Protein AF-A0A644YMR6-F1 (afdb_monomer)

Organism: NCBI:txid1076179

Foldseek 3Di:
DVLLLLLLLLLLQLLLVLLLLVLVCVVVVNNVLNVLLVLLLVLLLVVLVVLLVVCVVVVPDPQQLLVQLVVLVVLLVLLVVVLVVCVVVVVCPVVVVPPPPDDDPDDPPVVSNVSSNVSNSSSNSSSNVSSSVLVVVVVPDDVVVSVVSNVNSNVLSVLLSVLLSLLVNQFDSVVSVVLSSVLSVLSSVLSNLSSQQSCQFAPVDPAALVSLQVSLVSNDPLNSLVSSLSSLVVSLVRSVPRDDPDDLPPDDDPVSVVVVVVVVVSVVSNVVSNVSSVVSNVVSVVVSCCVVVFDKADDDAAEFDDDPQKTKAFLVVADALHKHKHWYQDPVGFIWMKIWHHPDDVDIQTATLAFQRQFCVQNRWIGGVPPSQFIAGPRRRHTDGRVCRLPDTGRHGHHFDWDDDPNITMGGNVSRVPPSVSD

Radius of gyration: 27.02 Å; Cα contacts (8 Å, |Δi|>4): 586; chains: 1; bounding box: 74×40×90 Å

pLDDT: mean 80.66, std 12.59, range [32.47, 96.69]

Structure (mmCIF, N/CA/C/O backbone):
data_AF-A0A644YMR6-F1
#
_entry.id   AF-A0A644YMR6-F1
#
loop_
_atom_site.group_PDB
_atom_site.id
_atom_site.type_symbol
_atom_site.label_atom_id
_atom_site.label_alt_id
_atom_site.label_comp_id
_atom_site.label_asym_id
_atom_site.label_entity_id
_atom_site.label_seq_id
_atom_site.pdbx_PDB_ins_code
_atom_site.Cartn_x
_atom_site.Cartn_y
_atom_site.Cartn_z
_atom_site.occupancy
_atom_site.B_iso_or_equiv
_atom_site.auth_seq_id
_atom_site.auth_comp_id
_atom_site.auth_asym_id
_atom_site.auth_atom_id
_atom_site.pdbx_PDB_model_num
ATOM 1 N N . MET A 1 1 ? 11.927 -1.877 9.617 1.00 64.88 1 MET A N 1
ATOM 2 C CA . MET A 1 1 ? 11.010 -0.860 10.194 1.00 64.88 1 MET A CA 1
ATOM 3 C C . MET A 1 1 ? 9.750 -0.687 9.346 1.00 64.88 1 MET A C 1
ATOM 5 O O . MET A 1 1 ? 8.693 -0.488 9.922 1.00 64.88 1 MET A O 1
ATOM 9 N N . GLN A 1 2 ? 9.809 -0.866 8.022 1.00 77.00 2 GLN A N 1
ATOM 10 C CA . GLN A 1 2 ? 8.617 -0.855 7.159 1.00 77.00 2 GLN A CA 1
ATOM 11 C C . GLN A 1 2 ? 7.569 -1.907 7.565 1.00 77.00 2 GLN A C 1
ATOM 13 O O . GLN A 1 2 ? 6.404 -1.561 7.734 1.00 77.00 2 GLN A O 1
ATOM 18 N N . SER A 1 3 ? 7.975 -3.153 7.856 1.00 83.75 3 SER A N 1
ATOM 19 C CA . SER A 1 3 ? 7.044 -4.207 8.306 1.00 83.75 3 SER A CA 1
ATOM 20 C C . SER A 1 3 ? 6.272 -3.845 9.584 1.00 83.75 3 SER A C 1
ATOM 22 O O . SER A 1 3 ? 5.103 -4.193 9.716 1.00 83.75 3 SER A O 1
ATOM 24 N N . LEU A 1 4 ? 6.893 -3.097 10.506 1.00 87.69 4 LEU A N 1
ATOM 25 C CA . LEU A 1 4 ? 6.230 -2.558 11.697 1.00 87.69 4 LEU A CA 1
ATOM 26 C C . LEU A 1 4 ? 5.090 -1.620 11.310 1.00 87.69 4 LEU A C 1
ATOM 28 O O . LEU A 1 4 ? 3.997 -1.739 11.851 1.00 87.69 4 LEU A O 1
ATOM 32 N N . ILE A 1 5 ? 5.345 -0.694 10.390 1.00 83.81 5 ILE A N 1
ATOM 33 C CA . ILE A 1 5 ? 4.387 0.342 9.997 1.00 83.81 5 ILE A CA 1
ATOM 34 C C . ILE A 1 5 ? 3.233 -0.256 9.197 1.00 83.81 5 ILE A C 1
ATOM 36 O O . ILE A 1 5 ? 2.087 0.120 9.432 1.00 83.81 5 ILE A O 1
ATOM 40 N N . ILE A 1 6 ? 3.527 -1.204 8.306 1.00 83.31 6 ILE A N 1
ATOM 41 C CA . ILE A 1 6 ? 2.509 -1.924 7.535 1.00 83.31 6 ILE A CA 1
ATOM 42 C C . ILE A 1 6 ? 1.597 -2.704 8.479 1.00 83.31 6 ILE A C 1
ATOM 44 O O . ILE A 1 6 ? 0.402 -2.440 8.528 1.00 83.31 6 ILE A O 1
ATOM 48 N N . VAL A 1 7 ? 2.151 -3.588 9.315 1.00 88.75 7 VAL A N 1
ATOM 49 C CA . VAL A 1 7 ? 1.323 -4.397 10.225 1.00 88.75 7 VAL A CA 1
ATOM 50 C C . VAL A 1 7 ? 0.584 -3.533 11.244 1.00 88.75 7 VAL A C 1
ATOM 52 O O . VAL A 1 7 ? -0.539 -3.853 11.626 1.00 88.75 7 VAL A O 1
ATOM 55 N N . LEU A 1 8 ? 1.180 -2.423 11.684 1.00 88.00 8 LEU A N 1
ATOM 56 C CA . LEU A 1 8 ? 0.502 -1.468 12.554 1.00 88.00 8 LEU A CA 1
ATOM 57 C C . LEU A 1 8 ? -0.703 -0.825 11.859 1.00 88.00 8 LEU A C 1
ATOM 59 O O . LEU A 1 8 ? -1.751 -0.707 12.488 1.00 88.00 8 LEU A O 1
ATOM 63 N N . ARG A 1 9 ? -0.569 -0.417 10.593 1.00 85.44 9 ARG A N 1
ATOM 64 C CA . ARG A 1 9 ? -1.653 0.173 9.799 1.00 85.44 9 ARG A CA 1
ATOM 65 C C . ARG A 1 9 ? -2.804 -0.809 9.644 1.00 85.44 9 ARG A C 1
ATOM 67 O O . ARG A 1 9 ? -3.870 -0.565 10.207 1.00 85.44 9 ARG A O 1
ATOM 74 N N . GLU A 1 10 ? -2.547 -1.940 8.998 1.00 85.50 10 GLU A N 1
ATOM 75 C CA . GLU A 1 10 ? -3.578 -2.944 8.711 1.00 85.50 10 GLU A CA 1
ATOM 76 C C . GLU A 1 10 ? -4.175 -3.510 10.011 1.00 85.50 10 GLU A C 1
ATOM 78 O O . GLU A 1 10 ? -5.383 -3.709 10.159 1.00 85.50 10 GLU A O 1
ATOM 83 N N . GLY A 1 11 ? -3.332 -3.684 11.034 1.00 88.69 11 GLY A N 1
ATOM 84 C CA . GLY A 1 11 ? -3.757 -4.106 12.361 1.00 88.69 11 GLY A CA 1
ATOM 85 C C . GLY A 1 11 ? -4.702 -3.109 13.035 1.00 88.69 11 GLY A C 1
ATOM 86 O O . GLY A 1 11 ? -5.663 -3.530 13.681 1.00 88.69 11 GLY A O 1
ATOM 87 N N . ILE A 1 12 ? -4.466 -1.799 12.901 1.00 85.62 12 ILE A N 1
ATOM 88 C CA . ILE A 1 12 ? -5.365 -0.761 13.429 1.00 85.62 12 ILE A CA 1
ATOM 89 C C . ILE A 1 12 ? -6.688 -0.730 12.654 1.00 85.62 12 ILE A C 1
ATOM 91 O O . ILE A 1 12 ? -7.746 -0.542 13.262 1.00 85.62 12 ILE A O 1
ATOM 95 N N . GLU A 1 13 ? -6.662 -0.930 11.339 1.00 81.00 13 GLU A N 1
ATOM 96 C CA . GLU A 1 13 ? -7.884 -1.000 10.534 1.00 81.00 13 GLU A CA 1
ATOM 97 C C . GLU A 1 13 ? -8.759 -2.185 10.973 1.00 81.00 13 GLU A C 1
ATOM 99 O O . GLU A 1 13 ? -9.932 -1.998 11.331 1.00 81.00 13 GLU A O 1
ATOM 104 N N . ALA A 1 14 ? -8.164 -3.375 11.114 1.00 85.56 14 ALA A N 1
ATOM 105 C CA . ALA A 1 14 ? -8.838 -4.562 11.644 1.00 85.56 14 ALA A CA 1
ATOM 106 C C . ALA A 1 14 ? -9.370 -4.337 13.072 1.00 85.56 14 ALA A C 1
ATOM 108 O O . ALA A 1 14 ? -10.523 -4.655 13.392 1.00 85.56 14 ALA A O 1
ATOM 109 N N . ALA A 1 15 ? -8.542 -3.743 13.935 1.00 85.81 15 ALA A N 1
ATOM 110 C CA . ALA A 1 15 ? -8.871 -3.400 15.314 1.00 85.81 15 ALA A CA 1
ATOM 111 C C . ALA A 1 15 ? -10.112 -2.513 15.431 1.00 85.81 15 ALA A C 1
ATOM 113 O O . ALA A 1 15 ? -10.987 -2.754 16.271 1.00 85.81 15 ALA A O 1
ATOM 114 N N . LEU A 1 16 ? -10.201 -1.478 14.594 1.00 77.62 16 LEU A N 1
ATOM 115 C CA . LEU A 1 16 ? -11.323 -0.548 14.595 1.00 77.62 16 LEU A CA 1
ATOM 116 C C . LEU A 1 16 ? -12.618 -1.244 14.195 1.00 77.62 16 LEU A C 1
ATOM 118 O O . LEU A 1 16 ? -13.644 -1.025 14.843 1.00 77.62 16 LEU A O 1
ATOM 122 N N . VAL A 1 17 ? -12.582 -2.127 13.196 1.00 78.56 17 VAL A N 1
ATOM 123 C CA . VAL A 1 17 ? -13.764 -2.906 12.813 1.00 78.56 17 VAL A CA 1
ATOM 124 C C . VAL A 1 17 ? -14.243 -3.774 13.976 1.00 78.56 17 VAL A C 1
ATOM 126 O O . VAL A 1 17 ? -15.427 -3.740 14.327 1.00 78.56 17 VAL A O 1
ATOM 129 N N . VAL A 1 18 ? -13.336 -4.500 14.634 1.00 84.94 18 VAL A N 1
ATOM 130 C CA . VAL A 1 18 ? -13.680 -5.324 15.803 1.00 84.94 18 VAL A CA 1
ATOM 131 C C . VAL A 1 18 ? -14.271 -4.460 16.919 1.00 84.94 18 VAL A C 1
ATOM 133 O O . VAL A 1 18 ? -15.330 -4.792 17.459 1.00 84.94 18 VAL A O 1
ATOM 136 N N . ALA A 1 19 ? -13.660 -3.313 17.225 1.00 79.44 19 ALA A N 1
ATOM 137 C CA . ALA A 1 19 ? -14.141 -2.399 18.258 1.00 79.44 19 ALA A CA 1
ATOM 138 C C . ALA A 1 19 ? -15.570 -1.898 17.998 1.00 79.44 19 ALA A C 1
ATOM 140 O O . ALA A 1 19 ? -16.374 -1.772 18.925 1.00 79.44 19 ALA A O 1
ATOM 141 N N . VAL A 1 20 ? -15.914 -1.654 16.736 1.00 72.44 20 VAL A N 1
ATOM 142 C CA . VAL A 1 20 ? -17.247 -1.208 16.317 1.00 72.44 20 VAL A CA 1
ATOM 143 C C . VAL A 1 20 ? -18.289 -2.290 16.499 1.00 72.44 20 VAL A C 1
ATOM 145 O O . VAL A 1 20 ? -19.371 -2.011 17.017 1.00 72.44 20 VAL A O 1
ATOM 148 N N . ILE A 1 21 ? -17.964 -3.523 16.110 1.00 75.62 21 ILE A N 1
ATOM 149 C CA . ILE A 1 21 ? -18.857 -4.667 16.297 1.00 75.62 21 ILE A CA 1
ATOM 150 C C . ILE A 1 21 ? -19.089 -4.883 17.796 1.00 75.62 21 ILE A C 1
ATOM 152 O O . ILE A 1 21 ? -20.232 -5.015 18.230 1.00 75.62 21 ILE A O 1
ATOM 156 N N . TYR A 1 22 ? -18.032 -4.811 18.610 1.00 80.69 22 TYR A N 1
ATOM 157 C CA . TYR A 1 22 ? -18.132 -4.857 20.069 1.00 80.69 22 TYR A CA 1
ATOM 158 C C . TYR A 1 22 ? -19.034 -3.755 20.633 1.00 80.69 22 TYR A C 1
ATOM 160 O O . TYR A 1 22 ? -19.891 -4.030 21.478 1.00 80.69 22 TYR A O 1
ATOM 168 N N . ALA A 1 23 ? -18.873 -2.515 20.170 1.00 71.50 23 ALA A N 1
ATOM 169 C CA . ALA A 1 23 ? -19.684 -1.389 20.618 1.00 71.50 23 ALA A CA 1
ATOM 170 C C . ALA A 1 23 ? -21.155 -1.535 20.192 1.00 71.50 23 ALA A C 1
ATOM 172 O O . ALA A 1 23 ? -22.054 -1.235 20.979 1.00 71.50 23 ALA A O 1
ATOM 173 N N . TYR A 1 24 ? -21.409 -2.040 18.982 1.00 69.38 24 TYR A N 1
ATOM 174 C CA . TYR A 1 24 ? -22.752 -2.342 18.486 1.00 69.38 24 TYR A CA 1
ATOM 175 C C . TYR A 1 24 ? -23.429 -3.425 19.326 1.00 69.38 24 TYR A C 1
ATOM 177 O O . TYR A 1 24 ? -24.535 -3.204 19.812 1.00 69.38 24 TYR A O 1
ATOM 185 N N . LEU A 1 25 ? -22.752 -4.550 19.573 1.00 73.81 25 LEU A N 1
ATOM 186 C CA . LEU A 1 25 ? -23.291 -5.638 20.393 1.00 73.81 25 LEU A CA 1
ATOM 187 C C . LEU A 1 25 ? -23.569 -5.197 21.831 1.00 73.81 25 LEU A C 1
ATOM 189 O O . LEU A 1 25 ? -24.612 -5.553 22.376 1.00 73.81 25 LEU A O 1
ATOM 193 N N . SER A 1 26 ? -22.687 -4.373 22.407 1.00 74.94 26 SER A N 1
ATOM 194 C CA . SER A 1 26 ? -22.892 -3.814 23.749 1.00 74.94 26 SER A CA 1
ATOM 195 C C . SER A 1 26 ? -24.126 -2.908 23.799 1.00 74.94 26 SER A C 1
ATOM 197 O O . SER A 1 26 ? -24.934 -3.016 24.714 1.00 74.94 26 SER A O 1
ATOM 199 N N . LYS A 1 27 ? -24.329 -2.043 22.790 1.00 64.31 27 LYS A N 1
ATOM 200 C CA . LYS A 1 27 ? -25.521 -1.174 22.721 1.00 64.31 27 LYS A CA 1
ATOM 201 C C . LYS A 1 27 ? -26.807 -1.935 22.409 1.00 64.31 27 LYS A C 1
ATOM 203 O O . LYS A 1 27 ? -27.869 -1.523 22.856 1.00 64.31 27 LYS A O 1
ATOM 208 N N . ALA A 1 28 ? -26.713 -3.029 21.661 1.00 66.12 28 ALA A N 1
ATOM 209 C CA . ALA A 1 28 ? -27.841 -3.896 21.342 1.00 66.12 28 ALA A CA 1
ATOM 210 C C . ALA A 1 28 ? -28.198 -4.874 22.480 1.00 66.12 28 ALA A C 1
ATOM 212 O O . ALA A 1 28 ? -29.110 -5.679 22.308 1.00 66.12 28 ALA A O 1
ATOM 213 N N . GLY A 1 29 ? -27.464 -4.863 23.603 1.00 72.00 29 GLY A N 1
ATOM 214 C CA . GLY A 1 29 ? -27.656 -5.804 24.712 1.00 72.00 29 GLY A CA 1
ATOM 215 C C . GLY A 1 29 ? -27.316 -7.259 24.365 1.00 72.00 29 GLY A C 1
ATOM 216 O O . GLY A 1 29 ? -27.729 -8.172 25.071 1.00 72.00 29 GLY A O 1
ATOM 217 N N . LYS A 1 30 ? -26.576 -7.502 23.275 1.00 75.88 30 LYS A N 1
ATOM 218 C CA . LYS A 1 30 ? -26.241 -8.841 22.757 1.00 75.88 30 LYS A CA 1
ATOM 219 C C . LYS A 1 30 ? -24.801 -9.231 23.094 1.00 75.88 30 LYS A C 1
ATOM 221 O O . LYS A 1 30 ? -24.019 -9.596 22.215 1.00 75.88 30 LYS A O 1
ATOM 226 N N . GLU A 1 31 ? -24.457 -9.143 24.374 1.00 82.38 31 GLU A N 1
ATOM 227 C CA . GLU A 1 31 ? -23.131 -9.476 24.915 1.00 82.38 31 GLU A CA 1
ATOM 228 C C . GLU A 1 31 ? -22.699 -10.913 24.569 1.00 82.38 31 GLU A C 1
ATOM 230 O O . GLU A 1 31 ? -21.551 -11.137 24.186 1.00 82.38 31 GLU A O 1
ATOM 235 N N . ASP A 1 32 ? -23.640 -11.864 24.564 1.00 85.69 32 ASP A N 1
ATOM 236 C CA . ASP A 1 32 ? -23.395 -13.279 24.244 1.00 85.69 32 ASP A CA 1
ATOM 237 C C . ASP A 1 32 ? -22.824 -13.511 22.842 1.00 85.69 32 ASP A C 1
ATOM 239 O O . ASP A 1 32 ? -22.204 -14.545 22.579 1.00 85.69 32 ASP A O 1
ATOM 243 N N . LEU A 1 33 ? -23.024 -12.564 21.920 1.00 84.06 33 LEU A N 1
ATOM 244 C CA . LEU A 1 33 ? -22.526 -12.662 20.552 1.00 84.06 33 LEU A CA 1
ATOM 245 C C . LEU A 1 33 ? -21.078 -12.172 20.419 1.00 84.06 33 LEU A C 1
ATOM 247 O O . LEU A 1 33 ? -20.469 -12.401 19.377 1.00 84.06 33 LEU A O 1
ATOM 251 N N . LYS A 1 34 ? -20.474 -11.579 21.460 1.00 87.62 34 LYS A N 1
ATOM 252 C CA . LYS A 1 34 ? -19.051 -11.183 21.444 1.00 87.62 34 LYS A CA 1
ATOM 253 C C . LYS A 1 34 ? -18.117 -12.380 21.261 1.00 87.62 34 LYS A C 1
ATOM 255 O O . LYS A 1 34 ? -17.090 -12.260 20.599 1.00 87.62 34 LYS A O 1
ATOM 260 N N . LYS A 1 35 ? -18.507 -13.566 21.745 1.00 92.06 35 LYS A N 1
ATOM 261 C CA . LYS A 1 35 ? -17.764 -14.812 21.487 1.00 92.06 35 LYS A CA 1
ATOM 262 C C . LYS A 1 35 ? -17.695 -15.154 19.994 1.00 92.06 35 LYS A C 1
ATOM 264 O O . LYS A 1 35 ? -16.676 -15.653 19.534 1.00 92.06 35 LYS A O 1
ATOM 269 N N . ASN A 1 36 ? -18.745 -14.831 19.235 1.00 87.94 36 ASN A N 1
ATOM 270 C CA . ASN A 1 36 ? -18.815 -15.074 17.792 1.00 87.94 36 ASN A CA 1
ATOM 271 C C . ASN A 1 36 ? -17.909 -14.112 17.017 1.00 87.94 36 ASN A C 1
ATOM 273 O O . ASN A 1 36 ? -17.339 -14.509 16.003 1.00 87.94 36 ASN A O 1
ATOM 277 N N . VAL A 1 37 ? -17.736 -12.885 17.524 1.00 88.38 37 VAL A N 1
ATOM 278 C CA . VAL A 1 37 ? -16.734 -11.931 17.023 1.00 88.38 37 VAL A CA 1
ATOM 279 C C . VAL A 1 37 ? -15.336 -12.509 17.228 1.00 88.38 37 VAL A C 1
ATOM 281 O O . VAL A 1 37 ? -14.581 -12.618 16.271 1.00 88.38 37 VAL A O 1
ATOM 284 N N . ASN A 1 38 ? -15.010 -12.969 18.441 1.00 93.25 38 ASN A N 1
ATOM 285 C CA . ASN A 1 38 ? -13.699 -13.567 18.728 1.00 93.25 38 ASN A CA 1
ATOM 286 C C . ASN A 1 38 ? -13.429 -14.820 17.893 1.00 93.25 38 ASN A C 1
ATOM 288 O O . ASN A 1 38 ? -12.314 -15.001 17.416 1.00 93.25 38 ASN A O 1
ATOM 292 N N . LEU A 1 39 ? -14.451 -15.652 17.678 1.00 94.69 39 LEU A N 1
ATOM 293 C CA . LEU A 1 39 ? -14.359 -16.800 16.782 1.00 94.69 39 LEU A CA 1
ATOM 294 C C . LEU A 1 39 ? -14.038 -16.355 15.348 1.00 94.69 39 LEU A C 1
ATOM 296 O O . LEU A 1 39 ? -13.130 -16.903 14.735 1.00 94.69 39 LEU A O 1
ATOM 300 N N . GLY A 1 40 ? -14.729 -15.331 14.835 1.00 89.31 40 GLY A N 1
ATOM 301 C CA . GLY A 1 40 ? -14.463 -14.773 13.506 1.00 89.31 40 GLY A CA 1
ATOM 302 C C . GLY A 1 40 ? -13.045 -14.213 13.370 1.00 89.31 40 GLY A C 1
ATOM 303 O O . GLY A 1 40 ? -12.372 -14.509 12.388 1.00 89.31 40 GLY A O 1
ATOM 304 N N . VAL A 1 41 ? -12.561 -13.479 14.381 1.00 94.19 41 VAL A N 1
ATOM 305 C CA . VAL A 1 41 ? -11.170 -12.990 14.446 1.00 94.19 41 VAL A CA 1
ATOM 306 C C . VAL A 1 41 ? -10.183 -14.158 14.438 1.00 94.19 41 VAL A C 1
ATOM 308 O O . VAL A 1 41 ? -9.231 -14.143 13.667 1.00 94.19 41 VAL A O 1
ATOM 311 N N . GLY A 1 42 ? -10.413 -15.185 15.261 1.00 95.88 42 GLY A N 1
ATOM 312 C CA . GLY A 1 42 ? -9.537 -16.355 15.339 1.00 95.88 42 GLY A CA 1
ATOM 313 C C . GLY A 1 42 ? -9.441 -17.109 14.012 1.00 95.88 42 GLY A C 1
ATOM 314 O O . GLY A 1 42 ? -8.340 -17.440 13.576 1.00 95.88 42 GLY A O 1
ATOM 315 N N . ILE A 1 43 ? -10.577 -17.316 13.335 1.00 95.19 43 ILE A N 1
ATOM 316 C CA . ILE A 1 43 ? -10.615 -17.936 12.002 1.00 95.19 43 ILE A CA 1
ATOM 317 C C . ILE A 1 43 ? -9.894 -17.050 10.979 1.00 95.19 43 ILE A C 1
ATOM 319 O O . ILE A 1 43 ? -9.142 -17.568 10.161 1.00 95.19 43 ILE A O 1
ATOM 323 N N . ALA A 1 44 ? -10.077 -15.728 11.032 1.00 92.25 44 ALA A N 1
ATOM 324 C CA . ALA A 1 44 ? -9.416 -14.805 10.112 1.00 92.25 44 ALA A CA 1
ATOM 325 C C . ALA A 1 44 ? -7.894 -14.850 10.264 1.00 92.25 44 ALA A C 1
ATOM 327 O O . ALA A 1 44 ? -7.194 -15.011 9.273 1.00 92.25 44 ALA A O 1
ATOM 328 N N . VAL A 1 45 ? -7.387 -14.790 11.499 1.00 94.00 45 VAL A N 1
ATOM 329 C CA . VAL A 1 45 ? -5.948 -14.887 11.785 1.00 94.00 45 VAL A CA 1
ATOM 330 C C . VAL A 1 45 ? -5.381 -16.222 11.302 1.00 94.00 45 VAL A C 1
ATOM 332 O O . VAL A 1 45 ? -4.345 -16.238 10.640 1.00 94.00 45 VAL A O 1
ATOM 335 N N . LEU A 1 46 ? -6.070 -17.335 11.582 1.00 95.75 46 LEU A N 1
ATOM 336 C CA . LEU A 1 46 ? -5.673 -18.659 11.099 1.00 95.75 46 LEU A CA 1
ATOM 337 C C . LEU A 1 46 ? -5.593 -18.686 9.565 1.00 95.75 46 LEU A C 1
ATOM 339 O O . LEU A 1 46 ? -4.593 -19.132 9.008 1.00 95.75 46 LEU A O 1
ATOM 343 N N . MET A 1 47 ? -6.625 -18.180 8.887 1.00 92.81 47 MET A N 1
ATOM 344 C CA . MET A 1 47 ? -6.674 -18.146 7.428 1.00 92.81 47 MET A CA 1
ATOM 345 C C . MET A 1 47 ? -5.600 -17.236 6.832 1.00 92.81 47 MET A C 1
ATOM 347 O O . MET A 1 47 ? -5.018 -17.609 5.824 1.00 92.81 47 MET A O 1
ATOM 351 N N . SER A 1 48 ? -5.266 -16.103 7.454 1.00 91.38 48 SER A N 1
ATOM 352 C CA . SER A 1 48 ? -4.162 -15.245 6.997 1.00 91.38 48 SER A CA 1
ATOM 353 C C . SER A 1 48 ? -2.810 -15.958 7.085 1.00 91.38 48 SER A C 1
ATOM 355 O O . SER A 1 48 ? -2.003 -15.867 6.163 1.00 91.38 48 SER A O 1
ATOM 357 N N . ILE A 1 49 ? -2.572 -16.733 8.150 1.00 91.44 49 ILE A N 1
ATOM 358 C CA . ILE A 1 49 ? -1.360 -17.559 8.275 1.00 91.44 49 ILE A CA 1
ATOM 359 C C . ILE A 1 49 ? -1.331 -18.637 7.183 1.00 91.44 49 ILE A C 1
ATOM 361 O O . ILE A 1 49 ? -0.296 -18.838 6.550 1.00 91.44 49 ILE A O 1
ATOM 365 N N . ILE A 1 50 ? -2.463 -19.302 6.927 1.00 92.44 50 ILE A N 1
ATOM 366 C CA . ILE A 1 50 ? -2.582 -20.292 5.847 1.00 92.44 50 ILE A CA 1
ATOM 367 C C . ILE A 1 50 ? -2.287 -19.641 4.493 1.00 92.44 50 ILE A C 1
ATOM 369 O O . ILE A 1 50 ? -1.490 -20.185 3.735 1.00 92.44 50 ILE A O 1
ATOM 373 N N . THR A 1 51 ? -2.855 -18.466 4.206 1.00 87.06 51 THR A N 1
ATOM 374 C CA . THR A 1 51 ? -2.568 -17.703 2.983 1.00 87.06 51 THR A CA 1
ATOM 375 C C . THR A 1 51 ? -1.071 -17.440 2.840 1.00 87.06 51 THR A C 1
ATOM 377 O O . THR A 1 51 ? -0.513 -17.722 1.785 1.00 87.06 51 THR A O 1
ATOM 380 N N . ALA A 1 52 ? -0.396 -16.975 3.896 1.00 86.62 52 ALA A N 1
ATOM 381 C CA . ALA A 1 52 ? 1.046 -16.721 3.856 1.00 86.62 52 ALA A CA 1
ATOM 382 C C . ALA A 1 52 ? 1.858 -17.986 3.528 1.00 86.62 52 ALA A C 1
ATOM 384 O O . ALA A 1 52 ? 2.794 -17.938 2.730 1.00 86.62 52 ALA A O 1
ATOM 385 N N . ILE A 1 53 ? 1.484 -19.130 4.111 1.00 88.31 53 ILE A N 1
ATOM 386 C CA . ILE A 1 53 ? 2.127 -20.423 3.838 1.00 88.31 53 ILE A CA 1
ATOM 387 C C . ILE A 1 53 ? 1.877 -20.856 2.390 1.00 88.31 53 ILE A C 1
ATOM 389 O O . ILE A 1 53 ? 2.819 -21.241 1.703 1.00 88.31 53 ILE A O 1
ATOM 393 N N . VAL A 1 54 ? 0.632 -20.770 1.913 1.00 88.06 54 VAL A N 1
ATOM 394 C CA . VAL A 1 54 ? 0.252 -21.165 0.549 1.00 88.06 54 VAL A CA 1
ATOM 395 C C . VAL A 1 54 ? 0.983 -20.317 -0.488 1.00 88.06 54 VAL A C 1
ATOM 397 O O . VAL A 1 54 ? 1.576 -20.883 -1.402 1.00 88.06 54 VAL A O 1
ATOM 400 N N . LEU A 1 55 ? 1.008 -18.989 -0.324 1.00 83.31 55 LEU A N 1
ATOM 401 C CA . LEU A 1 55 ? 1.721 -18.079 -1.230 1.00 83.31 55 LEU A CA 1
ATOM 402 C C . LEU A 1 55 ? 3.219 -18.396 -1.291 1.00 83.31 55 LEU A C 1
ATOM 404 O O . LEU A 1 55 ? 3.810 -18.412 -2.370 1.00 83.31 55 LEU A O 1
ATOM 408 N N . LYS A 1 56 ? 3.820 -18.741 -0.147 1.00 82.81 56 LYS A N 1
ATOM 409 C CA . LYS A 1 56 ? 5.212 -19.193 -0.093 1.00 82.81 56 LYS A CA 1
ATOM 410 C C . LYS A 1 56 ? 5.423 -20.536 -0.800 1.00 82.81 56 LYS A C 1
ATOM 412 O O . LYS A 1 56 ? 6.438 -20.711 -1.460 1.00 82.81 56 LYS A O 1
ATOM 417 N N . MET A 1 57 ? 4.497 -21.487 -0.663 1.00 84.00 57 MET A N 1
ATOM 418 C CA . MET A 1 57 ? 4.614 -22.816 -1.279 1.00 84.00 57 MET A CA 1
ATOM 419 C C . MET A 1 57 ? 4.499 -22.788 -2.803 1.00 84.00 57 MET A C 1
ATOM 421 O O . MET A 1 57 ? 5.154 -23.584 -3.469 1.00 84.00 57 MET A O 1
ATOM 425 N N . ILE A 1 58 ? 3.668 -21.903 -3.355 1.00 83.56 58 ILE A N 1
ATOM 426 C CA . ILE A 1 58 ? 3.457 -21.808 -4.807 1.00 83.56 58 ILE A CA 1
ATOM 427 C C . ILE A 1 58 ? 4.528 -20.971 -5.520 1.00 83.56 58 ILE A C 1
ATOM 429 O O . ILE A 1 58 ? 4.358 -20.694 -6.703 1.00 83.56 58 ILE A O 1
ATOM 433 N N . ASN A 1 59 ? 5.597 -20.556 -4.822 1.00 72.62 59 ASN A N 1
ATOM 434 C CA . ASN A 1 59 ? 6.571 -19.570 -5.303 1.00 72.62 59 ASN A CA 1
ATOM 435 C C . ASN A 1 59 ? 5.865 -18.392 -5.981 1.00 72.62 59 ASN A C 1
ATOM 437 O O . ASN A 1 59 ? 6.137 -18.080 -7.141 1.00 72.62 59 ASN A O 1
ATOM 441 N N . PHE A 1 60 ? 4.897 -17.799 -5.273 1.00 68.19 60 PHE A N 1
ATOM 442 C CA . PHE A 1 60 ? 4.140 -16.666 -5.784 1.00 68.19 60 PHE A CA 1
ATOM 443 C C . PHE A 1 60 ? 5.119 -15.617 -6.318 1.00 68.19 60 PHE A C 1
ATOM 445 O O . PHE A 1 60 ? 5.959 -15.145 -5.556 1.00 68.19 60 PHE A O 1
ATOM 452 N N . ASN A 1 61 ? 5.054 -15.314 -7.617 1.00 64.38 61 ASN A N 1
ATOM 453 C CA . ASN A 1 61 ? 5.882 -14.274 -8.209 1.00 64.38 61 ASN A CA 1
ATOM 454 C C . ASN A 1 61 ? 5.106 -12.949 -8.120 1.00 64.38 61 ASN A C 1
ATOM 456 O O . ASN A 1 61 ? 4.122 -12.796 -8.852 1.00 64.38 61 ASN A O 1
ATOM 460 N N . PRO A 1 62 ? 5.497 -12.027 -7.220 1.00 58.09 62 PRO A N 1
ATOM 461 C CA . PRO A 1 62 ? 4.823 -10.747 -7.071 1.00 58.09 62 PRO A CA 1
ATOM 462 C C . PRO A 1 62 ? 5.041 -9.831 -8.283 1.00 58.09 62 PRO A C 1
ATOM 464 O O . PRO A 1 62 ? 4.315 -8.863 -8.419 1.00 58.09 62 PRO A O 1
ATOM 467 N N . GLU A 1 63 ? 5.960 -10.156 -9.197 1.00 60.91 63 GLU A N 1
ATOM 468 C CA . GLU A 1 63 ? 6.275 -9.347 -10.385 1.00 60.91 63 GLU A CA 1
ATOM 469 C C . GLU A 1 63 ? 5.277 -9.529 -11.546 1.00 60.91 63 GLU A C 1
ATOM 471 O O . GLU A 1 63 ? 5.480 -9.006 -12.640 1.00 60.91 63 GLU A O 1
ATOM 476 N N . ASN A 1 64 ? 4.204 -10.307 -11.361 1.00 71.62 64 ASN A N 1
ATOM 477 C CA . ASN A 1 64 ? 3.178 -10.469 -12.387 1.00 71.62 64 ASN A CA 1
ATOM 478 C C . ASN A 1 64 ? 2.106 -9.376 -12.259 1.00 71.62 64 ASN A C 1
ATOM 480 O O . ASN A 1 64 ? 1.121 -9.550 -11.540 1.00 71.62 64 ASN A O 1
ATOM 484 N N . GLU A 1 65 ? 2.267 -8.305 -13.036 1.00 74.38 65 GLU A N 1
ATOM 485 C CA . GLU A 1 65 ? 1.351 -7.153 -13.118 1.00 74.38 65 GLU A CA 1
ATOM 486 C C . GLU A 1 65 ? -0.126 -7.581 -13.329 1.00 74.38 65 GLU A C 1
ATOM 488 O O . GLU A 1 65 ? -1.049 -7.044 -12.717 1.00 74.38 65 GLU A O 1
ATOM 493 N N . VAL A 1 66 ? -0.404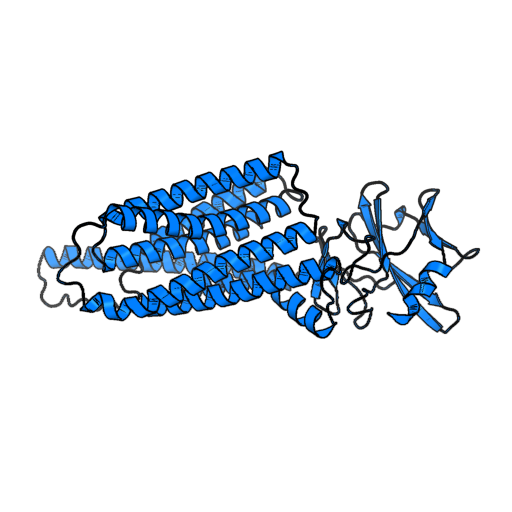 -8.630 -14.124 1.00 80.88 66 VAL A N 1
ATOM 494 C CA . VAL A 1 66 ? -1.785 -9.136 -14.320 1.00 80.88 66 VAL A CA 1
ATOM 495 C C . VAL A 1 66 ? -2.351 -9.728 -13.032 1.00 80.88 66 VAL A C 1
ATOM 497 O O . VAL A 1 66 ? -3.536 -9.563 -12.717 1.00 80.88 66 VAL A O 1
ATOM 500 N N . LEU A 1 67 ? -1.519 -10.465 -12.301 1.00 76.88 67 LEU A N 1
ATOM 501 C CA . LEU A 1 67 ? -1.899 -11.101 -11.049 1.00 76.88 67 LEU A CA 1
ATOM 502 C C . LEU A 1 67 ? -2.144 -10.043 -9.971 1.00 76.88 67 LEU A C 1
ATOM 504 O O . LEU A 1 67 ? -3.171 -10.108 -9.295 1.00 76.88 67 LEU A O 1
ATOM 508 N N . GLU A 1 68 ? -1.269 -9.042 -9.882 1.00 73.56 68 GLU A N 1
ATOM 509 C CA . GLU A 1 68 ? -1.409 -7.903 -8.974 1.00 73.56 68 GLU A CA 1
ATOM 510 C C . GLU A 1 68 ? -2.682 -7.093 -9.273 1.00 73.56 68 GLU A C 1
ATOM 512 O O . GLU A 1 68 ? -3.530 -6.906 -8.392 1.00 73.56 68 GLU A O 1
ATOM 517 N N . GLY A 1 69 ? -2.917 -6.738 -10.540 1.00 80.88 69 GLY A N 1
ATOM 518 C CA . GLY A 1 69 ? -4.138 -6.048 -10.960 1.00 80.88 69 GLY A CA 1
ATOM 519 C C . GLY A 1 69 ? -5.413 -6.838 -10.654 1.00 80.88 69 GLY A C 1
ATOM 520 O O . GLY A 1 69 ? -6.422 -6.282 -10.203 1.00 80.88 69 GLY A O 1
ATOM 521 N N . THR A 1 70 ? -5.368 -8.164 -10.819 1.00 81.62 70 THR A N 1
ATOM 522 C CA . THR A 1 70 ? -6.486 -9.058 -10.479 1.00 81.62 70 THR A CA 1
ATOM 523 C C . THR A 1 70 ? -6.742 -9.091 -8.974 1.00 81.62 70 THR A C 1
ATOM 525 O O . THR A 1 70 ? -7.901 -9.095 -8.550 1.00 81.62 70 THR A O 1
ATOM 528 N N . MET A 1 71 ? -5.694 -9.068 -8.148 1.00 72.31 71 MET A N 1
ATOM 529 C CA . MET A 1 71 ? -5.833 -8.998 -6.693 1.00 72.31 71 MET A CA 1
ATOM 530 C C . MET A 1 71 ? -6.472 -7.688 -6.250 1.00 72.31 71 MET A C 1
ATOM 532 O O . MET A 1 71 ? -7.437 -7.724 -5.482 1.00 72.31 71 MET A O 1
ATOM 536 N N . PHE A 1 72 ? -6.017 -6.552 -6.784 1.00 78.06 72 PHE A N 1
ATOM 537 C CA . PHE A 1 72 ? -6.644 -5.257 -6.521 1.00 78.06 72 PHE A CA 1
ATOM 538 C C . PHE A 1 72 ? -8.120 -5.237 -6.931 1.00 78.06 72 PHE A C 1
ATOM 540 O O . PHE A 1 72 ? -8.962 -4.712 -6.197 1.00 78.06 72 PHE A O 1
ATOM 547 N N . LEU A 1 73 ? -8.464 -5.865 -8.060 1.00 85.38 73 LEU A N 1
ATOM 548 C CA . LEU A 1 73 ? -9.847 -5.970 -8.517 1.00 85.38 73 LEU A CA 1
ATOM 549 C C . LEU A 1 73 ? -10.700 -6.818 -7.564 1.00 85.38 73 LEU A C 1
ATOM 551 O O . LEU A 1 73 ? -11.792 -6.396 -7.176 1.00 85.38 73 LEU A O 1
ATOM 555 N N . ILE A 1 74 ? -10.211 -7.997 -7.167 1.00 77.31 74 ILE A N 1
ATOM 556 C CA . ILE A 1 74 ? -10.907 -8.884 -6.224 1.00 77.31 74 ILE A CA 1
ATOM 557 C C . ILE A 1 74 ? -11.092 -8.177 -4.878 1.00 77.31 74 ILE A C 1
ATOM 559 O O . ILE A 1 74 ? -12.208 -8.156 -4.354 1.00 77.31 74 ILE A O 1
ATOM 563 N N . ALA A 1 75 ? -10.042 -7.545 -4.348 1.00 70.19 75 ALA A N 1
ATOM 564 C CA . ALA A 1 75 ? -10.109 -6.758 -3.122 1.00 70.19 75 ALA A CA 1
ATOM 565 C C . ALA A 1 75 ? -11.153 -5.636 -3.246 1.00 70.19 75 ALA A C 1
ATOM 567 O O . ALA A 1 75 ? -12.046 -5.525 -2.404 1.00 70.19 75 ALA A O 1
ATOM 568 N N . GLY A 1 76 ? -11.132 -4.871 -4.343 1.00 78.50 76 GLY A N 1
ATOM 569 C CA . GLY A 1 76 ? -12.112 -3.822 -4.626 1.00 78.50 76 GLY A CA 1
ATOM 570 C C . GLY A 1 76 ? -13.553 -4.343 -4.661 1.00 78.50 76 GLY A C 1
ATOM 571 O O . GLY A 1 76 ? -14.441 -3.765 -4.032 1.00 78.50 76 GLY A O 1
ATOM 572 N N . LEU A 1 77 ? -13.806 -5.477 -5.319 1.00 83.00 77 LEU A N 1
ATOM 573 C CA . LEU A 1 77 ? -15.132 -6.104 -5.363 1.00 83.00 77 LEU A CA 1
ATOM 574 C C . LEU A 1 77 ? -15.601 -6.586 -3.983 1.00 83.00 77 LEU A C 1
ATOM 576 O O . LEU A 1 77 ? -16.770 -6.397 -3.629 1.00 83.00 77 LEU A O 1
ATOM 580 N N . LEU A 1 78 ? -14.702 -7.155 -3.176 1.00 68.94 78 LEU A N 1
ATOM 581 C CA . LEU A 1 78 ? -15.000 -7.543 -1.797 1.00 68.94 78 LEU A CA 1
ATOM 582 C C . LEU A 1 78 ? -15.366 -6.317 -0.951 1.00 68.94 78 LEU A C 1
ATOM 584 O O . LEU A 1 78 ? -16.412 -6.323 -0.294 1.00 68.94 78 LEU A O 1
ATOM 588 N N . VAL A 1 79 ? -14.583 -5.236 -1.020 1.00 68.81 79 VAL A N 1
ATOM 589 C CA . VAL A 1 79 ? -14.875 -3.977 -0.313 1.00 68.81 79 VAL A CA 1
ATOM 590 C C . VAL A 1 79 ? -16.207 -3.381 -0.777 1.00 68.81 79 VAL A C 1
ATOM 592 O O . VAL A 1 79 ? -17.017 -2.966 0.057 1.00 68.81 79 VAL A O 1
ATOM 595 N N . LEU A 1 80 ? -16.486 -3.388 -2.084 1.00 82.81 80 LEU A N 1
ATOM 596 C CA . LEU A 1 80 ? -17.754 -2.915 -2.641 1.00 82.81 80 LEU A CA 1
ATOM 597 C C . LEU A 1 80 ? -18.936 -3.712 -2.084 1.00 82.81 80 LEU A C 1
ATOM 599 O O . LEU A 1 80 ? -19.938 -3.122 -1.677 1.00 82.81 80 LEU A O 1
ATOM 603 N N . SER A 1 81 ? -18.821 -5.041 -2.030 1.00 73.00 81 SER A N 1
ATOM 604 C CA . SER A 1 81 ? -19.881 -5.909 -1.511 1.00 73.00 81 SER A CA 1
ATOM 605 C C . SER A 1 81 ? -20.242 -5.557 -0.061 1.00 73.00 81 SER A C 1
ATOM 607 O O . SER A 1 81 ? -21.423 -5.436 0.283 1.00 73.00 81 SER A O 1
ATOM 609 N N . ILE A 1 82 ? -19.228 -5.277 0.763 1.00 62.38 82 ILE A N 1
ATOM 610 C CA . ILE A 1 82 ? -19.380 -4.867 2.160 1.00 62.38 82 ILE A CA 1
ATOM 611 C C . ILE A 1 82 ? -19.995 -3.469 2.244 1.00 62.38 82 ILE A C 1
ATOM 613 O O . ILE A 1 82 ? -20.915 -3.263 3.033 1.00 62.38 82 ILE A O 1
ATOM 617 N N . LEU A 1 83 ? -19.558 -2.514 1.419 1.00 73.25 83 LEU A N 1
ATOM 618 C CA . LEU A 1 83 ? -20.133 -1.165 1.379 1.00 73.25 83 LEU A CA 1
ATOM 619 C C . LEU A 1 83 ? -21.623 -1.190 1.011 1.00 73.25 83 LEU A C 1
ATOM 621 O O . LEU A 1 83 ? -22.436 -0.503 1.639 1.00 73.25 83 LEU A O 1
ATOM 625 N N . LEU A 1 84 ? -22.004 -2.014 0.032 1.00 78.06 84 LEU A N 1
ATOM 626 C CA . LEU A 1 84 ? -23.399 -2.214 -0.361 1.00 78.06 84 LEU A CA 1
ATOM 627 C C . LEU A 1 84 ? -24.209 -2.873 0.763 1.00 78.06 84 LEU A C 1
ATOM 629 O O . LEU A 1 84 ? -25.324 -2.431 1.064 1.00 78.06 84 LEU A O 1
ATOM 633 N N . TRP A 1 85 ? -23.635 -3.875 1.432 1.00 67.19 85 TRP A N 1
ATOM 634 C CA . TRP A 1 85 ? -24.243 -4.512 2.597 1.00 67.19 85 TRP A CA 1
ATOM 635 C C . TRP A 1 85 ? -24.437 -3.519 3.753 1.00 67.19 85 TRP A C 1
ATOM 637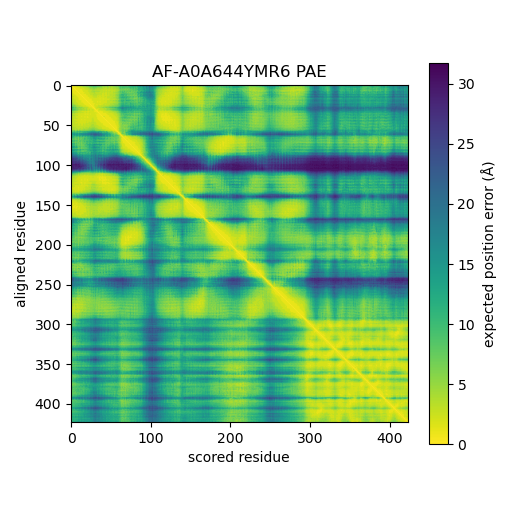 O O . TRP A 1 85 ? -25.543 -3.388 4.275 1.00 67.19 85 TRP A O 1
ATOM 647 N N . MET A 1 86 ? -23.416 -2.728 4.094 1.00 57.94 86 MET A N 1
ATOM 648 C CA . MET A 1 86 ? -23.480 -1.700 5.137 1.00 57.94 86 MET A CA 1
ATOM 649 C C . MET A 1 86 ? -24.500 -0.610 4.810 1.00 57.94 86 MET A C 1
ATOM 651 O O . MET A 1 86 ? -25.219 -0.164 5.702 1.00 57.94 86 MET A O 1
ATOM 655 N N . LYS A 1 87 ? -24.619 -0.193 3.544 1.00 67.94 87 LYS A N 1
ATOM 656 C CA . LYS A 1 87 ? -25.645 0.767 3.105 1.00 67.94 87 LYS A CA 1
ATOM 657 C C . LYS A 1 87 ? -27.059 0.223 3.328 1.00 67.94 87 LYS A C 1
ATOM 659 O O . LYS A 1 87 ? -27.945 0.983 3.718 1.00 67.94 87 LYS A O 1
ATOM 664 N N . LYS A 1 88 ? -27.265 -1.081 3.112 1.00 61.31 88 LYS A N 1
ATOM 665 C CA . LYS A 1 88 ? -28.540 -1.769 3.362 1.00 61.31 88 LYS A CA 1
ATOM 666 C C . LYS A 1 88 ? -28.827 -1.908 4.862 1.00 61.31 88 LYS A C 1
ATOM 668 O O . LYS A 1 88 ? -29.942 -1.631 5.286 1.00 61.31 88 LYS A O 1
ATOM 673 N N . THR A 1 89 ? -27.819 -2.243 5.666 1.00 49.59 89 THR A N 1
ATOM 674 C CA . THR A 1 89 ? -27.943 -2.411 7.125 1.00 49.59 89 THR A CA 1
ATOM 675 C C . THR A 1 89 ? -28.098 -1.074 7.865 1.00 49.59 89 THR A C 1
ATOM 677 O O . THR A 1 89 ? -28.912 -0.966 8.775 1.00 49.59 89 THR A O 1
ATOM 680 N N . SER A 1 90 ? -27.386 -0.020 7.451 1.00 44.41 90 SER A N 1
ATOM 681 C CA . SER A 1 90 ? -27.391 1.310 8.089 1.00 44.41 90 SER A CA 1
ATOM 682 C C . SER A 1 90 ? -28.751 2.014 8.030 1.00 44.41 90 SER A C 1
ATOM 684 O O . SER A 1 90 ? -29.132 2.690 8.985 1.00 44.41 90 SER A O 1
ATOM 686 N N . LYS A 1 91 ? -29.528 1.802 6.957 1.00 53.44 91 LYS A N 1
ATOM 687 C CA . LYS A 1 91 ? -30.910 2.305 6.865 1.00 53.44 91 LYS A CA 1
ATOM 688 C C . LYS A 1 91 ? -31.816 1.725 7.958 1.00 53.44 91 LYS A C 1
ATOM 690 O O . LYS A 1 91 ? -32.666 2.441 8.471 1.00 53.44 91 LYS A O 1
ATOM 695 N N . ASN A 1 92 ? -31.559 0.489 8.382 1.00 45.91 92 ASN A N 1
ATOM 696 C CA . ASN A 1 92 ? -32.374 -0.206 9.378 1.00 45.91 92 ASN A CA 1
ATOM 697 C C . ASN A 1 92 ? -31.935 0.075 10.825 1.00 45.91 92 ASN A C 1
ATOM 699 O O . ASN A 1 92 ? -32.698 -0.192 11.745 1.00 45.91 92 ASN A O 1
ATOM 703 N N . ILE A 1 93 ? -30.742 0.642 11.056 1.00 45.47 93 ILE A N 1
ATOM 704 C CA . ILE A 1 93 ? -30.232 0.903 12.417 1.00 45.47 93 ILE A CA 1
ATOM 705 C C . ILE A 1 93 ? -31.085 1.946 13.158 1.00 45.47 93 ILE A C 1
ATOM 707 O O . ILE A 1 93 ? -31.240 1.840 14.370 1.00 45.47 93 ILE A O 1
ATOM 711 N N . ASN A 1 94 ? -31.674 2.925 12.463 1.00 41.56 94 ASN A N 1
ATOM 712 C CA . ASN A 1 94 ? -32.556 3.912 13.103 1.00 41.56 94 ASN A CA 1
ATOM 713 C C . ASN A 1 94 ? -33.987 3.384 13.333 1.00 41.56 94 ASN A C 1
ATOM 715 O O . ASN A 1 94 ? -34.639 3.816 14.279 1.00 41.56 94 ASN A O 1
ATOM 719 N N . GLU A 1 95 ? -34.466 2.443 12.512 1.00 42.31 95 GLU A N 1
ATOM 720 C CA . GLU A 1 95 ? -35.810 1.853 12.642 1.00 42.31 95 GLU A CA 1
ATOM 721 C C . GLU A 1 95 ? -35.841 0.655 13.612 1.00 42.31 95 GLU A C 1
ATOM 723 O O . GLU A 1 95 ? -36.826 0.461 14.325 1.00 42.31 95 GLU A O 1
ATOM 728 N N . GLU A 1 96 ? -34.758 -0.125 13.720 1.00 41.72 96 GLU A N 1
ATOM 729 C CA . GLU A 1 96 ? -34.676 -1.277 14.636 1.00 41.72 96 GLU A CA 1
ATOM 730 C C . GLU A 1 96 ? -34.471 -0.893 16.105 1.00 41.72 96 GLU A C 1
ATOM 732 O O . GLU A 1 96 ? -34.889 -1.652 16.977 1.00 41.72 96 GLU A O 1
ATOM 737 N N . ILE A 1 97 ? -33.875 0.270 16.403 1.00 43.59 97 ILE A N 1
ATOM 738 C CA . ILE A 1 97 ? -33.682 0.721 17.795 1.00 43.59 97 ILE A CA 1
ATOM 739 C C . ILE A 1 97 ? -35.029 1.039 18.471 1.00 43.59 97 ILE A C 1
ATOM 741 O O . ILE A 1 97 ? -35.145 0.873 19.682 1.00 43.59 97 ILE A O 1
ATOM 745 N N . ASN A 1 98 ? -36.060 1.414 17.701 1.00 35.84 98 ASN A N 1
ATOM 746 C CA . ASN A 1 98 ? -37.385 1.752 18.234 1.00 35.84 98 ASN A CA 1
ATOM 747 C C . ASN A 1 98 ? -38.456 0.657 18.043 1.00 35.84 98 ASN A C 1
ATOM 749 O O . ASN A 1 98 ? -39.478 0.716 18.719 1.00 35.84 98 ASN A O 1
ATOM 753 N N . SER A 1 99 ? -38.268 -0.337 17.160 1.00 39.41 99 SER A N 1
ATOM 754 C CA . SER A 1 99 ? -39.362 -1.252 16.756 1.00 39.41 99 SER A CA 1
ATOM 755 C C . SER A 1 99 ? -39.273 -2.706 17.237 1.00 39.41 99 SER A C 1
ATOM 757 O O . SER A 1 99 ? -40.181 -3.481 16.952 1.00 39.41 99 SER A O 1
ATOM 759 N N . LYS A 1 100 ? -38.245 -3.120 17.991 1.00 38.06 100 LYS A N 1
ATOM 760 C CA . LYS A 1 100 ? -38.112 -4.528 18.434 1.00 38.06 100 LYS A CA 1
ATOM 761 C C . LYS A 1 100 ? -38.115 -4.709 19.951 1.00 38.06 100 LYS A C 1
ATOM 763 O O . LYS A 1 100 ? -37.229 -5.349 20.508 1.00 38.06 100 LYS A O 1
ATOM 768 N N . MET A 1 101 ? -39.165 -4.195 20.597 1.00 36.09 101 MET A N 1
ATOM 769 C CA . MET A 1 101 ? -39.531 -4.559 21.976 1.00 36.09 101 MET A CA 1
ATOM 770 C C . MET A 1 101 ? -40.441 -5.804 22.048 1.00 36.09 101 MET A C 1
ATOM 772 O O . MET A 1 101 ? -40.731 -6.293 23.134 1.00 36.09 101 MET A O 1
ATOM 776 N N . SER A 1 102 ? -40.869 -6.391 20.929 1.00 33.38 102 SER A N 1
ATOM 777 C CA . SER A 1 102 ? -41.672 -7.618 20.977 1.00 33.38 102 SER A CA 1
ATOM 778 C C . SER A 1 102 ? -41.601 -8.406 19.671 1.00 33.38 102 SER A C 1
ATOM 780 O O . SER A 1 102 ? -41.996 -7.938 18.612 1.00 33.38 102 SER A O 1
ATOM 782 N N . GLY A 1 103 ? -41.109 -9.643 19.763 1.00 38.97 103 GLY A N 1
ATOM 783 C CA . GLY A 1 103 ? -41.257 -10.650 18.714 1.00 38.97 103 GLY A CA 1
ATOM 784 C C . GLY A 1 103 ? -40.095 -10.727 17.729 1.00 38.97 103 GLY A C 1
ATOM 785 O O . GLY A 1 103 ? -40.103 -10.061 16.709 1.00 38.97 103 GLY A O 1
ATOM 786 N N . ILE A 1 104 ? -39.114 -11.580 18.036 1.00 32.47 104 ILE A N 1
ATOM 787 C CA . ILE A 1 104 ? -38.519 -12.598 17.146 1.00 32.47 104 ILE A CA 1
ATOM 788 C C . ILE A 1 104 ? -37.734 -13.523 18.093 1.00 32.47 104 ILE A C 1
ATOM 790 O O . ILE A 1 104 ? -36.543 -13.349 18.347 1.00 32.47 104 ILE A O 1
ATOM 794 N N . MET A 1 105 ? -38.443 -14.484 18.687 1.00 37.81 105 MET A N 1
ATOM 795 C CA . MET A 1 105 ? -37.813 -15.708 19.180 1.00 37.81 105 MET A CA 1
ATOM 796 C C . MET A 1 105 ? -37.360 -16.527 17.956 1.00 37.81 105 MET A C 1
ATOM 798 O O . MET A 1 105 ? -38.055 -16.557 16.943 1.00 37.81 105 MET A O 1
ATOM 802 N N . ASN A 1 106 ? -36.208 -17.197 18.065 1.00 41.69 106 ASN A N 1
ATOM 803 C CA . ASN A 1 106 ? -35.715 -18.273 17.181 1.00 41.69 106 ASN A CA 1
ATOM 804 C C . ASN A 1 106 ? -34.965 -17.937 15.870 1.00 41.69 106 ASN A C 1
ATOM 806 O O . ASN A 1 106 ? -35.144 -18.620 14.865 1.00 41.69 106 ASN A O 1
ATOM 810 N N . LYS A 1 107 ? -34.003 -16.999 15.884 1.00 48.66 107 LYS A N 1
ATOM 811 C CA . LYS A 1 107 ? -32.883 -16.990 14.899 1.00 48.66 107 LYS A CA 1
ATOM 812 C C . LYS A 1 107 ? -31.495 -16.755 15.527 1.00 48.66 107 LYS A C 1
ATOM 814 O O . LYS A 1 107 ? -30.628 -16.125 14.925 1.00 48.66 107 LYS A O 1
ATOM 819 N N . THR A 1 108 ? -31.258 -17.272 16.732 1.00 56.59 108 THR A N 1
ATOM 820 C CA . THR A 1 108 ? -29.975 -17.138 17.455 1.00 56.59 108 THR A CA 1
ATOM 821 C C . THR A 1 108 ? -28.791 -17.744 16.691 1.00 56.59 108 THR A C 1
ATOM 823 O O . THR A 1 108 ? -27.744 -17.105 16.604 1.00 56.59 108 THR A O 1
ATOM 826 N N . THR A 1 109 ? -28.962 -18.905 16.050 1.00 59.12 109 THR A N 1
ATOM 827 C CA . THR A 1 109 ? -27.890 -19.578 15.287 1.00 59.12 109 THR A CA 1
ATOM 828 C C . THR A 1 109 ? -27.518 -18.830 14.005 1.00 59.12 109 THR A C 1
ATOM 830 O O . THR A 1 109 ? -26.339 -18.624 13.731 1.00 59.12 109 THR A O 1
ATOM 833 N N . GLY A 1 110 ? -28.510 -18.352 13.243 1.00 64.81 110 GLY A N 1
ATOM 834 C CA . GLY A 1 110 ? -28.266 -17.593 12.010 1.00 64.81 110 GLY A CA 1
ATOM 835 C C . GLY A 1 110 ? -27.630 -16.226 12.273 1.00 64.81 110 GLY A C 1
ATOM 836 O O . GLY A 1 110 ? -26.764 -15.789 11.520 1.00 64.81 110 GLY A O 1
ATOM 837 N N . GLN A 1 111 ? -28.005 -15.569 13.376 1.00 69.94 111 GLN A N 1
ATOM 838 C CA . GLN A 1 111 ? -27.395 -14.301 13.773 1.00 69.94 111 GLN A CA 1
ATOM 839 C C . GLN A 1 111 ? -25.955 -14.489 14.283 1.00 69.94 111 GLN A C 1
ATOM 841 O O . GLN A 1 111 ? -25.086 -13.681 13.961 1.00 69.94 111 GLN A O 1
ATOM 846 N N . ALA A 1 112 ? -25.693 -15.554 15.050 1.00 78.38 112 ALA A N 1
ATOM 847 C CA . ALA A 1 112 ? -24.352 -15.904 15.517 1.00 78.38 112 ALA A CA 1
ATOM 848 C C . ALA A 1 112 ? -23.403 -16.203 14.347 1.00 78.38 112 ALA A C 1
ATOM 850 O O . ALA A 1 112 ? -22.347 -15.580 14.254 1.00 78.38 112 ALA A O 1
ATOM 851 N N . LEU A 1 113 ? -23.826 -17.072 13.420 1.00 75.19 113 LEU A N 1
ATOM 852 C CA . LEU A 1 113 ? -23.080 -17.396 12.202 1.00 75.19 113 LEU A CA 1
ATOM 853 C C . LEU A 1 113 ? -22.829 -16.143 11.351 1.00 75.19 113 LEU A C 1
ATOM 855 O O . LEU A 1 113 ? -21.712 -15.923 10.896 1.00 75.19 113 LEU A O 1
ATOM 859 N N . GLY A 1 114 ? -23.849 -15.294 11.179 1.00 69.06 114 GLY A N 1
ATOM 860 C CA . GLY A 1 114 ? -23.731 -14.050 10.420 1.00 69.06 114 GLY A CA 1
ATOM 861 C C . GLY A 1 114 ? -22.694 -13.088 11.004 1.00 69.06 114 GLY A C 1
ATOM 862 O O . GLY A 1 114 ? -21.911 -12.519 10.251 1.00 69.06 114 GLY A O 1
ATOM 863 N N . ILE A 1 115 ? -22.638 -12.939 12.333 1.00 74.81 115 ILE A N 1
ATOM 864 C CA . ILE A 1 115 ? -21.620 -12.110 12.999 1.00 74.81 115 ILE A CA 1
ATOM 865 C C . ILE A 1 115 ? -20.232 -12.730 12.854 1.00 74.81 115 ILE A C 1
ATOM 867 O O . ILE A 1 115 ? -19.299 -12.007 12.526 1.00 74.81 115 ILE A O 1
ATOM 871 N N . THR A 1 116 ? -20.089 -14.045 13.051 1.00 80.31 116 THR A N 1
ATOM 872 C CA . THR A 1 116 ? -18.800 -14.728 12.867 1.00 80.31 116 THR A CA 1
ATOM 873 C C . THR A 1 116 ? -18.277 -14.561 11.447 1.00 80.31 116 THR A C 1
ATOM 875 O O . THR A 1 116 ? -17.136 -14.142 11.287 1.00 80.31 116 THR A O 1
ATOM 878 N N . LEU A 1 117 ? -19.101 -14.827 10.429 1.00 70.19 117 LEU A N 1
ATOM 879 C CA . LEU A 1 117 ? -18.714 -14.671 9.025 1.00 70.19 117 LEU A CA 1
ATOM 880 C C . LEU A 1 117 ? -18.397 -13.214 8.688 1.00 70.19 117 LEU A C 1
ATOM 882 O O . LEU A 1 117 ? -17.392 -12.944 8.041 1.00 70.19 117 LEU A O 1
ATOM 886 N N . PHE A 1 118 ? -19.212 -12.268 9.158 1.00 70.88 118 PHE A N 1
ATOM 887 C CA . PHE A 1 118 ? -18.956 -10.848 8.938 1.00 70.88 118 PHE A CA 1
ATOM 888 C C . PHE A 1 118 ? -17.625 -10.409 9.561 1.00 70.88 118 PHE A C 1
ATOM 890 O O . PHE A 1 118 ? -16.801 -9.807 8.880 1.00 70.88 118 PHE A O 1
ATOM 897 N N . THR A 1 119 ? -17.378 -10.742 10.833 1.00 79.62 119 THR A N 1
ATOM 898 C CA . THR A 1 119 ? -16.098 -10.440 11.488 1.00 79.62 119 THR A CA 1
ATOM 899 C C . THR A 1 119 ? -14.933 -11.128 10.784 1.00 79.62 119 THR A C 1
ATOM 901 O O . THR A 1 119 ? -13.907 -10.489 10.575 1.00 79.62 119 THR A O 1
ATOM 904 N N . PHE A 1 120 ? -15.101 -12.392 10.385 1.00 83.75 120 PHE A N 1
ATOM 905 C CA . PHE A 1 120 ? -14.104 -13.137 9.626 1.00 83.75 120 PHE A CA 1
ATOM 906 C C . PHE A 1 120 ? -13.715 -12.402 8.341 1.00 83.75 120 PHE A C 1
ATOM 908 O O . PHE A 1 120 ? -12.548 -12.071 8.183 1.00 83.75 120 PHE A O 1
ATOM 915 N N . PHE A 1 121 ? -14.670 -12.090 7.459 1.00 73.50 121 PHE A N 1
ATOM 916 C CA . PHE A 1 121 ? -14.366 -11.449 6.175 1.00 73.50 121 PHE A CA 1
ATOM 917 C C . PHE A 1 121 ? -13.733 -10.067 6.345 1.00 73.50 121 PHE A C 1
ATOM 919 O O . PHE A 1 121 ? -12.814 -9.728 5.605 1.00 73.50 121 PHE A O 1
ATOM 926 N N . MET A 1 122 ? -14.185 -9.288 7.332 1.00 74.31 122 MET A N 1
ATOM 927 C CA . MET A 1 122 ? -13.615 -7.966 7.589 1.00 74.31 122 MET A CA 1
ATOM 928 C C . MET A 1 122 ? -12.162 -8.037 8.064 1.00 74.31 122 MET A C 1
ATOM 930 O O . MET A 1 122 ? -11.342 -7.261 7.600 1.00 74.31 122 MET A O 1
ATOM 934 N N . VAL A 1 123 ? -11.837 -8.952 8.982 1.00 86.19 123 VAL A N 1
ATOM 935 C CA . VAL A 1 123 ? -10.477 -9.074 9.537 1.00 86.19 123 VAL A CA 1
ATOM 936 C C . VAL A 1 123 ? -9.550 -9.827 8.583 1.00 86.19 123 VAL A C 1
ATOM 938 O O . VAL A 1 123 ? -8.376 -9.487 8.471 1.00 86.19 123 VAL A O 1
ATOM 941 N N . PHE A 1 124 ? -10.065 -10.833 7.873 1.00 83.06 124 PHE A N 1
ATOM 942 C CA . PHE A 1 124 ? -9.298 -11.593 6.890 1.00 83.06 124 PHE A CA 1
ATOM 943 C C . PHE A 1 124 ? -8.868 -10.715 5.715 1.00 83.06 124 PHE A C 1
ATOM 945 O O . PHE A 1 124 ? -7.767 -10.910 5.224 1.00 83.06 124 PHE A O 1
ATOM 952 N N . ARG A 1 125 ? -9.674 -9.722 5.306 1.00 77.56 125 ARG A N 1
ATOM 953 C CA . ARG A 1 125 ? -9.278 -8.730 4.293 1.00 77.56 125 ARG A CA 1
ATOM 954 C C . ARG A 1 125 ? -7.984 -8.008 4.683 1.00 77.56 125 ARG A C 1
ATOM 956 O O . ARG A 1 125 ? -7.012 -8.092 3.945 1.00 77.56 125 ARG A O 1
ATOM 963 N N . GLU A 1 126 ? -7.958 -7.391 5.865 1.00 84.12 126 GLU A N 1
ATOM 964 C CA . GLU A 1 126 ? -6.764 -6.690 6.373 1.00 84.12 126 GLU A CA 1
ATOM 965 C C . GLU A 1 126 ? -5.578 -7.649 6.521 1.00 84.12 126 GLU A C 1
ATOM 967 O O . GLU A 1 126 ? -4.435 -7.332 6.198 1.00 84.12 126 GLU A O 1
ATOM 972 N N . GLY A 1 127 ? -5.853 -8.872 6.986 1.00 86.06 127 GLY A N 1
ATOM 973 C CA . GLY A 1 127 ? -4.842 -9.914 7.109 1.00 86.06 127 GLY A CA 1
ATOM 974 C C . GLY A 1 127 ? -4.276 -10.375 5.763 1.00 86.06 127 GLY A C 1
ATOM 975 O O . GLY A 1 127 ? -3.081 -10.634 5.676 1.00 86.06 127 GLY A O 1
ATOM 976 N N . PHE A 1 128 ? -5.100 -10.454 4.720 1.00 79.94 128 PHE A N 1
ATOM 977 C CA . PHE A 1 128 ? -4.690 -10.805 3.364 1.00 79.94 128 PHE A CA 1
ATOM 978 C C . PHE A 1 128 ? -3.791 -9.719 2.766 1.00 79.94 128 PHE A C 1
ATOM 980 O O . PHE A 1 128 ? -2.700 -10.036 2.298 1.00 79.94 128 PHE A O 1
ATOM 987 N N . GLU A 1 129 ? -4.193 -8.449 2.869 1.00 75.56 129 GLU A N 1
ATOM 988 C CA . GLU A 1 129 ? -3.378 -7.306 2.433 1.00 75.56 129 GLU A CA 1
ATOM 989 C C . GLU A 1 129 ? -2.040 -7.264 3.185 1.00 75.56 129 GLU A C 1
ATOM 991 O O . GLU A 1 129 ? -0.980 -7.187 2.567 1.00 75.56 129 GLU A O 1
ATOM 996 N N . THR A 1 130 ? -2.060 -7.460 4.509 1.00 85.50 130 THR A N 1
ATOM 997 C CA . THR A 1 130 ? -0.839 -7.549 5.329 1.00 85.50 130 THR A CA 1
ATOM 998 C C . THR A 1 130 ? 0.117 -8.630 4.827 1.00 85.50 130 THR A C 1
ATOM 1000 O O . THR A 1 130 ? 1.325 -8.408 4.748 1.00 85.50 130 THR A O 1
ATOM 1003 N N . VAL A 1 131 ? -0.404 -9.821 4.515 1.00 85.44 131 VAL A N 1
ATOM 1004 C CA . VAL A 1 131 ? 0.408 -10.942 4.032 1.00 85.44 131 VAL A CA 1
ATOM 1005 C C . VAL A 1 131 ? 1.057 -10.604 2.695 1.00 85.44 131 VAL A C 1
ATOM 1007 O O . VAL A 1 131 ? 2.247 -10.865 2.540 1.00 85.44 131 VAL A O 1
ATOM 1010 N N . LEU A 1 132 ? 0.312 -9.998 1.768 1.00 75.38 132 LEU A N 1
ATOM 1011 C CA . LEU A 1 132 ? 0.845 -9.588 0.468 1.00 75.38 132 LEU A CA 1
ATOM 1012 C C . LEU A 1 132 ? 1.942 -8.529 0.612 1.00 75.38 132 LEU A C 1
ATOM 1014 O O . LEU A 1 132 ? 3.026 -8.708 0.067 1.00 75.38 132 LEU A O 1
ATOM 1018 N N . PHE A 1 133 ? 1.717 -7.490 1.417 1.00 76.00 133 PHE A N 1
ATOM 1019 C CA . PHE A 1 133 ? 2.721 -6.447 1.644 1.00 76.00 133 PHE A CA 1
ATOM 1020 C C . PHE A 1 133 ? 3.982 -6.962 2.349 1.00 76.00 133 PHE A C 1
ATOM 1022 O O . PHE A 1 133 ? 5.090 -6.505 2.082 1.00 76.00 133 PHE A O 1
ATOM 1029 N N . ILE A 1 134 ? 3.852 -7.915 3.277 1.00 78.12 134 ILE A N 1
ATOM 1030 C CA . ILE A 1 134 ? 5.032 -8.546 3.884 1.00 78.12 134 ILE A CA 1
ATOM 1031 C C . ILE A 1 134 ? 5.760 -9.413 2.857 1.00 78.12 134 ILE A C 1
ATOM 1033 O O . ILE A 1 134 ? 6.987 -9.476 2.891 1.00 78.12 134 ILE A O 1
ATOM 1037 N N . PHE A 1 135 ? 5.024 -10.086 1.971 1.00 74.75 135 PHE A N 1
ATOM 1038 C CA . PHE A 1 135 ? 5.611 -10.925 0.935 1.00 74.75 135 PHE A CA 1
ATOM 1039 C C . PHE A 1 135 ? 6.467 -10.091 -0.027 1.00 74.75 135 PHE A C 1
ATOM 1041 O O . PHE A 1 135 ? 7.613 -10.467 -0.266 1.00 74.75 135 PHE A O 1
ATOM 1048 N N . THR A 1 136 ? 5.981 -8.924 -0.463 1.00 66.38 136 THR A N 1
ATOM 1049 C CA . THR A 1 136 ? 6.756 -7.997 -1.307 1.00 66.38 136 THR A CA 1
ATOM 1050 C C . THR A 1 136 ? 7.979 -7.423 -0.586 1.00 66.38 136 THR A C 1
ATOM 1052 O O . THR A 1 136 ? 9.043 -7.357 -1.179 1.00 66.38 136 THR A O 1
ATOM 1055 N N . LEU A 1 137 ? 7.895 -7.112 0.715 1.00 66.38 137 LEU A N 1
ATOM 1056 C CA . LEU A 1 137 ? 9.042 -6.625 1.506 1.00 66.38 137 LEU A CA 1
ATOM 1057 C C . LEU A 1 137 ? 10.072 -7.701 1.895 1.00 66.38 137 LEU A C 1
ATOM 1059 O O . LEU A 1 137 ? 11.152 -7.391 2.412 1.00 66.38 137 LEU A O 1
ATOM 1063 N N . SER A 1 138 ? 9.720 -8.983 1.782 1.00 58.72 138 SER A N 1
ATOM 1064 C CA . SER A 1 138 ? 10.555 -10.077 2.298 1.00 58.72 138 SER A CA 1
ATOM 1065 C C . SER A 1 138 ? 11.798 -10.368 1.451 1.00 58.72 138 SER A C 1
ATOM 1067 O O . SER A 1 138 ? 12.651 -11.142 1.887 1.00 58.72 138 SER A O 1
ATOM 1069 N N . THR A 1 139 ? 11.924 -9.711 0.299 1.00 56.59 139 THR A N 1
ATOM 1070 C CA . THR A 1 139 ? 13.049 -9.801 -0.640 1.00 56.59 139 THR A CA 1
ATOM 1071 C C . THR A 1 139 ? 14.241 -8.911 -0.256 1.00 56.59 139 THR A C 1
ATOM 1073 O O . THR A 1 139 ? 15.364 -9.235 -0.630 1.00 56.59 139 THR A O 1
ATOM 1076 N N . GLU A 1 140 ? 14.045 -7.846 0.536 1.00 51.72 140 GLU A N 1
ATOM 1077 C CA . GLU A 1 140 ? 15.071 -6.802 0.734 1.00 51.72 140 GLU A CA 1
ATOM 1078 C C . GLU A 1 140 ? 15.790 -6.805 2.102 1.00 51.72 140 GLU A C 1
ATOM 1080 O O . GLU A 1 140 ? 16.916 -6.316 2.222 1.00 51.72 140 GLU A O 1
ATOM 1085 N N . ALA A 1 141 ? 15.171 -7.321 3.173 1.00 54.28 141 ALA A N 1
ATOM 1086 C CA . ALA A 1 141 ? 15.669 -7.145 4.546 1.00 54.28 141 ALA A CA 1
ATOM 1087 C C . ALA A 1 141 ? 15.922 -8.464 5.292 1.00 54.28 141 ALA A C 1
ATOM 1089 O O . ALA A 1 141 ? 15.330 -9.502 5.001 1.00 54.28 141 ALA A O 1
ATOM 1090 N N . SER A 1 142 ? 16.773 -8.425 6.332 1.00 68.19 142 SER A N 1
ATOM 1091 C CA . SER A 1 142 ? 17.005 -9.601 7.185 1.00 68.19 142 SER A CA 1
ATOM 1092 C C . SER A 1 142 ? 15.673 -10.127 7.741 1.00 68.19 142 SER A C 1
ATOM 1094 O O . SER A 1 142 ? 14.942 -9.394 8.418 1.00 68.19 142 SER A O 1
ATOM 1096 N N . ALA A 1 143 ? 15.358 -11.399 7.473 1.00 71.94 143 ALA A N 1
ATOM 1097 C CA . ALA A 1 143 ? 14.072 -12.016 7.819 1.00 71.94 143 ALA A CA 1
ATOM 1098 C C . ALA A 1 143 ? 13.680 -11.809 9.297 1.00 71.94 143 ALA A C 1
ATOM 1100 O O . ALA A 1 143 ? 12.512 -11.599 9.623 1.00 71.94 143 ALA A O 1
ATOM 1101 N N . VAL A 1 144 ? 14.674 -11.785 10.192 1.00 78.81 144 VAL A N 1
ATOM 1102 C CA . VAL A 1 144 ? 14.493 -11.533 11.629 1.00 78.81 144 VAL A CA 1
ATOM 1103 C C . VAL A 1 144 ? 13.955 -10.125 11.899 1.00 78.81 144 VAL A C 1
ATOM 1105 O O . VAL A 1 144 ? 13.016 -9.966 12.678 1.00 78.81 144 VAL A O 1
ATOM 1108 N N . SER A 1 145 ? 14.505 -9.098 11.244 1.00 80.25 145 SER A N 1
ATOM 1109 C CA . SER A 1 145 ? 14.065 -7.709 11.429 1.00 80.25 145 SER A CA 1
ATOM 1110 C C . SER A 1 145 ? 12.631 -7.482 10.942 1.00 80.25 145 SER A C 1
ATOM 1112 O O . SER A 1 145 ? 11.865 -6.768 11.596 1.00 80.25 145 SER A O 1
ATOM 1114 N N . ASN A 1 146 ? 12.239 -8.151 9.852 1.00 81.12 146 ASN A N 1
ATOM 1115 C CA . ASN A 1 146 ? 10.887 -8.079 9.310 1.00 81.12 146 ASN A CA 1
ATOM 1116 C C . ASN A 1 146 ? 9.865 -8.718 10.255 1.00 81.12 146 ASN A C 1
ATOM 1118 O O . ASN A 1 146 ? 8.846 -8.088 10.550 1.00 81.12 146 ASN A O 1
ATOM 1122 N N . ILE A 1 147 ? 10.171 -9.903 10.795 1.00 84.25 147 ILE A N 1
ATOM 1123 C CA . ILE A 1 147 ? 9.317 -10.606 11.765 1.00 84.25 147 ILE A CA 1
ATOM 1124 C C . ILE A 1 147 ? 9.180 -9.805 13.064 1.00 84.25 147 ILE A C 1
ATOM 1126 O O . ILE A 1 147 ? 8.068 -9.622 13.555 1.00 84.25 147 ILE A O 1
ATOM 1130 N N . LEU A 1 148 ? 10.285 -9.291 13.615 1.00 87.75 148 LEU A N 1
ATOM 1131 C CA . LEU A 1 148 ? 10.243 -8.479 14.836 1.00 87.75 148 LEU A CA 1
ATOM 1132 C C . LEU A 1 148 ? 9.424 -7.201 14.638 1.00 87.75 148 LEU A C 1
ATOM 1134 O O . LEU A 1 148 ? 8.613 -6.856 15.497 1.00 87.75 148 LEU A O 1
ATOM 1138 N N . GLY A 1 149 ? 9.596 -6.527 13.496 1.00 88.56 149 GLY A N 1
ATOM 1139 C CA . GLY A 1 149 ? 8.788 -5.365 13.140 1.00 88.56 149 GLY A CA 1
ATOM 1140 C C . GLY A 1 149 ? 7.299 -5.706 13.073 1.00 88.56 149 GLY A C 1
ATOM 1141 O O . GLY A 1 149 ? 6.497 -5.047 13.731 1.00 88.56 149 GLY A O 1
ATOM 1142 N N . ALA A 1 150 ? 6.941 -6.781 12.367 1.00 88.00 150 ALA A N 1
ATOM 1143 C CA . ALA A 1 150 ? 5.563 -7.247 12.250 1.00 88.00 150 ALA A CA 1
ATOM 1144 C C . ALA A 1 150 ? 4.931 -7.568 13.618 1.00 88.00 150 ALA A C 1
ATOM 1146 O O . ALA A 1 150 ? 3.828 -7.111 13.917 1.00 88.00 150 ALA A O 1
ATOM 1147 N N . LEU A 1 151 ? 5.643 -8.294 14.488 1.00 90.75 151 LEU A N 1
ATOM 1148 C CA . LEU A 1 151 ? 5.163 -8.638 15.832 1.00 90.75 151 LEU A CA 1
ATOM 1149 C C . LEU A 1 151 ? 4.943 -7.401 16.711 1.00 90.75 151 LEU A C 1
ATOM 1151 O O . LEU A 1 151 ? 3.932 -7.314 17.409 1.00 90.75 151 LEU A O 1
ATOM 1155 N N . LEU A 1 152 ? 5.860 -6.431 16.663 1.00 92.19 152 LEU A N 1
ATOM 1156 C CA . LEU A 1 152 ? 5.714 -5.166 17.385 1.00 92.19 152 LEU A CA 1
ATOM 1157 C C . LEU A 1 152 ? 4.524 -4.349 16.863 1.00 92.19 152 LEU A C 1
ATOM 1159 O O . LEU A 1 152 ? 3.777 -3.783 17.663 1.00 92.19 152 LEU A O 1
ATOM 1163 N N . GLY A 1 153 ? 4.308 -4.325 15.545 1.00 90.56 153 GLY A N 1
ATOM 1164 C CA . GLY A 1 153 ? 3.175 -3.631 14.925 1.00 90.56 153 GLY A CA 1
ATOM 1165 C C . GLY A 1 153 ? 1.848 -4.230 15.353 1.00 90.56 153 GLY A C 1
ATOM 1166 O O . GLY A 1 153 ? 0.952 -3.511 15.796 1.00 90.56 153 GLY A O 1
ATOM 1167 N N . LEU A 1 154 ? 1.767 -5.561 15.336 1.00 91.38 154 LEU A N 1
ATOM 1168 C CA . LEU A 1 154 ? 0.597 -6.293 15.801 1.00 91.38 154 LEU A CA 1
ATOM 1169 C C . LEU A 1 154 ? 0.334 -6.044 17.293 1.00 91.38 154 LEU A C 1
ATOM 1171 O O . LEU A 1 154 ? -0.805 -5.794 17.686 1.00 91.38 154 LEU A O 1
ATOM 1175 N N . ALA A 1 155 ? 1.375 -6.057 18.130 1.00 92.50 155 ALA A N 1
ATOM 1176 C CA . ALA A 1 155 ? 1.242 -5.770 19.556 1.00 92.50 155 ALA A CA 1
ATOM 1177 C C . ALA A 1 155 ? 0.684 -4.357 19.801 1.00 92.50 155 ALA A C 1
ATOM 1179 O O . ALA A 1 155 ? -0.258 -4.189 20.578 1.00 92.50 155 ALA A O 1
ATOM 1180 N N . LEU A 1 156 ? 1.210 -3.348 19.102 1.00 91.62 156 LEU A N 1
ATOM 1181 C CA . LEU A 1 156 ? 0.719 -1.971 19.182 1.00 91.62 156 LEU A CA 1
ATOM 1182 C C . LEU A 1 156 ? -0.736 -1.845 18.706 1.00 91.62 156 LEU A C 1
ATOM 1184 O O . LEU A 1 156 ? -1.524 -1.169 19.369 1.00 91.62 156 LEU A O 1
ATOM 1188 N N . ALA A 1 157 ? -1.122 -2.534 17.628 1.00 89.69 157 ALA A N 1
ATOM 1189 C CA . ALA A 1 157 ? -2.503 -2.571 17.147 1.00 89.69 157 ALA A CA 1
ATOM 1190 C C . ALA A 1 157 ? -3.464 -3.201 18.175 1.00 89.69 157 ALA A C 1
ATOM 1192 O O . ALA A 1 157 ? -4.546 -2.668 18.439 1.00 89.69 157 ALA A O 1
ATOM 1193 N N . VAL A 1 158 ? -3.061 -4.291 18.837 1.00 89.81 158 VAL A N 1
ATOM 1194 C CA . VAL A 1 158 ? -3.855 -4.929 19.903 1.00 89.81 158 VAL A CA 1
ATOM 1195 C C . VAL A 1 158 ? -4.001 -4.005 21.117 1.00 89.81 158 VAL A C 1
ATOM 1197 O O . VAL A 1 158 ? -5.112 -3.833 21.630 1.00 89.81 158 VAL A O 1
ATOM 1200 N N . ILE A 1 159 ? -2.914 -3.356 21.555 1.00 89.88 159 ILE A N 1
ATOM 1201 C CA . ILE A 1 159 ? -2.950 -2.377 22.655 1.00 89.88 159 ILE A CA 1
ATOM 1202 C C . ILE A 1 159 ? -3.875 -1.209 22.289 1.00 89.88 159 ILE A C 1
ATOM 1204 O O . ILE A 1 159 ? -4.720 -0.814 23.099 1.00 89.88 159 ILE A O 1
ATOM 1208 N N . PHE A 1 160 ? -3.763 -0.696 21.061 1.00 87.12 160 PHE A N 1
ATOM 1209 C CA . PHE A 1 160 ? -4.643 0.341 20.535 1.00 87.12 160 PHE A CA 1
ATOM 1210 C C . PHE A 1 160 ? -6.110 -0.096 20.591 1.00 87.12 160 PHE A C 1
ATOM 1212 O O . PHE A 1 160 ? -6.929 0.622 21.160 1.00 87.12 160 PHE A O 1
ATOM 1219 N N . THR A 1 161 ? -6.434 -1.298 20.103 1.00 83.94 161 THR A N 1
ATOM 1220 C CA . THR A 1 161 ? -7.795 -1.863 20.142 1.00 83.94 161 THR A CA 1
ATOM 1221 C C . THR A 1 161 ? -8.356 -1.872 21.560 1.00 83.94 161 THR A C 1
ATOM 1223 O O . THR A 1 161 ? -9.471 -1.409 21.809 1.00 83.94 161 THR A O 1
ATOM 1226 N N . TYR A 1 162 ? -7.577 -2.397 22.509 1.00 86.25 162 TYR A N 1
ATOM 1227 C CA . TYR A 1 162 ? -7.992 -2.544 23.898 1.00 86.25 162 TYR A CA 1
ATOM 1228 C C . TYR A 1 162 ? -8.277 -1.184 24.549 1.00 86.25 162 TYR A C 1
ATOM 1230 O O . TYR A 1 162 ? -9.338 -0.987 25.156 1.00 86.25 162 TYR A O 1
ATOM 1238 N N . LEU A 1 163 ? -7.354 -0.230 24.392 1.00 84.81 163 LEU A N 1
ATOM 1239 C CA . LEU A 1 163 ? -7.503 1.127 24.918 1.00 84.81 163 LEU A CA 1
ATOM 1240 C C . LEU A 1 163 ? -8.654 1.873 24.240 1.00 84.81 163 LEU A C 1
ATOM 1242 O O . LEU A 1 163 ? -9.409 2.573 24.917 1.00 84.81 163 LEU A O 1
ATOM 1246 N N . PHE A 1 164 ? -8.832 1.677 22.934 1.00 79.38 164 PHE A N 1
ATOM 1247 C CA . PHE A 1 164 ? -9.916 2.273 22.172 1.00 79.38 164 PHE A CA 1
ATOM 1248 C C . PHE A 1 164 ? -11.276 1.769 22.661 1.00 79.38 164 PHE A C 1
ATOM 1250 O O . PHE A 1 164 ? -12.113 2.577 23.053 1.00 79.38 164 PHE A O 1
ATOM 1257 N N . ILE A 1 165 ? -11.487 0.451 22.756 1.00 76.94 165 ILE A N 1
ATOM 1258 C CA . ILE A 1 165 ? -12.749 -0.127 23.251 1.00 76.94 165 ILE A CA 1
ATOM 1259 C C . ILE A 1 165 ? -13.060 0.369 24.669 1.00 76.94 165 ILE A C 1
ATOM 1261 O O . ILE A 1 165 ? -14.192 0.766 24.953 1.00 76.94 165 ILE A O 1
ATOM 1265 N N . LYS A 1 166 ? -12.067 0.381 25.568 1.00 78.19 166 LYS A N 1
ATOM 1266 C CA . LYS A 1 166 ? -12.266 0.831 26.954 1.00 78.19 166 LYS A CA 1
ATOM 1267 C C . LYS A 1 166 ? -12.484 2.343 27.072 1.00 78.19 166 LYS A C 1
ATOM 1269 O O . LYS A 1 166 ? -13.212 2.773 27.966 1.00 78.19 166 LYS A O 1
ATOM 1274 N N . GLY A 1 167 ? -11.871 3.147 26.206 1.00 71.94 167 GLY A N 1
ATOM 1275 C CA . GLY A 1 167 ? -11.975 4.607 26.220 1.00 71.94 167 GLY A CA 1
ATOM 1276 C C . GLY A 1 167 ? -13.162 5.182 25.431 1.00 71.94 167 GLY A C 1
ATOM 1277 O O . GLY A 1 167 ? -13.578 6.310 25.697 1.00 71.94 167 GLY A O 1
ATOM 1278 N N . SER A 1 168 ? -13.733 4.410 24.502 1.00 66.69 168 SER A N 1
ATOM 1279 C CA . SER A 1 168 ? -14.771 4.808 23.530 1.00 66.69 168 SER A CA 1
ATOM 1280 C C . SER A 1 168 ? -16.215 4.740 24.069 1.00 66.69 168 SER A C 1
ATOM 1282 O O . SER A 1 168 ? -17.184 4.834 23.316 1.00 66.69 168 SER A O 1
ATOM 1284 N N . SER A 1 169 ? -16.402 4.631 25.389 1.00 59.94 169 SER A N 1
ATOM 1285 C CA . SER A 1 169 ? -17.699 4.333 26.028 1.00 59.94 169 SER A CA 1
ATOM 1286 C C . SER A 1 169 ? -18.862 5.288 25.705 1.00 59.94 169 SER A C 1
ATOM 1288 O O . SER A 1 169 ? -20.004 4.938 25.979 1.00 59.94 169 SER A O 1
ATOM 1290 N N . ASN A 1 170 ? -18.616 6.438 25.066 1.00 59.59 170 ASN A N 1
ATOM 1291 C CA . ASN A 1 170 ? -19.633 7.429 24.700 1.00 59.59 170 ASN A CA 1
ATOM 1292 C C . ASN A 1 170 ? -19.577 7.905 23.235 1.00 59.59 170 ASN A C 1
ATOM 1294 O O . ASN A 1 170 ? -20.168 8.930 22.887 1.00 59.59 170 ASN A O 1
ATOM 1298 N N . ILE A 1 171 ? -18.919 7.165 22.337 1.00 64.44 171 ILE A N 1
ATOM 1299 C CA . ILE A 1 171 ? -18.923 7.526 20.915 1.00 64.44 171 ILE A CA 1
ATOM 1300 C C . ILE A 1 171 ? -20.301 7.225 20.293 1.00 64.44 171 ILE A C 1
ATOM 1302 O O . ILE A 1 171 ? -20.882 6.139 20.431 1.00 64.44 171 ILE A O 1
ATOM 1306 N N . SER A 1 172 ? -20.861 8.210 19.584 1.00 64.12 172 SER A N 1
ATOM 1307 C CA . SER A 1 172 ? -22.076 8.016 18.791 1.00 64.12 172 SER A CA 1
ATOM 1308 C C . SER A 1 172 ? -21.765 7.089 17.615 1.00 64.12 172 SER A C 1
ATOM 1310 O O . SER A 1 172 ? -21.053 7.488 16.689 1.00 64.12 172 SER A O 1
ATOM 1312 N N . LEU A 1 173 ? -22.330 5.879 17.640 1.00 61.09 173 LEU A N 1
ATOM 1313 C CA . LEU A 1 173 ? -22.091 4.835 16.636 1.00 61.09 173 LEU A CA 1
ATOM 1314 C C . LEU A 1 173 ? -22.354 5.351 15.216 1.00 61.09 173 LEU A C 1
ATOM 1316 O O . LEU A 1 173 ? -21.555 5.118 14.321 1.00 61.09 173 LEU A O 1
ATOM 1320 N N . SER A 1 174 ? -23.412 6.147 15.033 1.00 63.97 174 SER A N 1
ATOM 1321 C CA . SER A 1 174 ? -23.756 6.742 13.735 1.00 63.97 174 SER A CA 1
ATOM 1322 C C . SER A 1 174 ? -22.644 7.633 13.156 1.00 63.97 174 SER A C 1
ATOM 1324 O O . SER A 1 174 ? -22.331 7.519 11.973 1.00 63.97 174 SER A O 1
ATOM 1326 N N . LYS A 1 175 ? -21.998 8.490 13.967 1.00 68.19 175 LYS A N 1
ATOM 1327 C CA . LYS A 1 175 ? -20.891 9.342 13.483 1.00 68.19 175 LYS A CA 1
ATOM 1328 C C . LYS A 1 175 ? -19.661 8.509 13.140 1.00 68.19 175 LYS A C 1
ATOM 1330 O O . LYS A 1 175 ? -19.041 8.756 12.115 1.00 68.19 175 LYS A O 1
ATOM 1335 N N . PHE A 1 176 ? -19.361 7.507 13.965 1.00 66.81 176 PHE A N 1
ATOM 1336 C CA . PHE A 1 176 ? -18.254 6.594 13.708 1.00 66.81 176 PHE A CA 1
ATOM 1337 C C . PHE A 1 176 ? -18.461 5.835 12.385 1.00 66.81 176 PHE A C 1
ATOM 1339 O O . PHE A 1 176 ? -17.583 5.844 11.531 1.00 66.81 176 PHE A O 1
ATOM 1346 N N . PHE A 1 177 ? -19.645 5.251 12.162 1.00 65.25 177 PHE A N 1
ATOM 1347 C CA . PHE A 1 177 ? -19.950 4.528 10.922 1.00 65.25 177 PHE A CA 1
ATOM 1348 C C . PHE A 1 177 ? -19.911 5.420 9.677 1.00 65.25 177 PHE A C 1
ATOM 1350 O O . PHE A 1 177 ? -19.503 4.952 8.620 1.00 65.25 177 PHE A O 1
ATOM 1357 N N . LYS A 1 178 ? -20.308 6.697 9.774 1.00 72.75 178 LYS A N 1
ATOM 1358 C CA . LYS A 1 178 ? -20.177 7.647 8.653 1.00 72.75 178 LYS A CA 1
ATOM 1359 C C . LYS A 1 178 ? -18.716 7.873 8.270 1.00 72.75 178 LYS A C 1
ATOM 1361 O O . LYS A 1 178 ? -18.404 7.868 7.086 1.00 72.75 178 LYS A O 1
ATOM 1366 N N . VAL A 1 179 ? -17.851 8.047 9.268 1.00 69.75 179 VAL A N 1
ATOM 1367 C CA . VAL A 1 179 ? -16.406 8.218 9.072 1.00 69.75 179 VAL A CA 1
ATOM 1368 C C . VAL A 1 179 ? -15.792 6.950 8.482 1.00 69.75 179 VAL A C 1
ATOM 1370 O O . VAL A 1 179 ? -15.148 7.027 7.442 1.00 69.75 179 VAL A O 1
ATOM 1373 N N . LEU A 1 180 ? -16.058 5.786 9.085 1.00 69.12 180 LEU A N 1
ATOM 1374 C CA . LEU A 1 180 ? -15.565 4.499 8.587 1.00 69.12 180 LEU A CA 1
ATOM 1375 C C . LEU A 1 180 ? -16.024 4.243 7.144 1.00 69.12 180 LEU A C 1
ATOM 1377 O O . LEU A 1 180 ? -15.216 3.870 6.306 1.00 69.12 180 LEU A O 1
ATOM 1381 N N . ASN A 1 181 ? -17.296 4.502 6.826 1.00 73.31 181 ASN A N 1
ATOM 1382 C CA . ASN A 1 181 ? -17.800 4.359 5.459 1.00 73.31 181 ASN A CA 1
ATOM 1383 C C . ASN A 1 181 ? -17.077 5.285 4.477 1.00 73.31 181 ASN A C 1
ATOM 1385 O O . ASN A 1 181 ? -16.776 4.853 3.371 1.00 73.31 181 ASN A O 1
ATOM 1389 N N . LEU A 1 182 ? -16.807 6.539 4.856 1.00 80.50 182 LEU A N 1
ATOM 1390 C CA . LEU A 1 182 ? -16.074 7.475 4.001 1.00 80.50 182 LEU A CA 1
ATOM 1391 C C . LEU A 1 182 ? -14.663 6.958 3.694 1.00 80.50 182 LEU A C 1
ATOM 1393 O O . LEU A 1 182 ? -14.259 6.960 2.537 1.00 80.50 182 LEU A O 1
ATOM 1397 N N . ILE A 1 183 ? -13.955 6.468 4.713 1.00 71.81 183 ILE A N 1
ATOM 1398 C CA . ILE A 1 183 ? -12.633 5.849 4.559 1.00 71.81 183 ILE A CA 1
ATOM 1399 C C . ILE A 1 183 ? -12.706 4.637 3.624 1.00 71.81 183 ILE A C 1
ATOM 1401 O O . ILE A 1 183 ? -11.935 4.551 2.674 1.00 71.81 183 ILE A O 1
ATOM 1405 N N . LEU A 1 184 ? -13.677 3.743 3.829 1.00 72.69 184 LEU A N 1
ATOM 1406 C CA . LEU A 1 184 ? -13.864 2.567 2.976 1.00 72.69 184 LEU A CA 1
ATOM 1407 C C . LEU A 1 184 ? -14.175 2.940 1.517 1.00 72.69 184 LEU A C 1
ATOM 1409 O O . LEU A 1 184 ? -13.721 2.247 0.613 1.00 72.69 184 LEU A O 1
ATOM 1413 N N . TYR A 1 185 ? -14.908 4.030 1.260 1.00 82.75 185 TYR A N 1
ATOM 1414 C CA . TYR A 1 185 ? -15.099 4.542 -0.103 1.00 82.75 185 TYR A CA 1
ATOM 1415 C C . TYR A 1 185 ? -13.791 5.045 -0.723 1.00 82.75 185 TYR A C 1
ATOM 1417 O O . TYR A 1 185 ? -13.561 4.808 -1.906 1.00 82.75 185 TYR A O 1
ATOM 1425 N N . ILE A 1 186 ? -12.937 5.720 0.052 1.00 81.88 186 ILE A N 1
ATOM 1426 C CA . ILE A 1 186 ? -11.624 6.179 -0.424 1.00 81.88 186 ILE A CA 1
ATOM 1427 C C . ILE A 1 186 ? -10.744 4.971 -0.781 1.00 81.88 186 ILE A C 1
ATOM 1429 O O . ILE A 1 186 ? -10.180 4.934 -1.874 1.00 81.88 186 ILE A O 1
ATOM 1433 N N . LEU A 1 187 ? -10.688 3.959 0.092 1.00 76.94 187 LEU A N 1
ATOM 1434 C CA . LEU A 1 187 ? -9.962 2.710 -0.167 1.00 76.94 187 LEU A CA 1
ATOM 1435 C C . LEU A 1 187 ? -10.514 1.968 -1.386 1.00 76.94 187 LEU A C 1
ATOM 1437 O O . LEU A 1 187 ? -9.746 1.493 -2.213 1.00 76.94 187 LEU A O 1
ATOM 1441 N N . LEU A 1 188 ? -11.837 1.930 -1.554 1.00 83.50 188 LEU A N 1
ATOM 1442 C CA . LEU A 1 188 ? -12.462 1.316 -2.720 1.00 83.50 188 LEU A CA 1
ATOM 1443 C C . LEU A 1 188 ? -11.981 1.954 -4.029 1.00 83.50 188 LEU A C 1
ATOM 1445 O O . LEU A 1 188 ? -11.599 1.248 -4.960 1.00 83.50 188 LEU A O 1
ATOM 1449 N N . VAL A 1 189 ? -12.004 3.290 -4.098 1.00 87.75 189 VAL A N 1
ATOM 1450 C CA . VAL A 1 189 ? -11.535 4.036 -5.275 1.00 87.75 189 VAL A CA 1
ATOM 1451 C C . VAL A 1 189 ? -10.068 3.726 -5.549 1.00 87.75 189 VAL A C 1
ATOM 1453 O O . VAL A 1 189 ? -9.703 3.515 -6.702 1.00 87.75 189 VAL A O 1
ATOM 1456 N N . ARG A 1 190 ? -9.246 3.647 -4.500 1.00 83.81 190 ARG A N 1
ATOM 1457 C CA . ARG A 1 190 ? -7.830 3.292 -4.609 1.00 83.81 190 ARG A CA 1
ATOM 1458 C C . ARG A 1 190 ? -7.623 1.876 -5.153 1.00 83.81 190 ARG A C 1
ATOM 1460 O O . ARG A 1 190 ? -6.839 1.724 -6.078 1.00 83.81 190 ARG A O 1
ATOM 1467 N N . LEU A 1 191 ? -8.321 0.867 -4.631 1.00 82.94 191 LEU A N 1
ATOM 1468 C CA . LEU A 1 191 ? -8.183 -0.523 -5.087 1.00 82.94 191 LEU A CA 1
ATOM 1469 C C . LEU A 1 191 ? -8.550 -0.665 -6.568 1.00 82.94 191 LEU A C 1
ATOM 1471 O O . LEU A 1 191 ? -7.802 -1.253 -7.339 1.00 82.94 191 LEU A O 1
ATOM 1475 N N . PHE A 1 192 ? -9.655 -0.055 -7.005 1.00 88.56 192 PHE A N 1
ATOM 1476 C CA . PHE A 1 192 ? -9.989 -0.052 -8.432 1.00 88.56 192 PHE A CA 1
ATOM 1477 C C . PHE A 1 192 ? -8.993 0.753 -9.269 1.00 88.56 192 PHE A C 1
ATOM 1479 O O . PHE A 1 192 ? -8.690 0.348 -10.388 1.00 88.56 192 PHE A O 1
ATOM 1486 N N . ALA A 1 193 ? -8.473 1.869 -8.751 1.00 88.06 193 ALA A N 1
ATOM 1487 C CA . ALA A 1 193 ? -7.435 2.631 -9.435 1.00 88.06 193 ALA A CA 1
ATOM 1488 C C . ALA A 1 193 ? -6.146 1.810 -9.607 1.00 88.06 193 ALA A C 1
ATOM 1490 O O . ALA A 1 193 ? -5.582 1.840 -10.695 1.00 88.06 193 ALA A O 1
ATOM 1491 N N . GLY A 1 194 ? -5.741 1.047 -8.586 1.00 83.56 194 GLY A N 1
ATOM 1492 C CA . GLY A 1 194 ? -4.632 0.089 -8.647 1.00 83.56 194 GLY A CA 1
ATOM 1493 C C . GLY A 1 194 ? -4.875 -0.973 -9.711 1.00 83.56 194 GLY A C 1
ATOM 1494 O O . GLY A 1 194 ? -4.096 -1.085 -10.642 1.00 83.56 194 GLY A O 1
ATOM 1495 N N . ALA A 1 195 ? -6.027 -1.649 -9.682 1.00 86.88 195 ALA A N 1
ATOM 1496 C CA . ALA A 1 195 ? -6.367 -2.654 -10.693 1.00 86.88 195 ALA A CA 1
ATOM 1497 C C . ALA A 1 195 ? -6.298 -2.111 -12.133 1.00 86.88 195 ALA A C 1
ATOM 1499 O O . ALA A 1 195 ? -5.741 -2.749 -13.021 1.00 86.88 195 ALA A O 1
ATOM 1500 N N . ILE A 1 196 ? -6.858 -0.919 -12.373 1.00 89.00 196 ILE A N 1
ATOM 1501 C CA . ILE A 1 196 ? -6.819 -0.273 -13.693 1.00 89.00 196 ILE A CA 1
ATOM 1502 C C . ILE A 1 196 ? -5.386 0.126 -14.068 1.00 89.00 196 ILE A C 1
ATOM 1504 O O . ILE A 1 196 ? -5.036 0.067 -15.246 1.00 89.00 196 ILE A O 1
ATOM 1508 N N . HIS A 1 197 ? -4.583 0.553 -13.093 1.00 84.31 197 HIS A N 1
ATOM 1509 C CA . HIS A 1 197 ? -3.187 0.908 -13.303 1.00 84.31 197 HIS A CA 1
ATOM 1510 C C . HIS A 1 197 ? -2.378 -0.303 -13.768 1.00 84.31 197 HIS A C 1
ATOM 1512 O O . HIS A 1 197 ? -1.837 -0.232 -14.870 1.00 84.31 197 HIS A O 1
ATOM 1518 N N . GLU A 1 198 ? -2.415 -1.400 -13.009 1.00 82.44 198 GLU A N 1
ATOM 1519 C CA . GLU A 1 198 ? -1.724 -2.662 -13.308 1.00 82.44 198 GLU A CA 1
ATOM 1520 C C . GLU A 1 198 ? -2.138 -3.234 -14.672 1.00 82.44 198 GLU A C 1
ATOM 1522 O O . GLU A 1 198 ? -1.316 -3.556 -15.525 1.00 82.44 198 GLU A O 1
ATOM 1527 N N . PHE A 1 199 ? -3.444 -3.276 -14.965 1.00 87.06 199 PHE A N 1
ATOM 1528 C CA . PHE A 1 199 ? -3.919 -3.735 -16.276 1.00 87.06 199 PHE A CA 1
ATOM 1529 C C . PHE A 1 199 ? -3.525 -2.805 -17.429 1.00 87.06 199 PHE A C 1
ATOM 1531 O O . PHE A 1 199 ? -3.456 -3.235 -18.583 1.00 87.06 199 PHE A O 1
ATOM 1538 N N . GLY A 1 200 ? -3.298 -1.525 -17.149 1.00 83.38 200 GLY A N 1
ATOM 1539 C CA . GLY A 1 200 ? -2.769 -0.589 -18.128 1.00 83.38 200 GLY A CA 1
ATOM 1540 C C . GLY A 1 200 ? -1.271 -0.759 -18.382 1.00 83.38 200 GLY A C 1
ATOM 1541 O O . GLY A 1 200 ? -0.816 -0.467 -19.490 1.00 83.38 200 GLY A O 1
ATOM 1542 N N . GLU A 1 201 ? -0.515 -1.260 -17.403 1.00 77.12 201 GLU A N 1
ATOM 1543 C CA . GLU A 1 201 ? 0.919 -1.545 -17.538 1.00 77.12 201 GLU A CA 1
ATOM 1544 C C . GLU A 1 201 ? 1.165 -2.660 -18.553 1.00 77.12 201 GLU A C 1
ATOM 1546 O O . GLU A 1 201 ? 1.969 -2.486 -19.462 1.00 77.12 201 GLU A O 1
ATOM 1551 N N . VAL A 1 202 ? 0.329 -3.697 -18.549 1.00 79.06 202 VAL A N 1
ATOM 1552 C CA . VAL A 1 202 ? 0.361 -4.794 -19.536 1.00 79.06 202 VAL A CA 1
ATOM 1553 C C . VAL A 1 202 ? -0.459 -4.540 -20.810 1.00 79.06 202 VAL A C 1
ATOM 1555 O O . VAL A 1 202 ? -0.676 -5.452 -21.605 1.00 79.06 202 VAL A O 1
ATOM 1558 N N . GLN A 1 203 ? -0.964 -3.318 -21.018 1.00 80.50 203 GLN A N 1
ATOM 1559 C CA . GLN A 1 203 ? -1.818 -2.938 -22.162 1.00 80.50 203 GLN A CA 1
ATOM 1560 C C . GLN A 1 203 ? -3.135 -3.724 -22.309 1.00 80.50 203 GLN A C 1
ATOM 1562 O O . GLN A 1 203 ? -3.765 -3.677 -23.368 1.00 80.50 203 GLN A O 1
ATOM 1567 N N . LEU A 1 204 ? -3.613 -4.396 -21.258 1.00 85.06 204 LEU A N 1
ATOM 1568 C CA . LEU A 1 204 ? -4.948 -5.008 -21.267 1.00 85.06 204 LEU A CA 1
ATOM 1569 C C . LEU A 1 204 ? -6.049 -3.942 -21.353 1.00 85.06 204 LEU A C 1
ATOM 1571 O O . LEU A 1 204 ? -7.116 -4.192 -21.917 1.00 85.06 204 LEU A O 1
ATOM 1575 N N . ILE A 1 205 ? -5.791 -2.750 -20.805 1.00 84.69 205 ILE A N 1
ATOM 1576 C CA . ILE A 1 205 ? -6.694 -1.600 -20.865 1.00 84.69 205 ILE A CA 1
ATOM 1577 C C . ILE A 1 205 ? -5.947 -0.403 -21.470 1.00 84.69 205 ILE A C 1
ATOM 1579 O O . ILE A 1 205 ? -4.902 -0.010 -20.948 1.00 84.69 205 ILE A O 1
ATOM 1583 N N . PRO A 1 206 ? -6.476 0.240 -22.529 1.00 81.75 206 PRO A N 1
ATOM 1584 C CA . PRO A 1 206 ? -5.850 1.430 -23.086 1.00 81.75 206 PRO A CA 1
ATOM 1585 C C . PRO A 1 206 ? -5.955 2.598 -22.096 1.00 81.75 206 PRO A C 1
ATOM 1587 O O . PRO A 1 206 ? -7.048 3.090 -21.802 1.00 81.75 206 PRO A O 1
ATOM 1590 N N . LEU A 1 207 ? -4.810 3.073 -21.602 1.00 82.50 207 LEU A N 1
ATOM 1591 C CA . LEU A 1 207 ? -4.720 4.254 -20.746 1.00 82.50 207 LEU A CA 1
ATOM 1592 C C . LEU A 1 207 ? -4.270 5.475 -21.547 1.00 82.50 207 LEU A C 1
ATOM 1594 O O . LEU A 1 207 ? -3.260 5.456 -22.240 1.00 82.50 207 LEU A O 1
ATOM 1598 N N . GLY A 1 208 ? -5.014 6.574 -21.420 1.00 82.44 208 GLY A N 1
ATOM 1599 C CA . GLY A 1 208 ? -4.573 7.879 -21.909 1.00 82.44 208 GLY A CA 1
ATOM 1600 C C . GLY A 1 208 ? -3.703 8.607 -20.873 1.00 82.44 208 GLY A C 1
ATOM 1601 O O . GLY A 1 208 ? -3.899 8.399 -19.671 1.00 82.44 208 GLY A O 1
ATOM 1602 N N . PRO A 1 209 ? -2.833 9.553 -21.285 1.00 80.06 209 PRO A N 1
ATOM 1603 C CA . PRO A 1 209 ? -1.912 10.244 -20.378 1.00 80.06 209 PRO A CA 1
ATOM 1604 C C . PRO A 1 209 ? -2.598 10.892 -19.167 1.00 80.06 209 PRO A C 1
ATOM 1606 O O . PRO A 1 209 ? -2.107 10.804 -18.048 1.00 80.06 209 PRO A O 1
ATOM 1609 N N . LYS A 1 210 ? -3.768 11.520 -19.369 1.00 84.69 210 LYS A N 1
ATOM 1610 C CA . LYS A 1 210 ? -4.524 12.175 -18.285 1.00 84.69 210 LYS A CA 1
ATOM 1611 C C . LYS A 1 210 ? -5.017 11.177 -17.236 1.00 84.69 210 LYS A C 1
ATOM 1613 O O . LYS A 1 210 ? -4.961 11.474 -16.047 1.00 84.69 210 LYS A O 1
ATOM 1618 N N . VAL A 1 211 ? -5.510 10.020 -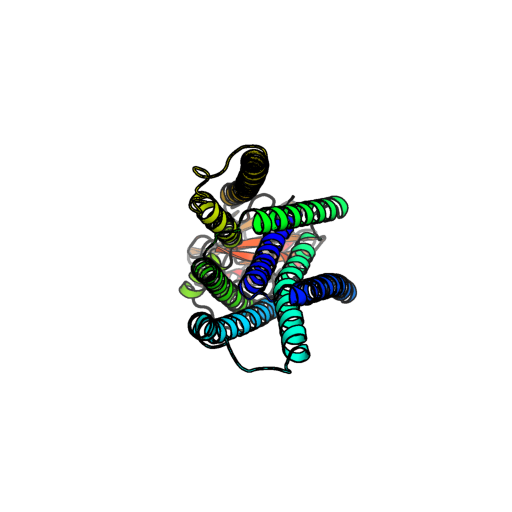17.681 1.00 84.94 211 VAL A N 1
ATOM 1619 C CA . VAL A 1 211 ? -6.010 8.967 -16.789 1.00 84.94 211 VAL A CA 1
ATOM 1620 C C . VAL A 1 211 ? -4.838 8.359 -16.027 1.00 84.94 211 VAL A C 1
ATOM 1622 O O . VAL A 1 211 ? -4.904 8.286 -14.807 1.00 84.94 211 VAL A O 1
ATOM 1625 N N . ALA A 1 212 ? -3.733 8.050 -16.713 1.00 81.88 212 ALA A N 1
ATOM 1626 C CA . ALA A 1 212 ? -2.515 7.544 -16.084 1.00 81.88 212 ALA A CA 1
ATOM 1627 C C . ALA A 1 212 ? -1.980 8.495 -15.002 1.00 81.88 212 ALA A C 1
ATOM 1629 O O . ALA A 1 212 ? -1.633 8.046 -13.916 1.00 81.88 212 ALA A O 1
ATOM 1630 N N . THR A 1 213 ? -1.975 9.814 -15.245 1.00 83.06 213 THR A N 1
ATOM 1631 C CA . THR A 1 213 ? -1.586 10.795 -14.218 1.00 83.06 213 THR A CA 1
ATOM 1632 C C . THR A 1 213 ? -2.483 10.737 -12.986 1.00 83.06 213 THR A C 1
ATOM 1634 O O . THR A 1 213 ? -1.976 10.751 -11.870 1.00 83.06 213 THR A O 1
ATOM 1637 N N . ILE A 1 214 ? -3.805 10.670 -13.160 1.00 84.06 214 ILE A N 1
ATOM 1638 C CA . ILE A 1 214 ? -4.734 10.594 -12.025 1.00 84.06 214 ILE A CA 1
ATOM 1639 C C . ILE A 1 214 ? -4.514 9.293 -11.244 1.00 84.06 214 ILE A C 1
ATOM 1641 O O . ILE A 1 214 ? -4.414 9.336 -10.020 1.00 84.06 214 ILE A O 1
ATOM 1645 N N . LEU A 1 215 ? -4.400 8.160 -11.943 1.00 84.19 215 LEU A N 1
ATOM 1646 C CA . LEU A 1 215 ? -4.181 6.852 -11.326 1.00 84.19 215 LEU A CA 1
ATOM 1647 C C . LEU A 1 215 ? -2.861 6.809 -10.548 1.00 84.19 215 LEU A C 1
ATOM 1649 O O . LEU A 1 215 ? -2.881 6.444 -9.377 1.00 84.19 215 LEU A O 1
ATOM 1653 N N . GLY A 1 216 ? -1.750 7.284 -11.118 1.00 77.88 216 GLY A N 1
ATOM 1654 C CA . GLY A 1 216 ? -0.453 7.268 -10.432 1.00 77.88 216 GLY A CA 1
ATOM 1655 C C . GLY A 1 216 ? -0.425 8.095 -9.139 1.00 77.88 216 GLY A C 1
ATOM 1656 O O . GLY A 1 216 ? 0.208 7.702 -8.161 1.00 77.88 216 GLY A O 1
ATOM 1657 N N . TYR A 1 217 ? -1.176 9.202 -9.054 1.00 81.31 217 TYR A N 1
ATOM 1658 C CA . TYR A 1 217 ? -1.333 9.932 -7.785 1.00 81.31 217 TYR A CA 1
ATOM 1659 C C . TYR A 1 217 ? -2.188 9.191 -6.748 1.00 81.31 217 TYR A C 1
ATOM 1661 O O . TYR A 1 217 ? -1.950 9.349 -5.551 1.00 81.31 217 TYR A O 1
ATOM 1669 N N . ILE A 1 218 ? -3.180 8.412 -7.188 1.00 79.00 218 ILE A N 1
ATOM 1670 C CA . ILE A 1 218 ? -4.057 7.638 -6.299 1.00 79.00 218 ILE A CA 1
ATOM 1671 C C . ILE A 1 218 ? -3.338 6.390 -5.771 1.00 79.00 218 ILE A C 1
ATOM 1673 O O . ILE A 1 218 ? -3.504 6.048 -4.601 1.00 79.00 218 ILE A O 1
ATOM 1677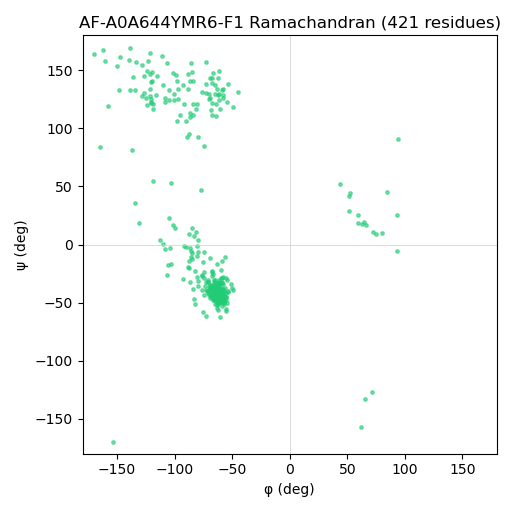 N N . VAL A 1 219 ? -2.551 5.720 -6.616 1.00 74.88 219 VAL A N 1
ATOM 1678 C CA . VAL A 1 219 ? -1.918 4.436 -6.286 1.00 74.88 219 VAL A CA 1
ATOM 1679 C C . VAL A 1 219 ? -0.664 4.613 -5.420 1.00 74.88 219 VAL A C 1
ATOM 1681 O O . VAL A 1 219 ? -0.430 3.794 -4.535 1.00 74.88 219 VAL A O 1
ATOM 1684 N N . ARG A 1 220 ? 0.088 5.717 -5.562 1.00 73.56 220 ARG A N 1
ATOM 1685 C CA . ARG A 1 220 ? 1.339 5.948 -4.809 1.00 73.56 220 ARG A CA 1
ATOM 1686 C C . ARG A 1 220 ? 1.170 5.827 -3.285 1.00 73.56 220 ARG A C 1
ATOM 1688 O O . ARG A 1 220 ? 0.238 6.391 -2.703 1.00 73.56 220 ARG A O 1
ATOM 1695 N N . ASP A 1 221 ? 2.135 5.183 -2.626 1.00 65.00 221 ASP A N 1
ATOM 1696 C CA . ASP A 1 221 ? 2.110 4.794 -1.201 1.00 65.00 221 ASP A CA 1
ATOM 1697 C C . ASP A 1 221 ? 1.868 5.926 -0.197 1.00 65.00 221 ASP A C 1
ATOM 1699 O O . ASP A 1 221 ? 1.254 5.715 0.853 1.00 65.00 221 ASP A O 1
ATOM 1703 N N . ASN A 1 222 ? 2.263 7.156 -0.535 1.00 66.56 222 ASN A N 1
ATOM 1704 C CA . ASN A 1 222 ? 2.035 8.345 0.295 1.00 66.56 222 ASN A CA 1
ATOM 1705 C C . ASN A 1 222 ? 0.557 8.541 0.662 1.00 66.56 222 ASN A C 1
ATOM 1707 O O . ASN A 1 222 ? 0.241 9.065 1.732 1.00 66.56 222 ASN A O 1
ATOM 1711 N N . SER A 1 223 ? -0.354 8.105 -0.207 1.00 65.12 223 SER A N 1
ATOM 1712 C CA . SER A 1 223 ? -1.791 8.196 0.035 1.00 65.12 223 SER A CA 1
ATOM 1713 C C . SER A 1 223 ? -2.273 7.257 1.156 1.00 65.12 223 SER A C 1
ATOM 1715 O O . SER A 1 223 ? -3.133 7.674 1.933 1.00 65.12 223 SER A O 1
ATOM 1717 N N . LEU A 1 224 ? -1.693 6.055 1.333 1.00 68.12 224 LEU A N 1
ATOM 1718 C CA . LEU A 1 224 ? -2.077 5.133 2.422 1.00 68.12 224 LEU A CA 1
ATOM 1719 C C . LEU A 1 224 ? -1.733 5.699 3.790 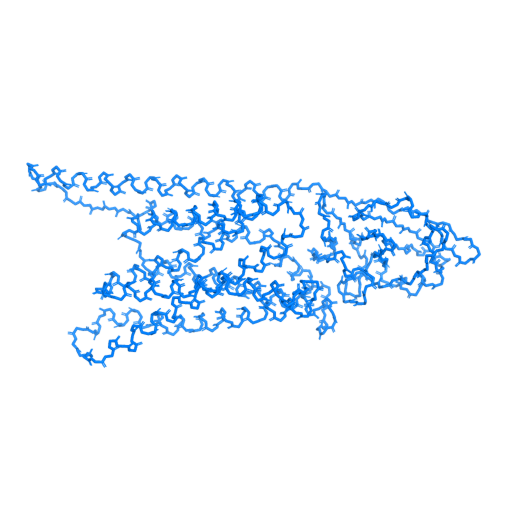1.00 68.12 224 LEU A C 1
ATOM 1721 O O . LEU A 1 224 ? -2.523 5.594 4.729 1.00 68.12 224 LEU A O 1
ATOM 1725 N N . ILE A 1 225 ? -0.549 6.300 3.915 1.00 72.38 225 ILE A N 1
ATOM 1726 C CA . ILE A 1 225 ? -0.091 6.843 5.195 1.00 72.38 225 ILE A CA 1
ATOM 1727 C C . ILE A 1 225 ? -1.003 7.987 5.631 1.00 72.38 225 ILE A C 1
ATOM 1729 O O . ILE A 1 225 ? -1.410 8.040 6.791 1.00 72.38 225 ILE A O 1
ATOM 1733 N N . LEU A 1 226 ? -1.397 8.857 4.698 1.00 73.25 226 LEU A N 1
ATOM 1734 C CA . LEU A 1 226 ? -2.348 9.930 4.981 1.00 73.25 226 LEU A CA 1
ATOM 1735 C C . LEU A 1 226 ? -3.709 9.375 5.416 1.00 73.25 226 LEU A C 1
ATOM 1737 O O . LEU A 1 226 ? -4.250 9.828 6.425 1.00 73.25 226 LEU A O 1
ATOM 1741 N N . ILE A 1 227 ? -4.239 8.367 4.714 1.00 73.69 227 ILE A N 1
ATOM 1742 C CA . ILE A 1 227 ? -5.494 7.698 5.092 1.00 73.69 227 ILE A CA 1
ATOM 1743 C C . ILE A 1 227 ? -5.388 7.112 6.507 1.00 73.69 227 ILE A C 1
ATOM 1745 O O . ILE A 1 227 ? -6.263 7.361 7.334 1.00 73.69 227 ILE A O 1
ATOM 1749 N N . SER A 1 228 ? -4.280 6.441 6.825 1.00 73.25 228 SER A N 1
ATOM 1750 C CA . SER A 1 228 ? -4.009 5.866 8.152 1.00 73.25 228 SER A CA 1
ATOM 1751 C C . SER A 1 228 ? -3.988 6.931 9.248 1.00 73.25 228 SER A C 1
ATOM 1753 O O . SER A 1 228 ? -4.601 6.765 10.302 1.00 73.25 228 SER A O 1
ATOM 1755 N N . ILE A 1 229 ? -3.328 8.066 8.993 1.00 81.69 229 ILE A N 1
ATOM 1756 C CA . ILE A 1 229 ? -3.310 9.212 9.909 1.00 81.69 229 ILE A CA 1
ATOM 1757 C C . ILE A 1 229 ? -4.744 9.692 10.167 1.00 81.69 229 ILE A C 1
ATOM 1759 O O . ILE A 1 229 ? -5.131 9.887 11.320 1.00 81.69 229 ILE A O 1
ATOM 1763 N N . PHE A 1 230 ? -5.582 9.823 9.134 1.00 80.31 230 PHE A N 1
ATOM 1764 C CA . PHE A 1 230 ? -6.992 10.197 9.313 1.00 80.31 230 PHE A CA 1
ATOM 1765 C C . PHE A 1 230 ? -7.793 9.142 10.093 1.00 80.31 230 PHE A C 1
ATOM 1767 O O . PHE A 1 230 ? -8.556 9.496 10.997 1.00 80.31 230 PHE A O 1
ATOM 1774 N N . ILE A 1 231 ? -7.585 7.854 9.809 1.00 75.81 231 ILE A N 1
ATOM 1775 C CA . ILE A 1 231 ? -8.225 6.730 10.509 1.00 75.81 231 ILE A CA 1
ATOM 1776 C C . ILE A 1 231 ? -7.915 6.753 12.006 1.00 75.81 231 ILE A C 1
ATOM 1778 O O . ILE A 1 231 ? -8.802 6.476 12.810 1.00 75.81 231 ILE A O 1
ATOM 1782 N N . VAL A 1 232 ? -6.690 7.107 12.400 1.00 76.56 232 VAL A N 1
ATOM 1783 C CA . VAL A 1 232 ? -6.279 7.141 13.811 1.00 76.56 232 VAL A CA 1
ATOM 1784 C C . VAL A 1 232 ? -6.674 8.465 14.487 1.00 76.56 232 VAL A C 1
ATOM 1786 O O . VAL A 1 232 ? -7.098 8.477 15.648 1.00 76.56 232 VAL A O 1
ATOM 1789 N N . THR A 1 233 ? -6.575 9.596 13.783 1.00 79.56 233 THR A N 1
ATOM 1790 C CA . THR A 1 233 ? -6.865 10.932 14.342 1.00 79.56 233 THR A CA 1
ATOM 1791 C C . THR A 1 233 ? -8.353 11.197 14.536 1.00 79.56 233 THR A C 1
ATOM 1793 O O . THR A 1 233 ? -8.734 11.822 15.526 1.00 79.56 233 THR A O 1
ATOM 1796 N N . ILE A 1 234 ? -9.237 10.714 13.658 1.00 78.88 234 ILE A N 1
ATOM 1797 C CA . ILE A 1 234 ? -10.673 10.982 13.816 1.00 78.88 234 ILE A CA 1
ATOM 1798 C C . ILE A 1 234 ? -11.230 10.359 15.113 1.00 78.88 234 ILE A C 1
ATOM 1800 O O . ILE A 1 234 ? -11.869 11.081 15.887 1.00 78.88 234 ILE A O 1
ATOM 1804 N N . PRO A 1 235 ? -10.960 9.081 15.444 1.00 70.88 235 PRO A N 1
ATOM 1805 C CA . PRO A 1 235 ? -11.345 8.506 16.728 1.00 70.88 235 PRO A CA 1
ATOM 1806 C C . PRO A 1 235 ? -10.716 9.231 17.930 1.00 70.88 235 PRO A C 1
ATOM 1808 O O . PRO A 1 235 ? -11.384 9.384 18.955 1.00 70.88 235 PRO A O 1
ATOM 1811 N N . MET A 1 236 ? -9.489 9.754 17.795 1.00 73.88 236 MET A N 1
ATOM 1812 C CA . MET A 1 236 ? -8.839 10.606 18.805 1.00 73.88 236 MET A CA 1
ATOM 1813 C C . MET A 1 236 ? -9.677 11.845 19.129 1.00 73.88 236 MET A C 1
ATOM 1815 O O . MET A 1 236 ? -9.990 12.108 20.293 1.00 73.88 236 MET A O 1
ATOM 1819 N N . LEU A 1 237 ? -10.085 12.582 18.092 1.00 76.56 237 LEU A N 1
ATOM 1820 C CA . LEU A 1 237 ? -10.921 13.771 18.229 1.00 76.56 237 LEU A CA 1
ATOM 1821 C C . LEU A 1 237 ? -12.258 13.399 18.877 1.00 76.56 237 LEU A C 1
ATOM 1823 O O . LEU A 1 237 ? -12.698 14.053 19.823 1.00 76.56 237 LEU A O 1
ATOM 1827 N N . MET A 1 238 ? -12.875 12.295 18.448 1.00 75.00 238 MET A N 1
ATOM 1828 C CA . MET A 1 238 ? -14.122 11.811 19.048 1.00 75.00 238 MET A CA 1
ATOM 1829 C C . MET A 1 238 ? -13.975 11.483 20.544 1.00 75.00 238 MET A C 1
ATOM 1831 O O . MET A 1 238 ? -14.887 11.783 21.317 1.00 75.00 238 MET A O 1
ATOM 1835 N N . MET A 1 239 ? -12.842 10.916 20.977 1.00 72.88 239 MET A N 1
ATOM 1836 C CA . MET A 1 239 ? -12.567 10.637 22.393 1.00 72.88 239 MET A CA 1
ATOM 1837 C C . MET A 1 239 ? -12.364 11.914 23.222 1.00 72.88 239 MET A C 1
ATOM 1839 O O . MET A 1 239 ? -12.861 11.974 24.350 1.00 72.88 239 MET A O 1
ATOM 1843 N N . ILE A 1 240 ? -11.702 12.941 22.675 1.00 73.44 240 ILE A N 1
ATOM 1844 C CA . ILE A 1 240 ? -11.507 14.245 23.340 1.00 73.44 240 ILE A CA 1
ATOM 1845 C C . ILE A 1 240 ? -12.846 14.964 23.536 1.00 73.44 240 ILE A C 1
ATOM 1847 O O . ILE A 1 240 ? -13.141 15.459 24.625 1.00 73.44 240 ILE A O 1
ATOM 1851 N N . PHE A 1 241 ? -13.689 14.992 22.502 1.00 70.81 241 PHE A N 1
ATOM 1852 C CA . PHE A 1 241 ? -14.977 15.691 22.549 1.00 70.81 241 PHE A CA 1
ATOM 1853 C C . PHE A 1 241 ? -16.087 14.901 23.266 1.00 70.81 241 PHE A C 1
ATOM 1855 O O . PHE A 1 241 ? -17.166 15.438 23.531 1.00 70.81 241 PHE A O 1
ATOM 1862 N N . SER A 1 242 ? -15.829 13.645 23.639 1.00 70.31 242 SER A N 1
ATOM 1863 C CA . SER A 1 242 ? -16.741 12.804 24.415 1.00 70.31 242 SER A CA 1
ATOM 1864 C C . SER A 1 242 ? -16.786 13.236 25.892 1.00 70.31 242 SER A C 1
ATOM 1866 O O . SER A 1 242 ? -16.115 12.651 26.753 1.00 70.31 242 SER A O 1
ATOM 1868 N N . LYS A 1 243 ? -17.627 14.226 26.215 1.00 60.59 243 LYS A N 1
ATOM 1869 C CA . LYS A 1 243 ? -17.902 14.644 27.602 1.00 60.59 243 LYS A CA 1
ATOM 1870 C C . LYS A 1 243 ? -18.653 13.553 28.375 1.00 60.59 243 LYS A C 1
ATOM 1872 O O . LYS A 1 243 ? -19.779 13.212 28.029 1.00 60.59 243 LYS A O 1
ATOM 1877 N N . ASN A 1 244 ? -18.075 13.083 29.481 1.00 59.94 244 ASN A N 1
ATOM 1878 C CA . ASN A 1 244 ? -18.819 12.350 30.509 1.00 59.94 244 ASN A CA 1
ATOM 1879 C C . ASN A 1 244 ? -19.361 13.384 31.504 1.00 59.94 244 ASN A C 1
ATOM 1881 O O . ASN A 1 244 ? -18.659 13.760 32.439 1.00 59.94 244 ASN A O 1
ATOM 1885 N N . LYS A 1 245 ? -20.586 13.880 31.299 1.00 56.94 245 LYS A N 1
ATOM 1886 C CA . LYS A 1 245 ? -21.309 14.576 32.374 1.00 56.94 245 LYS A CA 1
ATOM 1887 C C . LYS A 1 245 ? -21.893 13.502 33.287 1.00 56.94 245 LYS A C 1
ATOM 1889 O O . LYS A 1 245 ? -22.964 12.980 33.007 1.00 56.94 245 LYS A O 1
ATOM 1894 N N . LEU A 1 246 ? -21.155 13.133 34.327 1.00 64.69 246 LEU A N 1
ATOM 1895 C CA . LEU A 1 246 ? -21.719 12.386 35.445 1.00 64.69 246 LEU A CA 1
ATOM 1896 C C . LEU A 1 246 ? -21.970 13.362 36.586 1.00 64.69 246 LEU A C 1
ATOM 1898 O O . LEU A 1 246 ? -21.051 14.062 37.008 1.00 64.69 246 LEU A O 1
ATOM 1902 N N . ASP A 1 247 ? -23.213 13.406 37.055 1.00 68.12 247 ASP A N 1
ATOM 1903 C CA . ASP A 1 247 ? -23.579 14.163 38.240 1.00 68.12 247 ASP A CA 1
ATOM 1904 C C . ASP A 1 247 ? -23.235 13.342 39.489 1.00 68.12 247 ASP A C 1
ATOM 1906 O O . ASP A 1 247 ? -23.725 12.231 39.684 1.00 68.12 247 ASP A O 1
ATOM 1910 N N . ILE A 1 248 ? -22.318 13.872 40.294 1.00 75.38 248 ILE A N 1
ATOM 1911 C CA . ILE A 1 248 ? -21.787 13.246 41.514 1.00 75.38 248 ILE A CA 1
ATOM 1912 C C . ILE A 1 248 ? -22.222 14.048 42.752 1.00 75.38 248 ILE A C 1
ATOM 1914 O O . ILE A 1 248 ? -21.769 13.764 43.863 1.00 75.38 248 ILE A O 1
ATOM 1918 N N . SER A 1 249 ? -23.048 15.085 42.566 1.00 78.19 249 SER A N 1
ATOM 1919 C CA . SER A 1 249 ? -23.442 16.025 43.622 1.00 78.19 249 SER A CA 1
ATOM 1920 C C . SER A 1 249 ? -24.194 15.336 44.764 1.00 78.19 249 SER A C 1
ATOM 1922 O O . SER A 1 249 ? -23.950 15.653 45.925 1.00 78.19 249 SER A O 1
ATOM 1924 N N . ASN A 1 250 ? -25.000 14.321 44.443 1.00 80.31 250 ASN A N 1
ATOM 1925 C CA . ASN A 1 250 ? -25.871 13.622 45.392 1.00 80.31 250 ASN A CA 1
ATOM 1926 C C . ASN A 1 250 ? -25.228 12.405 46.088 1.00 80.31 250 ASN A C 1
ATOM 1928 O O . ASN A 1 250 ? -25.868 11.776 46.924 1.00 80.31 250 ASN A O 1
ATOM 1932 N N . LEU A 1 251 ? -23.980 12.044 45.760 1.00 83.88 251 LEU A N 1
ATOM 1933 C CA . LEU A 1 251 ? -23.306 10.874 46.344 1.00 83.88 251 LEU A CA 1
ATOM 1934 C C . LEU A 1 251 ? -22.475 11.264 47.575 1.00 83.88 251 LEU A C 1
ATOM 1936 O O . LEU A 1 251 ? -21.724 12.245 47.544 1.00 83.88 251 LEU A O 1
ATOM 1940 N N . VAL A 1 252 ? -22.536 10.454 48.637 1.00 87.81 252 VAL A N 1
ATOM 1941 C CA . VAL A 1 252 ? -21.823 10.680 49.911 1.00 87.81 252 VAL A CA 1
ATOM 1942 C C . VAL A 1 252 ? -21.027 9.428 50.315 1.00 87.81 252 VAL A C 1
ATOM 1944 O O . VAL A 1 252 ? -21.324 8.312 49.897 1.00 87.81 252 VAL A O 1
ATOM 1947 N N . GLY A 1 253 ? -19.961 9.603 51.102 1.00 89.25 253 GLY A N 1
ATOM 1948 C CA . GLY A 1 253 ? -19.236 8.494 51.732 1.00 89.25 253 GLY A CA 1
ATOM 1949 C C . GLY A 1 253 ? -18.518 7.550 50.756 1.00 89.25 253 GLY A C 1
ATOM 1950 O O . GLY A 1 253 ? -17.760 7.979 49.882 1.00 89.25 253 GLY A O 1
ATOM 1951 N N . THR A 1 254 ? -18.694 6.240 50.954 1.00 85.12 254 THR A N 1
ATOM 1952 C CA . THR A 1 254 ? -17.977 5.185 50.214 1.00 85.12 254 THR A CA 1
ATOM 1953 C C . THR A 1 254 ? -18.415 5.082 48.753 1.00 85.12 254 THR A C 1
ATOM 1955 O O . THR A 1 254 ? -17.558 4.926 47.884 1.00 85.12 254 THR A O 1
ATOM 1958 N N . GLU A 1 255 ? -19.701 5.275 48.452 1.00 84.44 255 GLU A N 1
ATOM 1959 C CA . GLU A 1 255 ? -20.215 5.266 47.074 1.00 84.44 255 GLU A CA 1
ATOM 1960 C C . GLU A 1 255 ? -19.590 6.378 46.224 1.00 84.44 255 GLU A C 1
ATOM 1962 O O . GLU A 1 255 ? -19.146 6.137 45.098 1.00 84.44 255 GLU A O 1
ATOM 1967 N N . LYS A 1 256 ? -19.441 7.581 46.799 1.00 86.56 256 LYS A N 1
ATOM 1968 C CA . LYS A 1 256 ? -18.751 8.698 46.140 1.00 86.56 256 LYS A CA 1
ATOM 1969 C C . LYS A 1 256 ? -17.299 8.346 45.808 1.00 86.56 256 LYS A C 1
ATOM 1971 O O . LYS A 1 256 ? -16.834 8.632 44.706 1.00 86.56 256 LYS A O 1
ATOM 1976 N N . ARG A 1 257 ? -16.580 7.699 46.736 1.00 86.75 257 ARG A N 1
ATOM 1977 C CA . ARG A 1 257 ? -15.177 7.289 46.537 1.00 86.75 257 ARG A CA 1
ATOM 1978 C C . ARG A 1 257 ? -15.029 6.241 45.437 1.00 86.75 257 ARG A C 1
ATOM 1980 O O . ARG A 1 257 ? -14.160 6.397 44.581 1.00 86.75 257 ARG A O 1
ATOM 1987 N N . ILE A 1 258 ? -15.896 5.227 45.414 1.00 86.19 258 ILE A N 1
ATOM 1988 C CA . ILE A 1 258 ? -15.914 4.206 44.355 1.00 86.19 258 ILE A CA 1
ATOM 1989 C C . ILE A 1 258 ? -16.172 4.865 42.995 1.00 86.19 258 ILE A C 1
ATOM 1991 O O . ILE A 1 258 ? -15.456 4.594 42.030 1.00 86.19 258 ILE A O 1
ATOM 1995 N N . LYS A 1 259 ? -17.132 5.797 42.920 1.00 84.50 259 LYS A N 1
ATOM 1996 C CA . LYS A 1 259 ? -17.460 6.467 41.657 1.00 84.50 259 LYS A CA 1
ATOM 1997 C C . LYS A 1 259 ? -16.352 7.398 41.164 1.00 84.50 259 LYS A C 1
ATOM 1999 O O . LYS A 1 259 ? -16.053 7.406 39.972 1.00 84.50 259 LYS A O 1
ATOM 2004 N N . ILE A 1 260 ? -15.687 8.126 42.064 1.00 84.81 260 ILE A N 1
ATOM 2005 C CA . ILE A 1 260 ? -14.497 8.927 41.729 1.00 84.81 260 ILE A CA 1
ATOM 2006 C C . ILE A 1 260 ? -13.362 8.026 41.221 1.00 84.81 260 ILE A C 1
ATOM 2008 O O . ILE A 1 260 ? -12.711 8.366 40.234 1.00 84.81 260 ILE A O 1
ATOM 2012 N N . ALA A 1 261 ? -13.137 6.865 41.845 1.00 85.75 261 ALA A N 1
ATO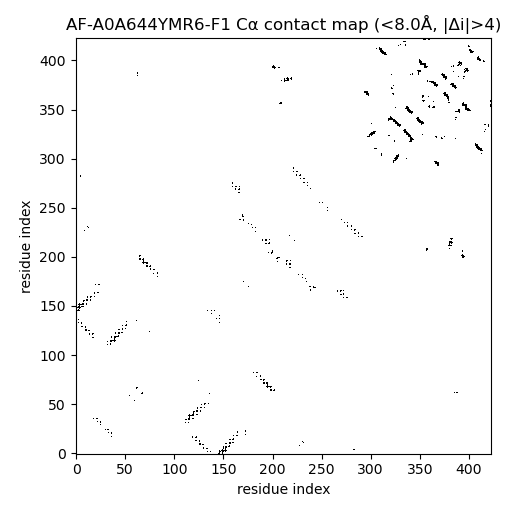M 2013 C CA . ALA A 1 261 ? -12.130 5.909 41.388 1.00 85.75 261 ALA A CA 1
ATOM 2014 C C . ALA A 1 261 ? -12.445 5.368 39.981 1.00 85.75 261 ALA A C 1
ATOM 2016 O O . ALA A 1 261 ? -11.551 5.289 39.137 1.00 85.75 261 ALA A O 1
ATOM 2017 N N . GLU A 1 262 ? -13.713 5.069 39.690 1.00 83.19 262 GLU A N 1
ATOM 2018 C CA . GLU A 1 262 ? -14.156 4.644 38.360 1.00 83.19 262 GLU A CA 1
ATOM 2019 C C . GLU A 1 262 ? -13.946 5.744 37.304 1.00 83.19 262 GLU A C 1
ATOM 2021 O O . GLU A 1 262 ? -13.426 5.472 36.220 1.00 83.19 262 GLU A O 1
ATOM 2026 N N . LEU A 1 263 ? -14.262 7.000 37.636 1.00 80.25 263 LEU A N 1
ATOM 2027 C CA . LEU A 1 263 ? -14.022 8.153 36.763 1.00 80.25 263 LEU A CA 1
ATOM 2028 C C . LEU A 1 263 ? -12.530 8.396 36.517 1.00 80.25 263 LEU A C 1
ATOM 2030 O O . LEU A 1 263 ? -12.131 8.628 35.377 1.00 80.25 263 LEU A O 1
ATOM 2034 N N . ASN A 1 264 ? -11.696 8.296 37.554 1.00 83.62 264 ASN A N 1
ATOM 2035 C CA . ASN A 1 264 ? -10.245 8.411 37.422 1.00 83.62 264 ASN A CA 1
ATOM 2036 C C . ASN A 1 264 ? -9.676 7.290 36.550 1.00 83.62 264 ASN A C 1
ATOM 2038 O O . ASN A 1 264 ? -8.848 7.557 35.682 1.00 83.62 264 ASN A O 1
ATOM 2042 N N . LYS A 1 265 ? -10.161 6.053 36.708 1.00 83.94 265 LYS A N 1
ATOM 2043 C CA . LYS A 1 265 ? -9.786 4.924 35.847 1.00 83.94 265 LYS A CA 1
ATOM 2044 C C . LYS A 1 265 ? -10.173 5.182 34.390 1.00 83.94 265 LYS A C 1
ATOM 2046 O O . LYS A 1 265 ? -9.339 5.013 33.506 1.00 83.94 265 LYS A O 1
ATOM 2051 N N . GLN A 1 266 ? -11.401 5.637 34.133 1.00 79.81 266 GLN A N 1
ATOM 2052 C CA . GLN A 1 266 ? -11.848 5.998 32.783 1.00 79.81 266 GLN A CA 1
ATOM 2053 C C . GLN A 1 266 ? -11.009 7.137 32.190 1.00 79.81 266 GLN A C 1
ATOM 2055 O O . GLN A 1 266 ? -10.617 7.070 31.027 1.00 79.81 266 GLN A O 1
ATOM 2060 N N . ARG A 1 267 ? -10.691 8.164 32.986 1.00 82.38 267 ARG A N 1
ATOM 2061 C CA . ARG A 1 267 ? -9.828 9.277 32.575 1.00 82.38 267 ARG A CA 1
ATOM 2062 C C . ARG A 1 267 ? -8.421 8.797 32.229 1.00 82.38 267 ARG A C 1
ATOM 2064 O O . ARG A 1 267 ? -7.923 9.150 31.168 1.00 82.38 267 ARG A O 1
ATOM 2071 N N . ASN A 1 268 ? -7.806 7.969 33.070 1.00 85.50 268 ASN A N 1
ATOM 2072 C CA . ASN A 1 268 ? -6.458 7.449 32.839 1.00 85.50 268 ASN A CA 1
ATOM 2073 C C . ASN A 1 268 ? -6.401 6.567 31.585 1.00 85.50 268 ASN A C 1
ATOM 2075 O O . ASN A 1 268 ? -5.468 6.694 30.801 1.00 85.50 268 ASN A O 1
ATOM 2079 N N . ILE A 1 269 ? -7.424 5.738 31.344 1.00 84.12 269 ILE A N 1
ATOM 2080 C CA . ILE A 1 269 ? -7.544 4.956 30.104 1.00 84.12 269 ILE A CA 1
ATOM 2081 C C . ILE A 1 269 ? -7.665 5.878 28.885 1.00 84.12 269 ILE A C 1
ATOM 2083 O O . ILE A 1 269 ? -6.990 5.647 27.886 1.00 84.12 269 ILE A O 1
ATOM 2087 N N . LYS A 1 270 ? -8.484 6.940 28.957 1.00 82.38 270 LYS A N 1
ATOM 2088 C CA . LYS A 1 270 ? -8.597 7.926 27.869 1.00 82.38 270 LYS A CA 1
ATOM 2089 C C . LYS A 1 270 ? -7.265 8.632 27.603 1.00 82.38 270 LYS A C 1
ATOM 2091 O O . LYS A 1 270 ? -6.884 8.760 26.447 1.00 82.38 270 LYS A O 1
ATOM 2096 N N . ILE A 1 271 ? -6.547 9.049 28.646 1.00 85.75 271 ILE A N 1
ATOM 2097 C CA . ILE A 1 271 ? -5.224 9.680 28.519 1.00 85.75 271 ILE A CA 1
ATOM 2098 C C . ILE A 1 271 ? -4.222 8.709 27.885 1.00 85.75 271 ILE A C 1
ATOM 2100 O O . ILE A 1 271 ? -3.528 9.091 26.950 1.00 85.75 271 ILE A O 1
ATOM 2104 N N . ALA A 1 272 ? -4.186 7.452 28.336 1.00 88.56 272 ALA A N 1
ATOM 2105 C CA . ALA A 1 272 ? -3.315 6.429 27.762 1.00 88.56 272 ALA A CA 1
ATOM 2106 C C . ALA A 1 272 ? -3.632 6.166 26.279 1.00 88.56 272 ALA A C 1
ATOM 2108 O O . ALA A 1 272 ? -2.719 6.093 25.462 1.00 88.56 272 ALA A O 1
ATOM 2109 N N . ALA A 1 273 ? -4.917 6.088 25.917 1.00 83.88 273 ALA A N 1
ATOM 2110 C CA . ALA A 1 273 ? -5.350 5.943 24.528 1.00 83.88 273 ALA A CA 1
ATOM 2111 C C . ALA A 1 273 ? -4.901 7.132 23.663 1.00 83.88 273 ALA A C 1
ATOM 2113 O O . ALA A 1 273 ? -4.384 6.933 22.568 1.00 83.88 273 ALA A O 1
ATOM 2114 N N . LEU A 1 274 ? -5.051 8.363 24.167 1.00 85.06 274 LEU A N 1
ATOM 2115 C CA . LEU A 1 274 ? -4.613 9.575 23.469 1.00 85.06 274 LEU A CA 1
ATOM 2116 C C . LEU A 1 274 ? -3.093 9.624 23.299 1.00 85.06 274 LEU A C 1
ATOM 2118 O O . LEU A 1 274 ? -2.622 9.935 22.210 1.00 85.06 274 LEU A O 1
ATOM 2122 N N . ALA A 1 275 ? -2.332 9.288 24.341 1.00 89.25 275 ALA A N 1
ATOM 2123 C CA . ALA A 1 275 ? -0.875 9.240 24.275 1.00 89.25 275 ALA A CA 1
ATOM 2124 C C . ALA A 1 275 ? -0.391 8.212 23.240 1.00 89.25 275 ALA A C 1
ATOM 2126 O O . ALA A 1 275 ? 0.474 8.524 22.424 1.00 89.25 275 ALA A O 1
ATOM 2127 N N . LEU A 1 276 ? -0.997 7.019 23.219 1.00 88.81 276 LEU A N 1
ATOM 2128 C CA . LEU A 1 276 ? -0.678 5.991 22.231 1.00 88.81 276 LEU A CA 1
ATOM 2129 C C . LEU A 1 276 ? -1.019 6.443 20.807 1.00 88.81 276 LEU A C 1
ATOM 2131 O O . LEU A 1 276 ? -0.221 6.252 19.897 1.00 88.81 276 LEU A O 1
ATOM 2135 N N . ILE A 1 277 ? -2.174 7.080 20.613 1.00 85.62 277 ILE A N 1
ATOM 2136 C CA . ILE A 1 277 ? -2.566 7.632 19.314 1.00 85.62 277 ILE A CA 1
ATOM 2137 C C . ILE A 1 277 ? -1.569 8.692 18.829 1.00 85.62 277 ILE A C 1
ATOM 2139 O O . ILE A 1 277 ? -1.207 8.691 17.652 1.00 85.62 277 ILE A O 1
ATOM 2143 N N . ILE A 1 278 ? -1.124 9.591 19.710 1.00 89.19 278 ILE A N 1
ATOM 2144 C CA . ILE A 1 278 ? -0.119 10.606 19.371 1.00 89.19 278 ILE A CA 1
ATOM 2145 C C . ILE A 1 278 ? 1.191 9.928 18.968 1.00 89.19 278 ILE A C 1
ATOM 2147 O O . ILE A 1 278 ? 1.771 10.305 17.955 1.00 89.19 278 ILE A O 1
ATOM 2151 N N . ALA A 1 279 ? 1.626 8.904 19.707 1.00 90.19 279 ALA A N 1
ATOM 2152 C CA . ALA A 1 279 ? 2.829 8.147 19.374 1.00 90.19 279 ALA A CA 1
ATOM 2153 C C . ALA A 1 279 ? 2.714 7.455 18.003 1.00 90.19 279 ALA A C 1
ATOM 2155 O O . ALA A 1 279 ? 3.615 7.587 17.179 1.00 90.19 279 ALA A O 1
ATOM 2156 N N . ILE A 1 280 ? 1.588 6.789 17.722 1.00 87.88 280 ILE A N 1
ATOM 2157 C CA . ILE A 1 280 ? 1.320 6.146 16.425 1.00 87.88 280 ILE A CA 1
ATOM 2158 C C . ILE A 1 280 ? 1.328 7.180 15.295 1.00 87.88 280 ILE A C 1
ATOM 2160 O O . ILE A 1 280 ? 1.983 6.966 14.281 1.00 87.88 280 ILE A O 1
ATOM 2164 N N . ASN A 1 281 ? 0.653 8.321 15.463 1.00 87.50 281 ASN A N 1
ATOM 2165 C CA . ASN A 1 281 ? 0.668 9.380 14.450 1.00 87.50 281 ASN A CA 1
ATOM 2166 C C . ASN A 1 281 ? 2.062 9.976 14.266 1.00 87.50 281 ASN A C 1
ATOM 2168 O O . ASN A 1 281 ? 2.441 10.251 13.138 1.00 87.50 281 ASN A O 1
ATOM 2172 N N . GLY A 1 282 ? 2.839 10.137 15.339 1.00 89.19 282 GLY A N 1
ATOM 2173 C CA . GLY A 1 282 ? 4.234 10.561 15.252 1.00 89.19 282 GLY A CA 1
ATOM 2174 C C . GLY A 1 282 ? 5.068 9.605 14.399 1.00 89.19 282 GLY A C 1
ATOM 2175 O O . GLY A 1 282 ? 5.797 10.058 13.521 1.00 89.19 282 GLY A O 1
ATOM 2176 N N . LEU A 1 283 ? 4.895 8.292 14.591 1.00 88.38 283 LEU A N 1
ATOM 2177 C CA . LEU A 1 283 ? 5.544 7.267 13.769 1.00 88.38 283 LEU A CA 1
ATOM 2178 C C . LEU A 1 283 ? 5.095 7.352 12.302 1.00 88.38 283 LEU A C 1
ATOM 2180 O O . LEU A 1 283 ? 5.938 7.431 11.413 1.00 88.38 283 LEU A O 1
ATOM 2184 N N . LEU A 1 284 ? 3.786 7.415 12.040 1.00 85.62 284 LEU A N 1
ATOM 2185 C CA . LEU A 1 284 ? 3.248 7.521 10.677 1.00 85.62 284 LEU A CA 1
ATOM 2186 C C . LEU A 1 284 ? 3.704 8.803 9.966 1.00 85.62 284 LEU A C 1
ATOM 2188 O O . LEU A 1 284 ? 4.066 8.762 8.794 1.00 85.62 284 LEU A O 1
ATOM 2192 N N . VAL A 1 285 ? 3.724 9.936 10.672 1.00 87.50 285 VAL A N 1
ATOM 2193 C CA . VAL A 1 285 ? 4.213 11.214 10.140 1.00 87.50 285 VAL A CA 1
ATOM 2194 C C . VAL A 1 285 ? 5.712 11.149 9.878 1.00 87.50 285 VAL A C 1
ATOM 2196 O O . VAL A 1 285 ? 6.145 11.641 8.842 1.00 87.50 285 VAL A O 1
ATOM 2199 N N . SER A 1 286 ? 6.504 10.532 10.762 1.00 86.00 286 SER A N 1
ATOM 2200 C CA . SER A 1 286 ? 7.941 10.373 10.516 1.00 86.00 286 SER A CA 1
ATOM 2201 C C . SER A 1 286 ? 8.214 9.563 9.251 1.00 86.00 286 SER A C 1
ATOM 2203 O O . SER A 1 286 ? 9.021 9.995 8.438 1.00 86.00 286 SER A O 1
ATOM 2205 N N . GLU A 1 287 ? 7.469 8.479 9.022 1.00 81.94 287 GLU A N 1
ATOM 2206 C CA . GLU A 1 287 ? 7.586 7.676 7.804 1.00 81.94 287 GLU A CA 1
ATOM 2207 C C . GLU A 1 287 ? 7.162 8.468 6.567 1.00 81.94 287 GLU A C 1
ATOM 2209 O O . GLU A 1 287 ? 7.866 8.483 5.561 1.00 81.94 287 GLU A O 1
ATOM 2214 N N . PHE A 1 288 ? 6.039 9.188 6.649 1.00 82.69 288 PHE A N 1
ATOM 2215 C CA . PHE A 1 288 ? 5.582 10.051 5.564 1.00 82.69 288 PHE A CA 1
ATOM 2216 C C . PHE A 1 288 ? 6.634 11.098 5.195 1.00 82.69 288 PHE A C 1
ATOM 2218 O O . PHE A 1 288 ? 6.932 11.293 4.019 1.00 82.69 288 PHE A O 1
ATOM 2225 N N . VAL A 1 289 ? 7.223 11.758 6.196 1.00 84.56 289 VAL A N 1
ATOM 2226 C CA . VAL A 1 289 ? 8.313 12.713 5.985 1.00 84.56 289 VAL A CA 1
ATOM 2227 C C . VAL A 1 289 ? 9.504 12.003 5.352 1.00 84.56 289 VAL A C 1
ATOM 2229 O O . VAL A 1 289 ? 10.008 12.497 4.349 1.00 84.56 289 VAL A O 1
ATOM 2232 N N . SER A 1 290 ? 9.921 10.840 5.857 1.00 80.00 290 SER A N 1
ATOM 2233 C CA . SER A 1 290 ? 11.016 10.052 5.279 1.00 80.00 290 SER A CA 1
ATOM 2234 C C . SER A 1 290 ? 10.787 9.681 3.812 1.00 80.00 290 SER A C 1
ATOM 2236 O O . SER A 1 290 ? 11.729 9.758 3.027 1.00 80.00 290 SER A O 1
ATOM 2238 N N . ILE A 1 291 ? 9.559 9.345 3.413 1.00 75.56 291 ILE A N 1
ATOM 2239 C CA . ILE A 1 291 ? 9.232 9.029 2.016 1.00 75.56 291 ILE A CA 1
ATOM 2240 C C . ILE A 1 291 ? 9.194 10.295 1.149 1.00 75.56 291 ILE A C 1
ATOM 2242 O O . ILE A 1 291 ? 9.746 10.313 0.055 1.00 75.56 291 ILE A O 1
ATOM 2246 N N . VAL A 1 292 ? 8.591 11.388 1.625 1.00 76.06 292 VAL A N 1
ATOM 2247 C CA . VAL A 1 292 ? 8.454 12.630 0.836 1.00 76.06 292 VAL A CA 1
ATOM 2248 C C . VAL A 1 292 ? 9.775 13.399 0.717 1.00 76.06 292 VAL A C 1
ATOM 2250 O O . VAL A 1 292 ? 9.997 14.097 -0.268 1.00 76.06 292 VAL A O 1
ATOM 2253 N N . THR A 1 293 ? 10.657 13.279 1.710 1.00 78.81 293 THR A N 1
ATOM 2254 C CA . THR A 1 293 ? 11.987 13.921 1.728 1.00 78.81 293 THR A CA 1
ATOM 2255 C C . THR A 1 293 ? 13.094 13.046 1.154 1.00 78.81 293 THR A C 1
ATOM 2257 O O . THR A 1 293 ? 14.246 13.484 1.088 1.00 78.81 293 THR A O 1
ATOM 2260 N N . LYS A 1 294 ? 12.766 11.822 0.726 1.00 78.94 294 LYS A N 1
ATOM 2261 C CA . LYS A 1 294 ? 13.727 10.891 0.142 1.00 78.94 294 LYS A CA 1
ATOM 2262 C C . LYS A 1 294 ? 14.364 11.545 -1.085 1.00 78.94 294 LYS A C 1
ATOM 2264 O O . LYS A 1 294 ? 13.678 12.037 -1.981 1.00 78.94 294 LYS A O 1
ATOM 2269 N N . LYS A 1 295 ? 15.696 11.598 -1.107 1.00 81.81 295 LYS A N 1
ATOM 2270 C CA . LYS A 1 295 ? 16.444 12.198 -2.217 1.00 81.81 295 LYS A CA 1
ATOM 2271 C C . LYS A 1 295 ? 16.161 11.414 -3.498 1.00 81.81 295 LYS A C 1
ATOM 2273 O O . LYS A 1 295 ? 16.052 10.194 -3.459 1.00 81.81 295 LYS A O 1
ATOM 2278 N N . THR A 1 296 ? 16.077 12.095 -4.633 1.00 87.44 296 THR A N 1
ATOM 2279 C CA . THR A 1 296 ? 15.861 11.460 -5.939 1.00 87.44 296 THR A CA 1
ATOM 2280 C C . THR A 1 296 ? 17.178 11.287 -6.697 1.00 87.44 296 THR A C 1
ATOM 2282 O O . THR A 1 296 ? 18.036 12.170 -6.686 1.00 87.44 296 THR A O 1
ATOM 2285 N N . ILE A 1 297 ? 17.317 10.156 -7.378 1.00 87.62 297 ILE A N 1
ATOM 2286 C CA . ILE A 1 297 ? 18.340 9.829 -8.367 1.00 87.62 297 ILE A CA 1
ATOM 2287 C C . ILE A 1 297 ? 17.727 10.072 -9.751 1.00 87.62 297 ILE A C 1
ATOM 2289 O O . ILE A 1 297 ? 16.873 9.327 -10.224 1.00 87.62 297 ILE A O 1
ATOM 2293 N N . ASP A 1 298 ? 18.151 11.149 -10.398 1.00 91.44 298 ASP A N 1
ATOM 2294 C CA . ASP A 1 298 ? 17.758 11.492 -11.764 1.00 91.44 298 ASP A CA 1
ATOM 2295 C C . ASP A 1 298 ? 19.009 11.972 -12.504 1.00 91.44 298 ASP A C 1
ATOM 2297 O O . ASP A 1 298 ? 19.293 13.173 -12.521 1.00 91.44 298 ASP A O 1
ATOM 2301 N N . PRO A 1 299 ? 19.844 11.043 -13.003 1.00 90.94 299 PRO A N 1
ATOM 2302 C CA . PRO A 1 299 ? 21.094 11.417 -13.638 1.00 90.94 299 PRO A CA 1
ATOM 2303 C C . PRO A 1 299 ? 20.813 12.150 -14.947 1.00 90.94 299 PRO A C 1
ATOM 2305 O O . PRO A 1 299 ? 19.893 11.809 -15.695 1.00 90.94 299 PRO A O 1
ATOM 2308 N N . ASN A 1 300 ? 21.640 13.145 -15.256 1.00 92.81 300 ASN A N 1
ATOM 2309 C CA . ASN A 1 300 ? 21.609 13.747 -16.582 1.00 92.81 300 ASN A CA 1
ATOM 2310 C C . ASN A 1 300 ? 22.000 12.684 -17.625 1.00 92.81 300 ASN A C 1
ATOM 2312 O O . ASN A 1 300 ? 22.987 11.979 -17.402 1.00 92.81 300 ASN A O 1
ATOM 2316 N N . PRO A 1 301 ? 21.268 12.563 -18.749 1.00 94.12 301 PRO A N 1
ATOM 2317 C CA . PRO A 1 301 ? 21.594 11.588 -19.781 1.00 94.12 301 PRO A CA 1
ATOM 2318 C C . PRO A 1 301 ? 23.015 11.771 -20.320 1.00 94.12 301 PRO A C 1
ATOM 2320 O O . PRO A 1 301 ? 23.397 12.872 -20.724 1.00 94.12 301 PRO A O 1
ATOM 2323 N N . ILE A 1 302 ? 23.786 10.686 -20.347 1.00 96.00 302 ILE A N 1
ATOM 2324 C CA . ILE A 1 302 ? 25.131 10.649 -20.921 1.00 96.00 302 ILE A CA 1
ATOM 2325 C C . ILE A 1 302 ? 25.004 10.504 -22.438 1.00 96.00 302 ILE A C 1
ATOM 2327 O O . ILE A 1 302 ? 24.438 9.529 -22.933 1.00 96.00 302 ILE A O 1
ATOM 2331 N N . LYS A 1 303 ? 25.542 11.467 -23.188 1.00 95.62 303 LYS A N 1
ATOM 2332 C CA . LYS A 1 303 ? 25.508 11.423 -24.651 1.00 95.62 303 LYS A CA 1
ATOM 2333 C C . LYS A 1 303 ? 26.407 10.301 -25.173 1.00 95.62 303 LYS A C 1
ATOM 2335 O O . LYS A 1 303 ? 27.591 10.267 -24.842 1.00 95.62 303 LYS A O 1
ATOM 2340 N N . VAL A 1 304 ? 25.854 9.413 -25.996 1.00 94.38 304 VAL A N 1
ATOM 2341 C CA . VAL A 1 304 ? 26.584 8.289 -26.598 1.00 94.38 304 VAL A CA 1
ATOM 2342 C C . VAL A 1 304 ? 26.966 8.573 -28.048 1.00 94.38 304 VAL A C 1
ATOM 2344 O O . VAL A 1 304 ? 26.244 9.254 -28.778 1.00 94.38 304 VAL A O 1
ATOM 2347 N N . SER A 1 305 ? 28.109 8.029 -28.462 1.00 90.56 305 SER A N 1
ATOM 2348 C CA . SER A 1 305 ? 28.590 8.072 -29.846 1.00 90.56 305 SER A CA 1
ATOM 2349 C C . SER A 1 305 ? 28.261 6.765 -30.563 1.00 90.56 305 SER A C 1
ATOM 2351 O O . SER A 1 305 ? 28.307 5.694 -29.957 1.00 90.56 305 SER A O 1
ATOM 2353 N N . VAL A 1 306 ? 27.964 6.848 -31.860 1.00 90.19 306 VAL A N 1
ATOM 2354 C CA . VAL A 1 306 ? 27.698 5.679 -32.708 1.00 90.19 306 VAL A CA 1
ATOM 2355 C C . VAL A 1 306 ? 28.968 5.297 -33.461 1.00 90.19 306 VAL A C 1
ATOM 2357 O O . VAL A 1 306 ? 29.527 6.117 -34.185 1.00 90.19 306 VAL A O 1
ATOM 2360 N N . ASN A 1 307 ? 29.390 4.040 -33.334 1.00 90.06 307 ASN A N 1
ATOM 2361 C CA . ASN A 1 307 ? 30.500 3.459 -34.086 1.00 90.06 307 ASN A CA 1
ATOM 2362 C C . ASN A 1 307 ? 29.968 2.294 -34.927 1.00 90.06 307 ASN A C 1
ATOM 2364 O O . ASN A 1 307 ? 29.422 1.337 -34.384 1.00 90.06 307 ASN A O 1
ATOM 2368 N N . ASN A 1 308 ? 30.115 2.359 -36.254 1.00 88.25 308 ASN A N 1
ATOM 2369 C CA . ASN A 1 308 ? 29.623 1.326 -37.182 1.00 88.25 308 ASN A CA 1
ATOM 2370 C C . ASN A 1 308 ? 28.133 0.962 -36.977 1.00 88.25 308 ASN A C 1
ATOM 2372 O O . ASN A 1 308 ? 27.774 -0.215 -36.980 1.00 88.25 308 ASN A O 1
ATOM 2376 N N . GLY A 1 309 ? 27.274 1.964 -36.748 1.00 89.06 309 GLY A N 1
ATOM 2377 C CA . GLY A 1 309 ? 25.834 1.766 -36.508 1.00 89.06 309 GLY A CA 1
ATOM 2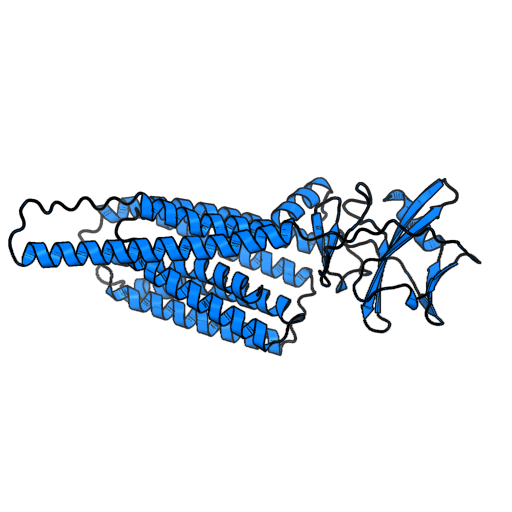378 C C . GLY A 1 309 ? 25.488 1.168 -35.138 1.00 89.06 309 GLY A C 1
ATOM 2379 O O . GLY A 1 309 ? 24.357 0.750 -34.905 1.00 89.06 309 GLY A O 1
ATOM 2380 N N . LYS A 1 310 ? 26.456 1.085 -34.218 1.00 93.25 310 LYS A N 1
ATOM 2381 C CA . LYS A 1 310 ? 26.267 0.500 -32.889 1.00 93.25 310 LYS A CA 1
ATOM 2382 C C . LYS A 1 310 ? 26.697 1.456 -31.788 1.00 93.25 310 LYS A C 1
ATOM 2384 O O . LYS A 1 310 ? 27.665 2.204 -31.925 1.00 93.25 310 LYS A O 1
ATOM 2389 N N . ILE A 1 311 ? 25.972 1.394 -30.683 1.00 94.75 311 ILE A N 1
ATOM 2390 C CA . ILE A 1 311 ? 26.309 2.030 -29.414 1.00 94.75 311 ILE A CA 1
ATOM 2391 C C . ILE A 1 311 ? 26.801 0.932 -28.484 1.00 94.75 311 ILE A C 1
ATOM 2393 O O . ILE A 1 311 ? 26.175 -0.123 -28.394 1.00 94.75 311 ILE A O 1
ATOM 2397 N N . GLN A 1 312 ? 27.918 1.188 -27.812 1.00 94.75 312 GLN A N 1
ATOM 2398 C CA . GLN A 1 312 ? 28.544 0.263 -26.873 1.00 94.75 312 GLN A CA 1
ATOM 2399 C C . GLN A 1 312 ? 28.620 0.929 -25.506 1.00 94.75 312 GLN A C 1
ATOM 2401 O O . GLN A 1 312 ? 29.180 2.019 -25.371 1.00 94.75 312 GLN A O 1
ATOM 2406 N N . ILE A 1 313 ? 28.028 0.287 -24.504 1.00 95.62 313 ILE A N 1
ATOM 2407 C CA . ILE A 1 313 ? 28.026 0.764 -23.124 1.00 95.62 313 ILE A CA 1
ATOM 2408 C C . ILE A 1 313 ? 28.722 -0.285 -22.260 1.00 95.62 313 ILE A C 1
ATOM 2410 O O . ILE A 1 313 ? 28.216 -1.404 -22.152 1.00 95.62 313 ILE A O 1
ATOM 2414 N N . PRO A 1 314 ? 29.860 0.049 -21.625 1.00 94.69 314 PRO A N 1
ATOM 2415 C CA . PRO A 1 314 ? 30.544 -0.875 -20.732 1.00 94.69 314 PRO A CA 1
ATOM 2416 C C . PRO A 1 314 ? 29.652 -1.244 -19.548 1.00 94.69 314 PRO A C 1
ATOM 2418 O O . PRO A 1 314 ? 29.162 -0.359 -18.841 1.00 94.69 314 PRO A O 1
ATOM 2421 N N . VAL A 1 315 ? 29.495 -2.538 -19.271 1.00 92.75 315 VAL A N 1
ATOM 2422 C CA . VAL A 1 315 ? 28.729 -3.029 -18.112 1.00 92.75 315 VAL A CA 1
ATOM 2423 C C . VAL A 1 315 ? 29.300 -2.493 -16.797 1.00 92.75 315 VAL A C 1
ATOM 2425 O O . VAL A 1 315 ? 28.550 -2.212 -15.866 1.00 92.75 315 VAL A O 1
ATOM 2428 N N . SER A 1 316 ? 30.617 -2.280 -16.730 1.00 91.81 316 SER A N 1
ATOM 2429 C CA . SER A 1 316 ? 31.307 -1.703 -15.568 1.00 91.81 316 SER A CA 1
ATOM 2430 C C . SER A 1 316 ? 30.893 -0.265 -15.240 1.00 91.81 316 SER A C 1
ATOM 2432 O O . SER A 1 316 ? 31.163 0.204 -14.137 1.00 91.81 316 SER A O 1
ATOM 2434 N N . SER A 1 317 ? 30.241 0.437 -16.173 1.00 91.44 317 SER A N 1
ATOM 2435 C CA . SER A 1 317 ? 29.701 1.780 -15.937 1.00 91.44 317 SER A CA 1
ATOM 2436 C C . SER A 1 317 ? 28.355 1.779 -15.202 1.00 91.44 317 SER A C 1
ATOM 2438 O O . SER A 1 317 ? 27.903 2.838 -14.770 1.00 91.44 317 SER A O 1
ATOM 2440 N N . LEU A 1 318 ? 27.723 0.610 -15.046 1.00 92.62 318 LEU A N 1
ATOM 2441 C CA . LEU A 1 318 ? 26.394 0.455 -14.462 1.00 92.62 318 LEU A CA 1
ATOM 2442 C C . LEU A 1 318 ? 26.483 0.086 -12.978 1.00 92.62 318 LEU A C 1
ATOM 2444 O O . LEU A 1 318 ? 27.224 -0.819 -12.593 1.00 92.62 318 LEU A O 1
ATOM 2448 N N . GLY A 1 319 ? 25.685 0.762 -12.150 1.00 88.06 319 GLY A N 1
ATOM 2449 C CA . GLY A 1 319 ? 25.463 0.371 -10.757 1.00 88.06 319 GLY A CA 1
ATOM 2450 C C . GLY A 1 319 ? 24.356 -0.679 -10.629 1.00 88.06 319 GLY A C 1
ATOM 2451 O O . GLY A 1 319 ? 23.395 -0.663 -11.400 1.00 88.06 319 GLY A O 1
ATOM 2452 N N . ASP A 1 320 ? 24.472 -1.565 -9.639 1.00 88.19 320 ASP A N 1
ATOM 2453 C CA . ASP A 1 320 ? 23.453 -2.581 -9.341 1.00 88.19 320 ASP A CA 1
ATOM 2454 C C . ASP A 1 320 ? 22.142 -1.911 -8.905 1.00 88.19 320 ASP A C 1
ATOM 2456 O O . ASP A 1 320 ? 22.122 -1.148 -7.939 1.00 88.19 320 ASP A O 1
ATOM 2460 N N . ASN A 1 321 ? 21.056 -2.171 -9.637 1.00 86.75 321 ASN A N 1
ATOM 2461 C CA . ASN A 1 321 ? 19.740 -1.551 -9.468 1.00 86.75 321 ASN A CA 1
ATOM 2462 C C . ASN A 1 321 ? 19.766 -0.013 -9.429 1.00 86.75 321 ASN A C 1
ATOM 2464 O O . ASN A 1 321 ? 18.908 0.602 -8.804 1.00 86.75 321 ASN A O 1
ATOM 2468 N N . VAL A 1 322 ? 20.734 0.633 -10.094 1.00 90.94 322 VAL A N 1
ATOM 2469 C CA . VAL A 1 322 ? 20.807 2.100 -10.195 1.00 90.94 322 VAL A CA 1
ATOM 2470 C C . VAL A 1 322 ? 20.461 2.556 -11.605 1.00 90.94 322 VAL A C 1
ATOM 2472 O O . VAL A 1 322 ? 21.084 2.142 -12.585 1.00 90.94 322 VAL A O 1
ATOM 2475 N N . LEU A 1 323 ? 19.486 3.460 -11.700 1.00 94.62 323 LEU A N 1
ATOM 2476 C CA . LEU A 1 323 ? 19.037 4.050 -12.954 1.00 94.62 323 LEU A CA 1
ATOM 2477 C C . LEU A 1 323 ? 20.187 4.794 -13.639 1.00 94.62 323 LEU A C 1
ATOM 2479 O O . LEU A 1 323 ? 20.668 5.805 -13.129 1.00 94.62 323 LEU A O 1
ATOM 2483 N N . SER A 1 324 ? 20.571 4.328 -14.825 1.00 95.19 324 SER A N 1
ATOM 2484 C CA . SER A 1 324 ? 21.525 5.000 -15.710 1.00 95.19 324 SER A CA 1
ATOM 2485 C C . SER A 1 324 ? 20.797 5.534 -16.937 1.00 95.19 324 SER A C 1
ATOM 2487 O O . SER A 1 324 ? 19.935 4.854 -17.492 1.00 95.19 324 SER A O 1
ATOM 2489 N N . LYS A 1 325 ? 21.122 6.761 -17.358 1.00 96.44 325 LYS A N 1
ATOM 2490 C CA . LYS A 1 325 ? 20.481 7.422 -18.502 1.00 96.44 325 LYS A CA 1
ATOM 2491 C C . LYS A 1 325 ? 21.483 7.780 -19.577 1.00 96.44 325 LYS A C 1
ATOM 2493 O O . LYS A 1 325 ? 22.543 8.330 -19.284 1.00 96.44 325 LYS A O 1
ATOM 2498 N N . TYR A 1 326 ? 21.074 7.580 -20.819 1.00 96.69 326 TYR A N 1
ATOM 2499 C CA . TYR A 1 326 ? 21.871 7.869 -21.999 1.00 96.69 326 TYR A CA 1
ATOM 2500 C C . TYR A 1 326 ? 21.043 8.623 -23.036 1.00 96.69 326 TYR A C 1
ATOM 2502 O O . TYR A 1 326 ? 19.809 8.569 -23.029 1.00 96.69 326 TYR A O 1
ATOM 2510 N N . SER A 1 327 ? 21.714 9.354 -23.921 1.00 95.88 327 SER A N 1
ATOM 2511 C CA . SER A 1 327 ? 21.069 10.085 -25.008 1.00 95.88 327 SER A CA 1
ATOM 2512 C C . SER A 1 327 ? 21.798 9.930 -26.333 1.00 95.88 327 SER A C 1
ATOM 2514 O O . SER A 1 327 ? 23.025 9.898 -26.398 1.00 95.88 327 SER A O 1
ATOM 2516 N N . PHE A 1 328 ? 21.012 9.869 -27.399 1.00 93.88 328 PHE A N 1
ATOM 2517 C CA . PHE A 1 328 ? 21.450 9.769 -28.778 1.00 93.88 328 PHE A CA 1
ATOM 2518 C C . PHE A 1 328 ? 20.751 10.856 -29.598 1.00 93.88 328 PHE A C 1
ATOM 2520 O O . PHE A 1 328 ? 19.525 10.970 -29.562 1.00 93.88 328 PHE A O 1
ATOM 2527 N N . ASP A 1 329 ? 21.525 11.652 -30.332 1.00 93.12 329 ASP A N 1
ATOM 2528 C CA . ASP A 1 329 ? 20.972 12.645 -31.250 1.00 93.12 329 ASP A CA 1
ATOM 2529 C C . ASP A 1 329 ? 20.829 12.023 -32.637 1.00 93.12 329 ASP A C 1
ATOM 2531 O O . ASP A 1 329 ? 21.798 11.567 -33.240 1.00 93.12 329 ASP A O 1
ATOM 2535 N N . THR A 1 330 ? 19.599 12.016 -33.129 1.00 88.75 330 THR A N 1
ATOM 2536 C CA . THR A 1 330 ? 19.247 11.568 -34.477 1.00 88.75 330 THR A CA 1
ATOM 2537 C C . THR A 1 330 ? 19.693 12.583 -35.530 1.00 88.75 330 THR A C 1
ATOM 2539 O O . THR A 1 330 ? 19.825 13.776 -35.248 1.00 88.75 330 THR A O 1
ATOM 2542 N N . GLU A 1 331 ? 19.875 12.127 -36.771 1.00 86.06 331 GLU A N 1
ATOM 2543 C CA . GLU A 1 331 ? 20.241 12.997 -37.899 1.00 86.06 331 GLU A CA 1
ATOM 2544 C C . GLU A 1 331 ? 19.197 14.095 -38.167 1.00 86.06 331 GLU A C 1
ATOM 2546 O O . GLU A 1 331 ? 19.550 15.189 -38.601 1.00 86.06 331 GLU A O 1
ATOM 2551 N N . ASP A 1 332 ? 17.920 13.846 -37.848 1.00 85.38 332 ASP A N 1
ATOM 2552 C CA . ASP A 1 332 ? 16.837 14.831 -37.939 1.00 85.38 332 ASP A CA 1
ATOM 2553 C C . ASP A 1 332 ? 16.761 15.794 -36.739 1.00 85.38 332 ASP A C 1
ATOM 2555 O O . ASP A 1 332 ? 15.797 16.550 -36.607 1.00 85.38 332 ASP A O 1
ATOM 2559 N N . GLY A 1 333 ? 17.776 15.799 -35.869 1.00 86.00 333 GLY A N 1
ATOM 2560 C CA . GLY A 1 333 ? 17.932 16.767 -34.782 1.00 86.00 333 GLY A CA 1
ATOM 2561 C C . GLY A 1 333 ? 17.094 16.480 -33.534 1.00 86.00 333 GLY A C 1
ATOM 2562 O O . GLY A 1 333 ? 17.025 17.329 -32.645 1.00 86.00 333 GLY A O 1
ATOM 2563 N N . LYS A 1 334 ? 16.456 15.305 -33.433 1.00 90.25 334 LYS A N 1
ATOM 2564 C CA . LYS A 1 334 ? 15.777 14.861 -32.205 1.00 90.25 334 LYS A CA 1
ATOM 2565 C C . LYS A 1 334 ? 16.749 14.154 -31.267 1.00 90.25 334 LYS A C 1
ATOM 2567 O O . LYS A 1 334 ? 17.531 13.318 -31.716 1.00 90.25 334 LYS A O 1
ATOM 2572 N N . THR A 1 335 ? 16.624 14.399 -29.967 1.00 93.25 335 THR A N 1
ATOM 2573 C CA . THR A 1 335 ? 17.362 13.664 -28.931 1.00 93.25 335 THR A CA 1
ATOM 2574 C C . THR A 1 335 ? 16.504 12.528 -28.382 1.00 93.25 335 THR A C 1
ATOM 2576 O O . THR A 1 335 ? 15.524 12.760 -27.674 1.00 93.25 335 THR A O 1
ATOM 2579 N N . VAL A 1 336 ? 16.893 11.291 -28.671 1.00 94.62 336 VAL A N 1
ATOM 2580 C CA . VAL A 1 336 ? 16.306 10.081 -28.089 1.00 94.62 336 VAL A CA 1
ATOM 2581 C C . VAL A 1 336 ? 17.042 9.761 -26.795 1.00 94.62 336 VAL A C 1
ATOM 2583 O O . VAL A 1 336 ? 18.270 9.791 -26.748 1.00 94.62 336 VAL A O 1
ATOM 2586 N N . ARG A 1 337 ? 16.305 9.448 -25.728 1.00 95.94 337 ARG A N 1
ATOM 2587 C CA . ARG A 1 337 ? 16.889 9.027 -24.448 1.00 95.94 337 ARG A CA 1
ATOM 2588 C C . ARG A 1 337 ? 16.512 7.592 -24.139 1.00 95.94 337 ARG A C 1
ATOM 2590 O O . ARG A 1 337 ? 15.392 7.170 -24.408 1.00 95.94 337 ARG A O 1
ATOM 2597 N N . PHE A 1 338 ? 17.417 6.867 -23.511 1.00 96.38 338 PHE A N 1
ATOM 2598 C CA . PHE A 1 338 ? 17.172 5.507 -23.057 1.00 96.38 338 PHE A CA 1
ATOM 2599 C C . PHE A 1 338 ? 17.800 5.289 -21.687 1.00 96.38 338 PHE A C 1
ATOM 2601 O O . PHE A 1 338 ? 18.669 6.049 -21.247 1.00 96.38 338 PHE A O 1
ATOM 2608 N N . ILE A 1 339 ? 17.297 4.280 -20.995 1.00 96.56 339 ILE A N 1
ATOM 2609 C CA . ILE A 1 339 ? 17.681 3.921 -19.642 1.00 96.56 339 ILE A CA 1
ATOM 2610 C C . ILE A 1 339 ? 18.245 2.509 -19.626 1.00 96.56 339 ILE A C 1
ATOM 2612 O O . ILE A 1 339 ? 17.839 1.654 -20.415 1.00 96.56 339 ILE A O 1
ATOM 2616 N N . ILE A 1 340 ? 19.183 2.283 -18.714 1.00 95.94 340 ILE A N 1
ATOM 2617 C CA . ILE A 1 340 ? 19.737 0.963 -18.437 1.00 95.94 340 ILE A CA 1
ATOM 2618 C C . ILE A 1 340 ? 19.784 0.771 -16.927 1.00 95.94 340 ILE A C 1
ATOM 2620 O O . ILE A 1 340 ? 20.247 1.649 -16.193 1.00 95.94 340 ILE A O 1
ATOM 2624 N N . LEU A 1 341 ? 19.317 -0.390 -16.484 1.00 93.31 341 LEU A N 1
ATOM 2625 C CA . LEU A 1 341 ? 19.389 -0.869 -15.110 1.00 93.31 341 LEU A CA 1
ATOM 2626 C C . LEU A 1 341 ? 20.026 -2.251 -15.110 1.00 93.31 341 LEU A C 1
ATOM 2628 O O . LEU A 1 341 ? 19.608 -3.126 -15.863 1.00 93.31 341 LEU A O 1
ATOM 2632 N N . LYS A 1 342 ? 21.029 -2.456 -14.260 1.00 91.88 342 LYS A N 1
ATOM 2633 C CA . LYS A 1 342 ? 21.590 -3.783 -14.010 1.00 91.88 342 LYS A CA 1
ATOM 2634 C C . LYS A 1 342 ? 20.770 -4.446 -12.907 1.00 91.88 342 LYS A C 1
ATOM 2636 O O . LYS A 1 342 ? 20.837 -3.985 -11.772 1.00 91.88 342 LYS A O 1
ATOM 2641 N N . ARG A 1 343 ? 19.986 -5.470 -13.256 1.00 87.31 343 ARG A N 1
ATOM 2642 C CA . ARG A 1 343 ? 19.096 -6.183 -12.322 1.00 87.31 343 ARG A CA 1
ATOM 2643 C C . ARG A 1 343 ? 19.858 -7.247 -11.540 1.00 87.31 343 ARG A C 1
ATOM 2645 O O . ARG A 1 343 ? 19.766 -7.308 -10.319 1.00 87.31 343 ARG A O 1
ATOM 2652 N N . ASP A 1 344 ? 20.650 -8.043 -12.258 1.00 84.50 344 ASP A N 1
ATOM 2653 C CA . ASP A 1 344 ? 21.484 -9.114 -11.705 1.00 84.50 344 ASP A CA 1
ATOM 2654 C C . ASP A 1 344 ? 22.708 -9.370 -12.615 1.00 84.50 344 ASP A C 1
ATOM 2656 O O . ASP A 1 344 ? 23.027 -8.607 -13.536 1.00 84.50 344 ASP A O 1
ATOM 2660 N N . THR A 1 345 ? 23.437 -10.449 -12.352 1.00 81.31 345 THR A N 1
ATOM 2661 C CA . THR A 1 345 ? 24.586 -10.922 -13.113 1.00 81.31 345 THR A CA 1
ATOM 2662 C C . THR A 1 345 ? 24.145 -11.306 -14.523 1.00 81.31 345 THR A C 1
ATOM 2664 O O . THR A 1 345 ? 23.473 -12.313 -14.722 1.00 81.31 345 THR A O 1
ATOM 2667 N N . ASN A 1 346 ? 24.569 -10.513 -15.510 1.00 81.94 346 ASN A N 1
ATOM 2668 C CA . ASN A 1 346 ? 24.187 -10.633 -16.920 1.00 81.94 346 ASN A CA 1
ATOM 2669 C C . ASN A 1 346 ? 22.697 -10.391 -17.221 1.00 81.94 346 ASN A C 1
ATOM 2671 O O . ASN A 1 346 ? 22.238 -10.766 -18.299 1.00 81.94 346 ASN A O 1
ATOM 2675 N N . ASP A 1 347 ? 21.964 -9.735 -16.318 1.00 87.69 347 ASP A N 1
ATOM 2676 C CA . ASP A 1 347 ? 20.566 -9.373 -16.536 1.00 87.69 347 ASP A CA 1
ATOM 2677 C C . ASP A 1 347 ? 20.342 -7.858 -16.429 1.00 87.69 347 ASP A C 1
ATOM 2679 O O . ASP A 1 347 ? 20.741 -7.216 -15.451 1.00 87.69 347 ASP A O 1
ATOM 26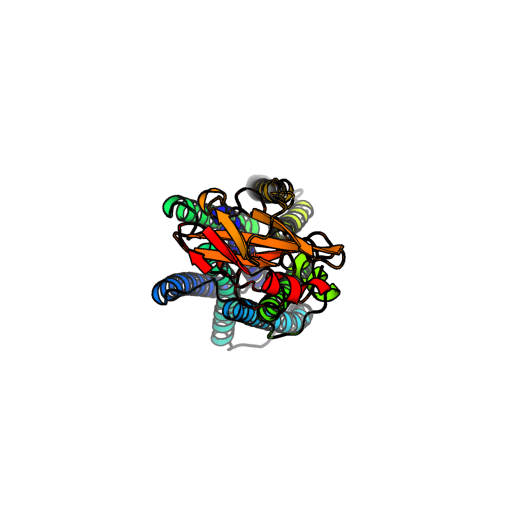83 N N . TYR A 1 348 ? 19.702 -7.280 -17.449 1.00 92.62 348 TYR A N 1
ATOM 2684 C CA . TYR A 1 348 ? 19.581 -5.832 -17.605 1.00 92.62 348 TYR A CA 1
ATOM 2685 C C . TYR A 1 348 ? 18.190 -5.425 -18.078 1.00 92.62 348 TYR A C 1
ATOM 2687 O O . TYR A 1 348 ? 17.673 -5.939 -19.066 1.00 92.62 348 TYR A O 1
ATOM 2695 N N . GLY A 1 349 ? 17.626 -4.422 -17.416 1.00 93.12 349 GLY A N 1
ATOM 2696 C CA . GLY A 1 349 ? 16.480 -3.690 -17.930 1.00 93.12 349 GLY A CA 1
ATOM 2697 C C . GLY A 1 349 ? 16.965 -2.604 -18.882 1.00 93.12 349 GLY A C 1
ATOM 2698 O O . GLY A 1 349 ? 17.593 -1.639 -18.442 1.00 93.12 349 GLY A O 1
ATOM 2699 N N . VAL A 1 350 ? 16.683 -2.752 -20.177 1.00 95.19 350 VAL A N 1
ATOM 2700 C CA . VAL A 1 350 ? 17.033 -1.769 -21.214 1.00 95.19 350 VAL A CA 1
ATOM 2701 C C . VAL A 1 350 ? 15.757 -1.302 -21.901 1.00 95.19 350 VAL A C 1
ATOM 2703 O O . VAL A 1 350 ? 14.967 -2.101 -22.400 1.00 95.19 350 VAL A O 1
ATOM 2706 N N . GLY A 1 351 ? 15.548 0.010 -21.923 1.00 95.44 351 GLY A N 1
ATOM 2707 C CA . GLY A 1 351 ? 14.345 0.589 -22.505 1.00 95.44 351 GLY A CA 1
ATOM 2708 C C . GLY A 1 351 ? 14.497 2.069 -22.801 1.00 95.44 351 GLY A C 1
ATOM 2709 O O . GLY A 1 351 ? 15.432 2.730 -22.354 1.00 95.44 351 GLY A O 1
ATOM 2710 N N . TYR A 1 352 ? 13.565 2.618 -23.561 1.00 96.19 352 TYR A N 1
ATOM 2711 C CA . TYR A 1 352 ? 13.492 4.052 -23.808 1.00 96.19 352 TYR A CA 1
ATOM 2712 C C . TYR A 1 352 ? 13.151 4.818 -22.523 1.00 96.19 352 TYR A C 1
ATOM 2714 O O . TYR A 1 352 ? 12.360 4.360 -21.704 1.00 96.19 352 TYR A O 1
ATOM 2722 N N . ASP A 1 353 ? 13.657 6.045 -22.369 1.00 95.69 353 ASP A N 1
ATOM 2723 C CA . ASP A 1 353 ? 13.269 6.957 -21.274 1.00 95.69 353 ASP A CA 1
ATOM 2724 C C . ASP A 1 353 ? 11.886 7.591 -21.562 1.00 95.69 353 ASP A C 1
ATOM 2726 O O . ASP A 1 353 ? 11.700 8.810 -21.530 1.00 95.69 353 ASP A O 1
ATOM 2730 N N . ALA A 1 354 ? 10.923 6.756 -21.957 1.00 94.31 354 ALA A N 1
ATOM 2731 C CA . ALA A 1 354 ? 9.561 7.075 -22.372 1.00 94.31 354 ALA A CA 1
ATOM 2732 C C . ALA A 1 354 ? 8.666 5.824 -22.269 1.00 94.31 354 ALA A C 1
ATOM 2734 O O . ALA A 1 354 ? 9.171 4.706 -22.316 1.00 94.31 354 ALA A O 1
ATOM 2735 N N . CYS A 1 355 ? 7.345 6.000 -22.174 1.00 91.69 355 CYS A N 1
ATOM 2736 C CA . CYS A 1 355 ? 6.356 4.918 -22.316 1.00 91.69 355 CYS A CA 1
ATOM 2737 C C . CYS A 1 355 ? 5.369 5.195 -23.452 1.00 91.69 355 CYS A C 1
ATOM 2739 O O . CYS A 1 355 ? 5.221 6.341 -23.887 1.00 91.69 355 CYS A O 1
ATOM 2741 N N . LEU A 1 356 ? 4.630 4.166 -23.873 1.00 88.69 356 LEU A N 1
ATOM 2742 C CA . LEU A 1 356 ? 3.613 4.275 -24.927 1.00 88.69 356 LEU A CA 1
ATOM 2743 C C . LEU A 1 356 ? 2.403 5.118 -24.503 1.00 88.69 356 LEU A C 1
ATOM 2745 O O . LEU A 1 356 ? 1.726 5.700 -25.348 1.00 88.69 356 LEU A O 1
ATOM 2749 N N . VAL A 1 357 ? 2.145 5.231 -23.196 1.00 86.75 357 VAL A N 1
ATOM 2750 C CA . VAL A 1 357 ? 1.006 5.996 -22.667 1.00 86.75 357 VAL A CA 1
ATOM 2751 C C . VAL A 1 357 ? 1.302 7.495 -22.568 1.00 86.75 357 VAL A C 1
ATOM 2753 O O . VAL A 1 357 ? 0.513 8.320 -23.029 1.00 86.75 357 VAL A O 1
ATOM 2756 N N . CYS A 1 358 ? 2.418 7.881 -21.943 1.00 87.12 358 CYS A N 1
ATOM 2757 C CA . CYS A 1 358 ? 2.727 9.287 -21.652 1.00 87.12 358 CYS A CA 1
ATOM 2758 C C . CYS A 1 358 ? 3.809 9.900 -22.557 1.00 87.12 358 CYS A C 1
ATOM 2760 O O . CYS A 1 358 ? 3.923 11.132 -22.601 1.00 87.12 358 CYS A O 1
ATOM 2762 N N . GLY A 1 359 ? 4.608 9.082 -23.248 1.00 88.38 359 GLY A N 1
ATOM 2763 C CA . GLY A 1 359 ? 5.839 9.514 -23.913 1.00 88.38 359 GLY A CA 1
ATOM 2764 C C . GLY A 1 359 ? 6.881 10.058 -22.926 1.00 88.38 359 GLY A C 1
ATOM 2765 O O . GLY A 1 359 ? 6.832 9.782 -21.726 1.00 88.38 359 GLY A O 1
ATOM 2766 N N . SER A 1 360 ? 7.809 10.886 -23.412 1.00 87.56 360 SER A N 1
ATOM 2767 C CA . SER A 1 360 ? 8.920 11.451 -22.624 1.00 87.56 360 SER A CA 1
ATOM 2768 C C . SER A 1 360 ? 8.694 12.895 -22.130 1.00 87.56 360 SER A C 1
ATOM 2770 O O . SER A 1 360 ? 9.625 13.555 -21.663 1.00 87.56 360 SER A O 1
ATOM 2772 N N . LYS A 1 361 ? 7.451 13.399 -22.184 1.00 79.69 361 LYS A N 1
ATOM 2773 C CA . LYS A 1 361 ? 7.102 14.834 -22.040 1.00 79.69 361 LYS A CA 1
ATOM 2774 C C . LYS A 1 361 ? 7.715 15.568 -20.836 1.00 79.69 361 LYS A C 1
ATOM 2776 O O . LYS A 1 361 ? 8.096 16.724 -20.975 1.00 79.69 361 LYS A O 1
ATOM 2781 N N . LYS A 1 362 ? 7.808 14.935 -19.660 1.00 81.69 362 LYS A N 1
ATOM 2782 C CA . LYS A 1 362 ? 8.421 15.514 -18.446 1.00 81.69 362 LYS A CA 1
ATOM 2783 C C . LYS A 1 362 ? 9.808 14.956 -18.112 1.00 81.69 362 LYS A C 1
ATOM 2785 O O . LYS A 1 362 ? 10.235 15.037 -16.966 1.00 81.69 362 LYS A O 1
ATOM 2790 N N . GLY A 1 363 ? 10.533 14.400 -19.078 1.00 82.00 363 GLY A N 1
ATOM 2791 C CA . GLY A 1 363 ? 11.912 13.964 -18.838 1.00 82.00 363 GLY A CA 1
ATOM 2792 C C . GLY A 1 363 ? 12.078 12.497 -18.439 1.00 82.00 363 GLY A C 1
ATOM 2793 O O . GLY A 1 363 ? 13.042 12.200 -17.728 1.00 82.00 363 GLY A O 1
ATOM 2794 N N . GLY A 1 364 ? 11.124 11.641 -18.825 1.00 91.56 364 GLY A N 1
ATOM 2795 C CA . GLY A 1 364 ? 11.170 10.192 -18.615 1.00 91.56 364 GLY A CA 1
ATOM 2796 C C . GLY A 1 364 ? 10.987 9.755 -17.160 1.00 91.56 364 GLY A C 1
ATOM 2797 O O . GLY A 1 364 ? 10.004 10.146 -16.523 1.00 91.56 364 GLY A O 1
ATOM 2798 N N . TYR A 1 365 ? 11.914 8.954 -16.639 1.00 94.25 365 TYR A N 1
ATOM 2799 C CA . TYR A 1 365 ? 11.822 8.328 -15.312 1.00 94.25 365 TYR A CA 1
ATOM 2800 C C . TYR A 1 365 ? 12.836 8.890 -14.319 1.00 94.25 365 TYR A C 1
ATOM 2802 O O . TYR A 1 365 ? 13.803 9.534 -14.702 1.00 94.25 365 TYR A O 1
ATOM 2810 N N . TYR A 1 366 ? 12.636 8.683 -13.029 1.00 93.50 366 TYR A N 1
ATOM 2811 C CA . TYR A 1 366 ? 13.650 8.916 -11.999 1.00 93.50 366 TYR A CA 1
ATOM 2812 C C . TYR A 1 366 ? 13.601 7.775 -10.990 1.00 93.50 366 TYR A C 1
ATOM 2814 O O . TYR A 1 366 ? 12.667 6.989 -11.002 1.00 93.50 366 TYR A O 1
ATOM 2822 N N . GLN A 1 367 ? 14.576 7.680 -10.105 1.00 92.06 367 GLN A N 1
ATOM 2823 C CA . GLN A 1 367 ? 14.590 6.684 -9.042 1.00 92.06 367 GLN A CA 1
ATOM 2824 C C . GLN A 1 367 ? 14.647 7.390 -7.687 1.00 92.06 367 GLN A C 1
ATOM 2826 O O . GLN A 1 367 ? 15.219 8.470 -7.565 1.00 92.06 367 GLN A O 1
ATOM 2831 N N . GLU A 1 368 ? 14.033 6.835 -6.650 1.00 87.19 368 GLU A N 1
ATOM 2832 C CA . GLU A 1 368 ? 14.217 7.340 -5.285 1.00 87.19 368 GLU A CA 1
ATOM 2833 C C . GLU A 1 368 ? 15.486 6.721 -4.678 1.00 87.19 368 GLU A C 1
ATOM 2835 O O . GLU A 1 368 ? 15.788 5.552 -4.899 1.00 87.19 368 GLU A O 1
ATOM 2840 N N . GLN A 1 369 ? 16.271 7.488 -3.922 1.00 83.19 369 GLN A N 1
ATOM 2841 C CA . GLN A 1 369 ? 17.538 7.002 -3.378 1.00 83.19 369 GLN A CA 1
ATOM 2842 C C . GLN A 1 369 ? 17.302 5.806 -2.448 1.00 83.19 369 GLN A C 1
ATOM 2844 O O . GLN A 1 369 ? 16.555 5.903 -1.472 1.00 83.19 369 GLN A O 1
ATOM 2849 N N . GLY A 1 370 ? 17.973 4.691 -2.745 1.00 75.31 370 GLY A N 1
ATOM 2850 C CA . GLY A 1 370 ? 17.836 3.436 -2.004 1.00 75.31 370 GLY A CA 1
ATOM 2851 C C . GLY A 1 370 ? 16.543 2.667 -2.290 1.00 75.31 370 GLY A C 1
ATOM 2852 O O . GLY A 1 370 ? 16.257 1.732 -1.558 1.00 75.31 370 GLY A O 1
ATOM 2853 N N . ASN A 1 371 ? 15.749 3.068 -3.289 1.00 79.00 371 ASN A N 1
ATOM 2854 C CA . ASN A 1 371 ? 14.690 2.230 -3.851 1.00 79.00 371 ASN A CA 1
ATOM 2855 C C . ASN A 1 371 ? 15.313 1.360 -4.948 1.00 79.00 371 ASN A C 1
ATOM 2857 O O . ASN A 1 371 ? 15.759 1.907 -5.956 1.00 79.00 371 ASN A O 1
ATOM 2861 N N . VAL A 1 372 ? 15.371 0.046 -4.737 1.00 80.38 372 VAL A N 1
ATOM 2862 C CA . VAL A 1 372 ? 15.897 -0.919 -5.718 1.00 80.38 372 VAL A CA 1
ATOM 2863 C C . VAL A 1 372 ? 14.793 -1.710 -6.420 1.00 80.38 372 VAL A C 1
ATOM 2865 O O . VAL A 1 372 ? 15.087 -2.459 -7.344 1.00 80.38 372 VAL A O 1
ATOM 2868 N N . ASP A 1 373 ? 13.536 -1.485 -6.037 1.00 79.06 373 ASP A N 1
ATOM 2869 C CA . ASP A 1 373 ? 12.377 -2.200 -6.564 1.00 79.06 373 ASP A CA 1
ATOM 2870 C C . ASP A 1 373 ? 11.740 -1.488 -7.753 1.00 79.06 373 ASP A C 1
ATOM 2872 O O . ASP A 1 373 ? 11.127 -2.132 -8.599 1.00 79.06 373 ASP A O 1
ATOM 2876 N N . SER A 1 374 ? 11.828 -0.154 -7.824 1.00 87.00 374 SER A N 1
ATOM 2877 C CA . SER A 1 374 ? 11.110 0.619 -8.840 1.00 87.00 374 SER A CA 1
ATOM 2878 C C . SER A 1 374 ? 11.783 1.921 -9.276 1.00 87.00 374 SER A C 1
ATOM 2880 O O . SER A 1 374 ? 12.507 2.587 -8.529 1.00 87.00 374 SER A O 1
ATOM 2882 N N . ILE A 1 375 ? 11.469 2.328 -10.508 1.00 91.25 375 ILE A N 1
ATOM 2883 C CA . ILE A 1 375 ? 11.658 3.691 -11.020 1.00 91.25 375 ILE A CA 1
ATOM 2884 C C . ILE A 1 375 ? 10.302 4.391 -11.123 1.00 91.25 375 ILE A C 1
ATOM 2886 O O . ILE A 1 375 ? 9.269 3.754 -11.234 1.00 91.25 375 ILE A O 1
ATOM 2890 N N . ILE A 1 376 ? 10.274 5.716 -11.099 1.00 90.44 376 ILE A N 1
ATOM 2891 C CA . ILE A 1 376 ? 9.050 6.507 -11.065 1.00 90.44 376 ILE A CA 1
ATOM 2892 C C . ILE A 1 376 ? 8.949 7.340 -12.338 1.00 90.44 376 ILE A C 1
ATOM 2894 O O . ILE A 1 376 ? 9.858 8.093 -12.697 1.00 90.44 376 ILE A O 1
ATOM 2898 N N . CYS A 1 377 ? 7.810 7.251 -13.019 1.00 90.56 377 CYS A N 1
ATOM 2899 C CA . CYS A 1 377 ? 7.532 8.068 -14.191 1.00 90.56 377 CYS A CA 1
ATOM 2900 C C . CYS A 1 377 ? 7.327 9.538 -13.797 1.00 90.56 377 CYS A C 1
ATOM 2902 O O . CYS A 1 377 ? 6.419 9.870 -13.033 1.00 90.56 377 CYS A O 1
ATOM 2904 N N . LYS A 1 378 ? 8.079 10.469 -14.395 1.00 90.62 378 LYS A N 1
ATOM 2905 C CA . LYS A 1 378 ? 7.912 11.911 -14.127 1.00 90.62 378 LYS A CA 1
ATOM 2906 C C . LYS A 1 378 ? 6.584 12.472 -14.633 1.00 90.62 378 LYS A C 1
ATOM 2908 O O . LYS A 1 378 ? 6.136 13.516 -14.161 1.00 90.62 378 LYS A O 1
ATOM 2913 N N . ASN A 1 379 ? 5.954 11.814 -15.609 1.00 88.06 379 ASN A N 1
ATOM 2914 C CA . ASN A 1 379 ? 4.695 12.269 -16.198 1.00 88.06 379 ASN A CA 1
ATOM 2915 C C . ASN A 1 379 ? 3.501 12.005 -15.284 1.00 88.06 379 ASN A C 1
ATOM 2917 O O . ASN A 1 379 ? 2.777 12.944 -14.937 1.00 88.06 379 ASN A O 1
ATOM 2921 N N . CYS A 1 380 ? 3.300 10.732 -14.942 1.00 85.00 380 CYS A N 1
ATOM 2922 C CA . CYS A 1 380 ? 2.129 10.249 -14.222 1.00 85.00 380 CYS A CA 1
ATOM 2923 C C . CYS A 1 380 ? 2.403 9.852 -12.773 1.00 85.00 380 CYS A C 1
ATOM 2925 O O . CYS A 1 380 ? 1.444 9.549 -12.074 1.00 85.00 380 CYS A O 1
ATOM 2927 N N . ASN A 1 381 ? 3.660 9.899 -12.314 1.00 85.12 381 ASN A N 1
ATOM 2928 C CA . ASN A 1 381 ? 4.053 9.530 -10.953 1.00 85.12 381 ASN A CA 1
ATOM 2929 C C . ASN A 1 381 ? 3.791 8.046 -10.617 1.00 85.12 381 ASN A C 1
ATOM 2931 O O . ASN A 1 381 ? 3.756 7.685 -9.443 1.00 85.12 381 ASN A O 1
ATOM 2935 N N . ALA A 1 382 ? 3.603 7.217 -11.650 1.00 82.25 382 ALA A N 1
ATOM 2936 C CA . ALA A 1 382 ? 3.490 5.770 -11.537 1.00 82.25 382 ALA A CA 1
ATOM 2937 C C . ALA A 1 382 ? 4.853 5.157 -11.168 1.00 82.25 382 ALA A C 1
ATOM 2939 O O . ALA A 1 382 ? 5.844 5.510 -11.826 1.00 82.25 382 ALA A O 1
ATOM 2940 N N . PRO A 1 383 ? 4.923 4.303 -10.132 1.00 83.81 383 PRO A N 1
ATOM 2941 C CA . PRO A 1 383 ? 6.070 3.434 -9.911 1.00 83.81 383 PRO A CA 1
ATOM 2942 C C . PRO A 1 383 ? 6.063 2.311 -10.957 1.00 83.81 383 PRO A C 1
ATOM 2944 O O . PRO A 1 383 ? 5.013 1.771 -11.259 1.00 83.81 383 PRO A O 1
ATOM 2947 N N . ILE A 1 384 ? 7.228 1.985 -11.502 1.00 85.88 384 ILE A N 1
ATOM 2948 C CA . ILE A 1 384 ? 7.452 0.907 -12.463 1.00 85.88 384 ILE A CA 1
ATOM 2949 C C . ILE A 1 384 ? 8.448 -0.050 -11.833 1.00 85.88 384 ILE A C 1
ATOM 2951 O O . ILE A 1 384 ? 9.556 0.374 -11.484 1.00 85.88 384 ILE A O 1
ATOM 2955 N N . ALA A 1 385 ? 8.065 -1.313 -11.688 1.00 84.06 385 ALA A N 1
ATOM 2956 C CA . ALA A 1 385 ? 8.919 -2.333 -11.105 1.00 84.06 385 ALA A CA 1
ATOM 2957 C C . ALA A 1 385 ? 10.187 -2.539 -11.957 1.00 84.06 385 ALA A C 1
ATOM 2959 O O . ALA A 1 385 ? 10.122 -2.749 -13.165 1.00 84.06 385 ALA A O 1
ATOM 2960 N N . ILE A 1 386 ? 11.368 -2.490 -11.338 1.00 88.00 386 ILE A N 1
ATOM 2961 C CA . ILE A 1 386 ? 12.652 -2.695 -12.025 1.00 88.00 386 ILE A CA 1
ATOM 2962 C C . ILE A 1 386 ? 12.707 -4.041 -12.773 1.00 88.00 386 ILE A C 1
ATOM 2964 O O . ILE A 1 386 ? 13.177 -4.047 -13.916 1.00 88.00 386 ILE A O 1
ATOM 2968 N N . PRO A 1 387 ? 12.204 -5.162 -12.215 1.00 84.94 387 PRO A N 1
ATOM 2969 C CA . PRO A 1 387 ? 12.173 -6.444 -12.913 1.00 84.94 387 PRO A CA 1
ATOM 2970 C C . PRO A 1 387 ? 11.406 -6.429 -14.235 1.00 84.94 387 PRO A C 1
ATOM 2972 O O . PRO A 1 387 ? 11.766 -7.178 -15.139 1.00 84.94 387 PRO A O 1
ATOM 2975 N N . THR A 1 388 ? 10.410 -5.557 -14.405 1.00 84.56 388 THR A N 1
ATOM 2976 C CA . THR A 1 388 ? 9.587 -5.537 -15.622 1.00 84.56 388 THR A CA 1
ATOM 2977 C C . THR A 1 388 ? 10.206 -4.695 -16.738 1.00 84.56 388 THR A C 1
ATOM 2979 O O . THR A 1 388 ? 9.803 -4.802 -17.895 1.00 84.56 388 THR A O 1
ATOM 2982 N N . ILE A 1 389 ? 11.254 -3.914 -16.462 1.00 89.50 389 ILE A N 1
ATOM 2983 C CA . ILE A 1 389 ? 11.901 -3.053 -17.460 1.00 89.50 389 ILE A CA 1
ATOM 2984 C C . ILE A 1 389 ? 12.550 -3.898 -18.561 1.00 89.50 389 ILE A C 1
ATOM 2986 O O . ILE A 1 389 ? 13.329 -4.814 -18.300 1.00 89.50 389 ILE A O 1
ATOM 2990 N N . GLY A 1 390 ? 12.243 -3.560 -19.814 1.00 85.88 390 GLY A N 1
ATOM 2991 C CA . GLY A 1 390 ? 12.634 -4.347 -20.987 1.00 85.88 390 GLY A CA 1
ATOM 2992 C C . GLY A 1 390 ? 11.568 -5.353 -21.428 1.00 85.88 390 GLY A C 1
ATOM 2993 O O . GLY A 1 390 ? 11.722 -5.965 -22.478 1.00 85.88 390 GLY A O 1
ATOM 2994 N N . LEU A 1 391 ? 10.470 -5.499 -20.679 1.00 85.75 391 LEU A N 1
ATOM 2995 C CA . LEU A 1 391 ? 9.264 -6.174 -21.153 1.00 85.75 391 LEU A CA 1
ATOM 2996 C C . LEU A 1 391 ? 8.341 -5.170 -21.867 1.00 85.75 391 LEU A C 1
ATOM 2998 O O . LEU A 1 391 ? 8.277 -3.999 -21.480 1.00 85.75 391 LEU A O 1
ATOM 3002 N N . PRO A 1 392 ? 7.596 -5.588 -22.901 1.00 82.00 392 PRO A N 1
ATOM 3003 C CA . PRO A 1 392 ? 6.631 -4.712 -23.549 1.00 82.00 392 PRO A CA 1
ATOM 3004 C C . PRO A 1 392 ? 5.496 -4.347 -22.582 1.00 82.00 392 PRO A C 1
ATOM 3006 O O . PRO A 1 392 ? 4.970 -5.206 -21.879 1.00 82.00 392 PRO A O 1
ATOM 3009 N N . GLY A 1 393 ? 5.082 -3.078 -22.577 1.00 78.06 393 GLY A N 1
ATOM 3010 C CA . GLY A 1 393 ? 4.037 -2.589 -21.677 1.00 78.06 393 GLY A CA 1
ATOM 3011 C C . GLY A 1 393 ? 3.568 -1.173 -22.013 1.00 78.06 393 GLY A C 1
ATOM 3012 O O . GLY A 1 393 ? 4.180 -0.460 -22.805 1.00 78.06 393 GLY A O 1
ATOM 3013 N N . GLY A 1 394 ? 2.416 -0.769 -21.483 1.00 80.75 394 GLY A N 1
ATOM 3014 C CA . GLY A 1 394 ? 1.795 0.537 -21.686 1.00 80.75 394 GLY A CA 1
ATOM 3015 C C . GLY A 1 394 ? 2.538 1.647 -20.948 1.00 80.75 394 GLY A C 1
ATOM 3016 O O . GLY A 1 394 ? 3.032 2.578 -21.586 1.00 80.75 394 GLY A O 1
ATOM 3017 N N . CYS A 1 395 ? 2.601 1.558 -19.615 1.00 82.31 395 CYS A N 1
ATOM 3018 C CA . CYS A 1 395 ? 3.287 2.524 -18.743 1.00 82.31 395 CYS A CA 1
ATOM 3019 C C . CYS A 1 395 ? 4.771 2.202 -18.504 1.00 82.31 395 CYS A C 1
ATOM 3021 O O . CYS A 1 395 ? 5.516 3.118 -18.153 1.00 82.31 395 CYS A O 1
ATOM 3023 N N . ASN A 1 396 ? 5.190 0.958 -18.745 1.00 88.25 396 ASN A N 1
ATOM 3024 C CA . ASN A 1 396 ? 6.582 0.513 -18.684 1.00 88.25 396 ASN A CA 1
ATOM 3025 C C . ASN A 1 396 ? 7.457 1.269 -19.717 1.00 88.25 396 ASN A C 1
ATOM 3027 O O . ASN A 1 396 ? 6.937 1.664 -20.774 1.00 88.25 396 ASN A O 1
ATOM 3031 N N . PRO A 1 397 ? 8.767 1.503 -19.469 1.00 93.19 397 PRO A N 1
ATOM 3032 C CA . PRO A 1 397 ? 9.710 1.912 -20.504 1.00 93.19 397 PRO A CA 1
ATOM 3033 C C . PRO A 1 397 ? 9.543 1.080 -21.773 1.00 93.19 397 PRO A C 1
ATOM 3035 O O . PRO A 1 397 ? 9.491 -0.146 -21.705 1.00 93.19 397 PRO A O 1
ATOM 3038 N N . ILE A 1 398 ? 9.456 1.744 -22.930 1.00 93.69 398 ILE A N 1
ATOM 3039 C CA . ILE A 1 398 ? 9.332 1.029 -24.207 1.00 93.69 398 ILE A CA 1
ATOM 3040 C C . ILE A 1 398 ? 10.552 0.118 -24.355 1.00 93.69 398 ILE A C 1
ATOM 3042 O O . ILE A 1 398 ? 11.679 0.562 -24.126 1.00 93.69 398 ILE A O 1
ATOM 3046 N N . GLU A 1 399 ? 10.330 -1.141 -24.720 1.00 92.94 399 GLU A N 1
ATOM 3047 C CA . GLU A 1 399 ? 11.401 -2.120 -24.889 1.00 92.94 399 GLU A CA 1
ATOM 3048 C C . GLU A 1 399 ? 12.420 -1.637 -25.932 1.00 92.94 399 GLU A C 1
ATOM 3050 O O . GLU A 1 399 ? 12.062 -1.179 -27.023 1.00 92.94 399 GLU A O 1
ATOM 3055 N N . LEU A 1 400 ? 13.704 -1.763 -25.598 1.00 94.19 400 LEU A N 1
ATOM 3056 C CA . LEU A 1 400 ? 14.807 -1.479 -26.505 1.00 94.19 400 LEU A CA 1
ATOM 3057 C C . LEU A 1 400 ? 15.699 -2.713 -26.610 1.00 94.19 400 LEU A C 1
ATOM 3059 O O . LEU A 1 400 ? 16.268 -3.176 -25.623 1.00 94.19 400 LEU A O 1
ATOM 3063 N N . LYS A 1 401 ? 15.828 -3.234 -27.832 1.00 93.69 401 LYS A N 1
ATOM 3064 C CA . LYS A 1 401 ? 16.619 -4.435 -28.106 1.00 93.69 401 LYS A CA 1
ATOM 3065 C C . LYS A 1 401 ? 18.103 -4.173 -27.885 1.00 93.69 401 LYS A C 1
ATOM 3067 O O . LYS A 1 401 ? 18.630 -3.138 -28.293 1.00 93.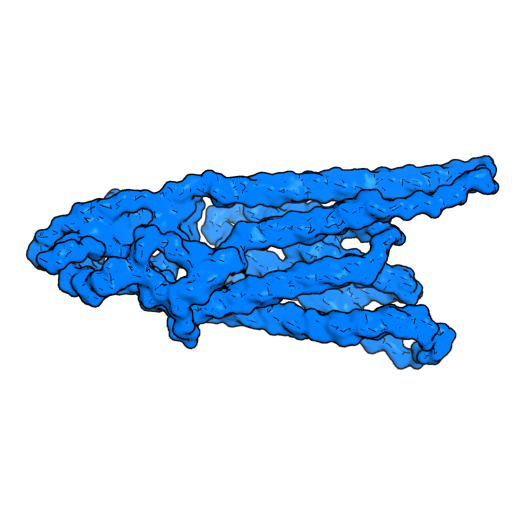69 401 LYS A O 1
ATOM 3072 N N . TYR A 1 402 ? 18.773 -5.148 -27.283 1.00 94.44 402 TYR A N 1
ATOM 3073 C CA . TYR A 1 402 ? 20.203 -5.101 -27.025 1.00 94.44 402 TYR A CA 1
ATOM 3074 C C . TYR A 1 402 ? 20.828 -6.497 -27.093 1.00 94.44 402 TYR A C 1
ATOM 3076 O O . TYR A 1 402 ? 20.144 -7.515 -26.983 1.00 94.44 402 TYR A O 1
ATOM 3084 N N . GLU A 1 403 ? 22.145 -6.531 -27.260 1.00 94.06 403 GLU A N 1
ATOM 3085 C CA . GLU A 1 403 ? 22.975 -7.730 -27.154 1.00 94.06 403 GLU A CA 1
ATOM 3086 C C . GLU A 1 403 ? 24.074 -7.492 -26.117 1.00 94.06 403 GLU A C 1
ATOM 3088 O O . GLU A 1 403 ? 24.556 -6.370 -25.968 1.00 94.06 403 GLU A O 1
ATOM 3093 N N . ILE A 1 404 ? 24.508 -8.544 -25.422 1.00 92.06 404 ILE A N 1
ATOM 3094 C CA . ILE A 1 404 ? 25.673 -8.478 -24.532 1.00 92.06 404 ILE A CA 1
ATOM 3095 C C . ILE A 1 404 ? 26.836 -9.180 -25.224 1.00 92.06 404 ILE A C 1
ATOM 3097 O O . ILE A 1 404 ? 26.731 -10.352 -25.593 1.00 92.06 404 ILE A O 1
ATOM 3101 N N . LYS A 1 405 ? 27.961 -8.483 -25.393 1.00 92.62 405 LYS A N 1
ATOM 3102 C CA . LYS A 1 405 ? 29.189 -9.068 -25.944 1.00 92.62 405 LYS A CA 1
ATOM 3103 C C . LYS A 1 405 ? 30.408 -8.398 -25.326 1.00 92.62 405 LYS A C 1
ATOM 3105 O O . LYS A 1 405 ? 30.477 -7.179 -25.303 1.00 92.62 405 LYS A O 1
ATOM 3110 N N . ASN A 1 406 ? 31.387 -9.194 -24.889 1.00 88.94 406 ASN A N 1
ATOM 3111 C CA . ASN A 1 406 ? 32.646 -8.703 -24.311 1.00 88.94 406 ASN A CA 1
ATOM 3112 C C . ASN A 1 406 ? 32.447 -7.683 -23.165 1.00 88.94 406 ASN A C 1
ATOM 3114 O O . ASN A 1 406 ? 33.113 -6.654 -23.152 1.00 88.94 406 ASN A O 1
ATOM 3118 N N . ASP A 1 407 ? 31.519 -7.946 -22.238 1.00 90.88 407 ASP A N 1
ATOM 3119 C CA . ASP A 1 407 ? 31.160 -7.039 -21.129 1.00 90.88 407 ASP A CA 1
ATOM 3120 C C . ASP A 1 407 ? 30.650 -5.648 -21.559 1.00 90.88 407 ASP A C 1
ATOM 3122 O O . ASP A 1 407 ? 30.700 -4.677 -20.798 1.00 90.88 407 ASP A O 1
ATOM 3126 N N . GLU A 1 408 ? 30.100 -5.551 -22.770 1.00 93.25 408 GLU A N 1
ATOM 3127 C CA . GLU A 1 408 ? 29.416 -4.364 -23.275 1.00 93.25 408 GLU A CA 1
ATOM 3128 C C . GLU A 1 408 ? 27.964 -4.680 -23.631 1.00 93.25 408 GLU A C 1
ATOM 3130 O O . GLU A 1 408 ? 27.657 -5.724 -24.215 1.00 93.25 408 GLU A O 1
ATOM 3135 N N . ILE A 1 409 ? 27.077 -3.735 -23.320 1.00 94.62 409 ILE A N 1
ATOM 3136 C CA . ILE A 1 409 ? 25.719 -3.686 -23.857 1.00 94.62 409 ILE A CA 1
ATOM 3137 C C . ILE A 1 409 ? 25.788 -2.997 -25.215 1.00 94.62 409 ILE A C 1
ATOM 3139 O O . ILE A 1 409 ? 26.223 -1.847 -25.326 1.00 94.62 409 ILE A O 1
ATOM 3143 N N . ILE A 1 410 ? 25.356 -3.715 -26.245 1.00 95.62 410 ILE A N 1
ATOM 3144 C CA . ILE A 1 410 ? 25.375 -3.282 -27.635 1.00 95.62 410 ILE A CA 1
ATOM 3145 C C . ILE A 1 410 ? 23.947 -3.000 -28.087 1.00 95.62 410 ILE A C 1
ATOM 3147 O O . ILE A 1 410 ? 23.096 -3.887 -28.061 1.00 95.62 410 ILE A O 1
ATOM 3151 N N . ILE A 1 411 ? 23.703 -1.776 -28.549 1.00 96.19 411 ILE A N 1
ATOM 3152 C CA . ILE A 1 411 ? 22.406 -1.326 -29.067 1.00 96.19 411 ILE A CA 1
ATOM 3153 C C . ILE A 1 411 ? 22.604 -0.855 -30.508 1.00 96.19 411 ILE A C 1
ATOM 3155 O O . ILE A 1 411 ? 23.552 -0.121 -30.801 1.00 96.19 411 ILE A O 1
ATOM 3159 N N . ASN A 1 412 ? 21.727 -1.272 -31.421 1.00 95.19 412 ASN A N 1
ATOM 3160 C CA . ASN A 1 412 ? 21.751 -0.781 -32.796 1.00 95.19 412 ASN A CA 1
ATOM 3161 C C . ASN A 1 412 ? 21.169 0.642 -32.847 1.00 95.19 412 ASN A C 1
ATOM 3163 O O . ASN A 1 412 ? 20.089 0.893 -32.309 1.00 95.19 412 ASN A O 1
ATOM 3167 N N . SER A 1 413 ? 21.860 1.577 -33.503 1.00 92.12 413 SER A N 1
ATOM 3168 C CA . SER A 1 413 ? 21.356 2.946 -33.662 1.00 92.12 413 SER A CA 1
ATOM 3169 C C . SER A 1 413 ? 20.010 2.988 -34.388 1.00 92.12 413 SER A C 1
ATOM 3171 O O . SER A 1 413 ? 19.170 3.819 -34.051 1.00 92.12 413 SER A O 1
ATOM 3173 N N . ASP A 1 414 ? 19.771 2.065 -35.323 1.00 92.69 414 ASP A N 1
ATOM 3174 C CA . ASP A 1 414 ? 18.504 1.975 -36.056 1.00 92.69 414 ASP A CA 1
ATOM 3175 C C . ASP A 1 414 ? 17.331 1.627 -35.139 1.00 92.69 414 ASP A C 1
ATOM 3177 O O . ASP A 1 414 ? 16.204 2.055 -35.390 1.00 92.69 414 ASP A O 1
ATOM 3181 N N . ASP A 1 415 ? 17.582 0.866 -34.066 1.00 92.69 415 ASP A N 1
ATOM 3182 C CA . ASP A 1 415 ? 16.542 0.543 -33.099 1.00 92.69 415 ASP A CA 1
ATOM 3183 C C . ASP A 1 415 ? 16.089 1.809 -32.382 1.00 92.69 415 ASP A C 1
ATOM 3185 O O . ASP A 1 415 ? 14.890 2.058 -32.391 1.00 92.69 415 ASP A O 1
ATOM 3189 N N . LEU A 1 416 ? 17.011 2.654 -31.899 1.00 89.88 416 LEU A N 1
ATOM 3190 C CA . LEU A 1 416 ? 16.712 3.913 -31.191 1.00 89.88 416 LEU A CA 1
ATOM 3191 C C . LEU A 1 416 ? 15.888 4.916 -32.010 1.00 89.88 416 LEU A C 1
ATOM 3193 O O . LEU A 1 416 ? 15.154 5.731 -31.450 1.00 89.88 416 LEU A O 1
ATOM 3197 N N . VAL A 1 417 ? 16.006 4.885 -33.337 1.00 91.38 417 VAL A N 1
ATOM 3198 C CA . VAL A 1 417 ? 15.273 5.799 -34.225 1.00 91.38 417 VAL A CA 1
ATOM 3199 C C . VAL A 1 417 ? 13.791 5.415 -34.326 1.00 91.38 417 VAL A C 1
ATOM 3201 O O . VAL A 1 417 ? 12.965 6.288 -34.606 1.00 91.38 417 VAL A O 1
ATOM 3204 N N . LYS A 1 418 ? 13.420 4.152 -34.060 1.00 92.06 418 LYS A N 1
ATOM 3205 C CA . LYS A 1 418 ? 12.043 3.646 -34.231 1.00 92.06 418 LYS A CA 1
ATOM 3206 C C . LYS A 1 418 ? 11.029 4.411 -33.388 1.00 92.06 418 LYS A C 1
ATOM 3208 O O . LYS A 1 418 ? 9.981 4.798 -33.898 1.00 92.06 418 LYS A O 1
ATOM 3213 N N . GLU A 1 419 ? 11.381 4.710 -32.141 1.00 90.75 419 GLU A N 1
ATOM 3214 C CA . GLU A 1 419 ? 10.481 5.357 -31.180 1.00 90.75 419 GLU A CA 1
ATOM 3215 C C . GLU A 1 419 ? 10.757 6.858 -31.006 1.00 90.75 419 GLU A C 1
ATOM 3217 O O . GLU A 1 419 ? 10.270 7.497 -30.076 1.00 90.75 419 GLU A O 1
ATOM 3222 N N . LYS A 1 420 ? 11.486 7.502 -31.927 1.00 89.50 420 LYS A N 1
ATOM 3223 C CA . LYS A 1 420 ? 11.839 8.934 -31.812 1.00 89.50 420 LYS A CA 1
ATOM 3224 C C . LYS A 1 420 ? 10.651 9.900 -31.716 1.00 89.50 420 LYS A C 1
ATOM 3226 O O . LYS A 1 420 ? 10.831 11.079 -31.428 1.00 89.50 420 LYS A O 1
ATOM 3231 N N . ASN A 1 421 ? 9.441 9.444 -32.033 1.00 89.25 421 ASN A N 1
ATOM 3232 C CA . ASN A 1 421 ? 8.231 10.264 -31.997 1.00 89.25 421 ASN A CA 1
ATOM 3233 C C . ASN A 1 421 ? 7.588 10.341 -30.608 1.00 89.25 421 ASN A C 1
ATOM 3235 O O . ASN A 1 421 ? 6.720 11.189 -30.408 1.00 89.25 421 ASN A O 1
ATOM 3239 N N . VAL A 1 422 ? 8.002 9.497 -29.656 1.00 87.69 422 VAL A N 1
ATOM 3240 C CA . VAL A 1 422 ? 7.518 9.584 -28.269 1.00 87.69 422 VAL A CA 1
ATOM 3241 C C . VAL A 1 422 ? 8.316 10.577 -27.411 1.00 87.69 422 VAL A C 1
ATOM 3243 O O . VAL A 1 422 ? 7.941 10.815 -26.257 1.00 87.69 422 VAL A O 1
ATOM 3246 N N . PHE A 1 423 ? 9.398 11.141 -27.964 1.00 86.44 423 PHE A N 1
ATOM 3247 C CA . PHE A 1 423 ? 10.311 12.090 -27.320 1.00 86.44 423 PHE A CA 1
ATOM 3248 C C . PHE A 1 423 ? 9.976 13.547 -27.620 1.00 86.44 423 PHE A C 1
ATOM 3250 O O . PHE A 1 423 ? 9.632 13.859 -28.785 1.00 86.44 423 PHE A O 1
#

Mean predicted aligned error: 10.71 Å

Sequence (423 aa):
MQSLIIVLREGIEAALVVAVIYAYLSKAGKEDLKKNVNLGVGIAVLMSIITAIVLKMINFNPENEVLEGTMFLIAGLLVLSILLWMKKTSKNINEEINSKMSGIMNKTTGQALGITLFTFFMVFREGFETVLFIFTLSTEASAVSNILGALLGLALAVIFTYLFIKGSSNISLSKFFKVLNLILYILLVRLFAGAIHEFGEVQLIPLGPKVATILGYIVRDNSLILISIFIVTIPMLMMIFSKNKLDISNLVGTEKRIKIAELNKQRNIKIAALALIIAINGLLVSEFVSIVTKKTIDPNPIKVSVNNGKIQIPVSSLGDNVLSKYSFDTEDGKTVRFIILKRDTNDYGVGYDACLVCGSKKGGYYQEQGNVDSIICKNCNAPIAIPTIGLPGGCNPIELKYEIKNDEIIINSDDLVKEKNVF

InterPro domains:
  IPR004923 Iron permease FTR1/Fip1/EfeU [PF03239] (2-203)
  IPR004923 Iron permease FTR1/Fip1/EfeU [PTHR31632] (2-206)
  IPR018758 Membrane iron-sulfur containing protein FtrD-like [PF10080] (320-423)

Solvent-accessible surface area (backbone atoms only — not comparable to full-atom values): 22195 Å² total; per-residue (Å²): 101,65,41,18,54,52,30,26,48,38,32,38,56,35,28,51,53,52,41,48,52,53,51,49,29,57,74,68,70,40,60,83,49,52,60,29,39,52,50,9,44,53,53,15,55,51,49,27,53,49,51,47,51,51,46,61,72,68,64,64,65,85,84,38,45,65,59,50,14,49,49,27,40,53,52,22,51,52,51,48,53,50,52,55,49,48,60,61,51,56,68,44,57,73,55,52,77,76,65,70,90,67,89,80,84,89,55,68,67,62,52,41,52,49,45,15,51,50,37,17,57,57,35,26,50,35,36,46,54,46,41,52,56,48,58,69,53,59,80,79,54,62,68,67,56,44,51,53,21,30,52,52,12,41,50,51,14,51,52,48,32,54,31,44,54,70,40,45,82,71,63,59,63,70,61,52,51,53,52,54,50,54,52,52,51,55,51,34,53,33,26,45,36,37,15,54,46,30,29,18,30,67,50,77,39,92,54,51,47,72,56,42,29,54,32,17,62,53,54,37,68,72,48,57,50,53,51,48,46,50,66,55,46,52,57,48,53,51,53,72,70,47,76,81,86,73,90,62,85,89,52,61,73,69,63,35,53,56,51,50,51,51,50,49,50,49,48,51,40,37,50,52,36,48,53,51,47,52,50,51,42,51,52,50,49,50,50,50,48,54,62,75,65,49,54,71,47,65,64,77,58,46,76,60,68,76,56,95,61,28,32,76,44,57,51,88,76,56,45,82,46,35,82,40,39,30,29,40,73,45,96,90,72,48,67,37,46,32,34,43,29,32,73,54,94,96,37,66,22,29,17,34,35,26,20,76,37,63,27,20,83,63,69,15,57,35,27,47,65,92,44,66,58,37,36,31,32,56,71,27,51,35,75,38,53,44,88,54,36,42,41,80,33,22,66,33,32,32,56,46,78,70,47,81,57,94,66,21,44,35,31,50,50,72,62,61,58,73,60,50,81,47,90

Nearest PDB structures (foldseek):
  9b3o-assembly1_A  TM=3.617E-01  e=8.022E-01  Staphylococcus aureus
  7jh5-assembly2_B  TM=2.324E-01  e=2.437E+00  synthetic construct

Secondary structure (DSSP, 8-state):
-HHHHHHHHHHHHHHHHHHHHHHHHHHTT-GGGHHHHHHHHHHHHHHHHHHHHHHHHTT--TT-HHHHHHHHHHHHHHHHHHHHHHHHHHHHHHHHHHH-SS---S-HHHHHHHHHHHHHHHHHHHHHHHHHHHHHHTTTS-HHHHHHHHHHHHHHHHHHHHHHHHH-TT--HHHHHHHHHHHHHHHHHHHHHHHHHHHHHTTSS---HHHHHHHHHHHSTHHHHHHHHHHHHHHHHHHHH-------TT--HHHHHHHHHHHHHHHHHHHHHHHHHHHHHHHHHHHHHHHHTPPEE-PPPEEPPPBTTEEEEEGGGPPBT--EEEEEE-TTS-EEEEEEEEEETTEEEEEESS-TTTTTTT-SEEEETT--SEEEETTT--EEEGGGTTS--SSS--B---EEETTEEEEEHHHHHHTTT--